Protein AF-A0A0F7NHQ1-F1 (afdb_monomer_lite)

Foldseek 3Di:
DDDDDDDDDDDDDDDDDDDDDDDDDDDDDDDDDDDDDDDDDPPDPDPQAAWFLLCVQCVVVVNNDPVSVQVLLLVLLVVLCVVVVPPVSNVDGDDPVRSVCQRRLVDFQDDSRQSSVCSSRVDHRVNRSPRDPDPDFDWADDADPQQVVLQCCVVVQDVQWDWDQDDGDRLAGTKIKGPDDAQFNTDIAGEHEAEWADDPFWTKGADSRLRNLVSHLDDPGWYKYWYAPDDPHDHFIFIFTSPLQVVLSPDPPNGIDTGGPLRTDDLQNVLCVSLLRRLLVQCVQCVVVLVVVVVVCVVVLPDQWDFAFCVVPVSHGSSRLLLSLVLSLLSNVLVVLVVDDFAQWAWEDLDQWLNSLSCCQWFVSNVVSLVSSCVSCVPHPDAHAYEYEHALVSLVPYRSSGLLSNLLSQLLCVVSRHDYFYHHDCVSSPDFTWIQRQLAKIWGRDCPPDSGSIITHIDNPVVVSVVVVVVVVCRVVPGQLDDDHPLSSSVSSCVSSVHDLQCQLCSLCSCLVCFVVSRDDRDRPRTDNPSVSVSSNVSNCSHPPDCVVPVVPPDDDDDDDDDDDDDDDDDDDDDDDDDDDD

pLDDT: mean 82.24, std 21.08, range [25.5, 98.88]

Structure (mmCIF, N/CA/C/O backbone):
data_AF-A0A0F7NHQ1-F1
#
_entry.id   AF-A0A0F7NHQ1-F1
#
loop_
_atom_site.group_PDB
_atom_site.id
_atom_site.type_symbol
_atom_site.label_atom_id
_atom_site.label_alt_id
_atom_site.label_comp_id
_atom_site.label_asym_id
_atom_site.label_entity_id
_atom_site.label_seq_id
_atom_site.pdbx_PDB_ins_code
_atom_site.Cartn_x
_atom_site.Cartn_y
_atom_site.Cartn_z
_atom_site.occupancy
_atom_site.B_iso_or_equiv
_atom_site.auth_seq_id
_atom_site.auth_comp_id
_atom_site.auth_asym_id
_atom_site.auth_atom_id
_atom_site.pdbx_PDB_model_num
ATOM 1 N N . MET A 1 1 ? 47.787 25.487 13.028 1.00 31.73 1 MET A N 1
ATOM 2 C CA . MET A 1 1 ? 49.039 26.206 12.701 1.00 31.73 1 MET A CA 1
ATOM 3 C C . MET A 1 1 ? 50.163 25.178 12.576 1.00 31.73 1 MET A C 1
ATOM 5 O O . MET A 1 1 ? 50.089 24.182 13.279 1.00 31.73 1 MET A O 1
ATOM 9 N N . THR A 1 2 ? 51.098 25.400 11.643 1.00 33.53 2 THR A N 1
ATOM 10 C CA . THR A 1 2 ? 52.545 25.025 11.617 1.00 33.53 2 THR A CA 1
ATOM 11 C C . THR A 1 2 ? 53.132 24.126 12.730 1.00 33.53 2 THR A C 1
ATOM 13 O O . THR A 1 2 ? 52.840 24.397 13.890 1.00 33.53 2 THR A O 1
ATOM 16 N N . THR A 1 3 ? 54.079 23.185 12.546 1.00 36.62 3 THR A N 1
ATOM 17 C CA . THR A 1 3 ? 54.756 22.437 11.429 1.00 36.62 3 THR A CA 1
ATOM 18 C C . THR A 1 3 ? 55.532 21.248 12.112 1.00 36.62 3 THR A C 1
ATOM 20 O O . THR A 1 3 ? 55.188 20.956 13.253 1.00 36.62 3 THR A O 1
ATOM 23 N N . THR A 1 4 ? 56.515 20.458 11.620 1.00 37.66 4 THR A N 1
ATOM 24 C CA . THR A 1 4 ? 57.405 20.387 10.422 1.00 37.66 4 THR A CA 1
ATOM 25 C C . THR A 1 4 ? 57.967 18.940 10.256 1.00 37.66 4 THR A C 1
ATOM 27 O O . THR A 1 4 ? 57.814 18.124 11.158 1.00 37.66 4 THR A O 1
ATOM 30 N N . GLY A 1 5 ? 58.678 18.641 9.155 1.00 29.44 5 GLY A N 1
ATOM 31 C CA . GLY A 1 5 ? 59.636 17.515 8.971 1.00 29.44 5 GLY A CA 1
ATOM 32 C C . GLY A 1 5 ? 60.802 17.978 8.059 1.00 29.44 5 GLY A C 1
ATOM 33 O O . GLY A 1 5 ? 60.960 19.198 7.959 1.00 29.44 5 GLY A O 1
ATOM 34 N N . PRO A 1 6 ? 61.561 17.130 7.312 1.00 69.12 6 PRO A N 1
ATOM 35 C CA . PRO A 1 6 ? 61.816 15.683 7.413 1.00 69.12 6 PRO A CA 1
ATOM 36 C C . PRO A 1 6 ? 63.086 15.464 8.289 1.00 69.12 6 PRO A C 1
ATOM 38 O O . PRO A 1 6 ? 62.906 15.809 9.459 1.00 69.12 6 PRO A O 1
ATOM 41 N N . PRO A 1 7 ? 64.329 15.034 7.892 1.00 64.12 7 PRO A N 1
ATOM 42 C CA . PRO A 1 7 ? 64.956 14.375 6.696 1.00 64.12 7 PRO A CA 1
ATOM 43 C C . PRO A 1 7 ? 65.328 12.879 6.979 1.00 64.12 7 PRO A C 1
ATOM 45 O O . PRO A 1 7 ? 64.856 12.354 7.982 1.00 64.12 7 PRO A O 1
ATOM 48 N N . ALA A 1 8 ? 66.202 12.134 6.265 1.00 45.72 8 ALA A N 1
ATOM 49 C CA . ALA A 1 8 ? 66.497 11.891 4.825 1.00 45.72 8 ALA A CA 1
ATOM 50 C C . ALA A 1 8 ? 67.546 10.724 4.704 1.00 45.72 8 ALA A C 1
ATOM 52 O O . ALA A 1 8 ? 67.840 10.100 5.718 1.00 45.72 8 ALA A O 1
ATOM 53 N N . ASP A 1 9 ? 68.096 10.477 3.497 1.00 37.56 9 ASP A N 1
ATOM 54 C CA . ASP A 1 9 ? 69.285 9.657 3.114 1.00 37.56 9 ASP A CA 1
ATOM 55 C C . ASP A 1 9 ? 69.327 8.135 3.453 1.00 37.56 9 ASP A C 1
ATOM 57 O O . ASP A 1 9 ? 68.979 7.709 4.546 1.00 37.56 9 ASP A O 1
ATOM 61 N N . GLY A 1 10 ? 69.792 7.200 2.601 1.00 35.03 10 GLY A N 1
ATOM 62 C CA . GLY A 1 10 ? 70.119 7.238 1.162 1.00 35.03 10 GLY A CA 1
ATOM 63 C C . GLY A 1 10 ? 71.558 6.813 0.801 1.00 35.03 10 GLY A C 1
ATOM 64 O O . GLY A 1 10 ? 72.463 7.627 0.945 1.00 35.03 10 GLY A O 1
ATOM 65 N N . HIS A 1 11 ? 71.782 5.593 0.268 1.00 34.09 11 HIS A N 1
ATOM 66 C CA . HIS A 1 11 ? 73.051 5.184 -0.386 1.00 34.09 11 HIS A CA 1
ATOM 67 C C . HIS A 1 11 ? 72.922 3.948 -1.309 1.00 34.09 11 HIS A C 1
ATOM 69 O O . HIS A 1 11 ? 72.082 3.076 -1.093 1.00 34.09 11 HIS A O 1
ATOM 75 N N . THR A 1 12 ? 73.792 3.850 -2.323 1.00 38.31 12 THR A N 1
ATOM 76 C CA . THR A 1 12 ? 73.973 2.696 -3.238 1.00 38.31 12 THR A CA 1
ATOM 77 C C . THR A 1 12 ? 75.418 2.696 -3.754 1.00 38.31 12 THR A C 1
ATOM 79 O O . THR A 1 12 ? 75.962 3.782 -3.957 1.00 38.31 12 THR A O 1
ATOM 82 N N . PRO A 1 13 ? 76.051 1.528 -3.979 1.00 51.72 13 PRO A N 1
ATOM 83 C CA . PRO A 1 13 ? 76.842 1.386 -5.211 1.00 51.72 13 PRO A CA 1
ATOM 84 C C . PRO A 1 13 ? 76.819 -0.016 -5.875 1.00 51.72 13 PRO A C 1
ATOM 86 O O . PRO A 1 13 ? 76.488 -1.028 -5.264 1.00 51.72 13 PRO A O 1
ATOM 89 N N . GLN A 1 14 ? 77.212 -0.021 -7.153 1.00 39.62 14 GLN A N 1
ATOM 90 C CA . GLN A 1 14 ? 77.572 -1.150 -8.045 1.00 39.62 14 GLN A CA 1
ATOM 91 C C . GLN A 1 14 ? 79.136 -1.302 -8.060 1.00 39.62 14 GLN A C 1
ATOM 93 O O . GLN A 1 14 ? 79.746 -0.621 -7.227 1.00 39.62 14 GLN A O 1
ATOM 98 N N . PRO A 1 15 ? 79.853 -2.045 -8.959 1.00 59.22 15 PRO A N 1
ATOM 99 C CA . PRO A 1 15 ? 79.472 -2.912 -10.103 1.00 59.22 15 PRO A CA 1
ATOM 100 C C . PRO A 1 15 ? 80.230 -4.285 -10.191 1.00 59.22 15 PRO A C 1
ATOM 102 O O . PRO A 1 15 ? 80.946 -4.651 -9.266 1.00 59.22 15 PRO A O 1
ATOM 105 N N . ALA A 1 16 ? 80.139 -4.940 -11.370 1.00 36.66 16 ALA A N 1
ATOM 106 C CA . ALA A 1 16 ? 81.080 -5.926 -11.964 1.00 36.66 16 ALA A CA 1
ATOM 107 C C . ALA A 1 16 ? 81.056 -7.385 -11.413 1.00 36.66 16 ALA A C 1
ATOM 109 O O . ALA A 1 16 ? 80.600 -7.606 -10.295 1.00 36.66 16 ALA A O 1
ATOM 110 N N . ASP A 1 17 ? 81.438 -8.443 -12.154 1.00 32.25 17 ASP A N 1
ATOM 111 C CA . ASP A 1 17 ? 82.191 -8.551 -13.432 1.00 32.25 17 ASP A CA 1
ATOM 112 C C . ASP A 1 17 ? 81.657 -9.663 -14.395 1.00 32.25 17 ASP A C 1
ATOM 114 O O . ASP A 1 17 ? 80.645 -10.306 -14.111 1.00 32.25 17 ASP A O 1
ATOM 118 N N . GLU A 1 18 ? 82.331 -9.852 -15.543 1.00 36.34 18 GLU A N 1
ATOM 119 C CA . GLU A 1 18 ? 82.094 -10.846 -16.629 1.00 36.34 18 GLU A CA 1
ATOM 120 C C . GLU A 1 18 ? 82.463 -12.311 -16.198 1.00 36.34 18 GLU A C 1
ATOM 122 O O . GLU A 1 18 ? 82.894 -12.522 -15.067 1.00 36.34 18 GLU A O 1
ATOM 127 N N . ASP A 1 19 ? 82.274 -13.427 -16.930 1.00 32.06 19 ASP A N 1
ATOM 128 C CA . ASP A 1 19 ? 82.638 -13.760 -18.329 1.00 32.06 19 ASP A CA 1
ATOM 129 C C . ASP A 1 19 ? 81.975 -15.103 -18.812 1.00 32.06 19 ASP A C 1
ATOM 131 O O . ASP A 1 19 ? 80.955 -15.546 -18.281 1.00 32.06 19 ASP A O 1
ATOM 135 N N . SER A 1 20 ? 82.520 -15.745 -19.854 1.00 33.72 20 SER A N 1
ATOM 136 C CA . SER A 1 20 ? 81.836 -16.574 -20.860 1.00 33.72 20 SER A CA 1
ATOM 137 C C . SER A 1 20 ? 82.252 -18.056 -20.870 1.00 33.72 20 SER A C 1
ATOM 139 O O . SER A 1 20 ? 83.385 -18.371 -20.512 1.00 33.72 20 SER A O 1
ATOM 141 N N . SER A 1 21 ? 81.407 -18.957 -21.417 1.00 33.72 21 SER A N 1
ATOM 142 C CA . SER A 1 21 ? 81.793 -20.050 -22.362 1.00 33.72 21 SER A CA 1
ATOM 143 C C . SER A 1 21 ? 80.667 -21.061 -22.672 1.00 33.72 21 SER A C 1
ATOM 145 O O . SER A 1 21 ? 79.921 -21.471 -21.788 1.00 33.72 21 SER A O 1
ATOM 147 N N . GLY A 1 22 ? 80.605 -21.531 -23.927 1.00 31.48 22 GLY A N 1
ATOM 148 C CA . GLY A 1 22 ? 80.025 -22.836 -24.319 1.00 31.48 22 GLY A CA 1
ATOM 149 C C . GLY A 1 22 ? 81.148 -23.859 -24.598 1.00 31.48 22 GLY A C 1
ATOM 150 O O . GLY A 1 22 ? 82.233 -23.675 -24.046 1.00 31.48 22 GLY A O 1
ATOM 151 N N . PRO A 1 23 ? 81.000 -24.863 -25.498 1.00 51.28 23 PRO A N 1
ATOM 152 C CA . PRO A 1 23 ? 79.826 -25.268 -26.294 1.00 51.28 23 PRO A CA 1
ATOM 153 C C . PRO A 1 23 ? 79.556 -26.806 -26.263 1.00 51.28 23 PRO A C 1
ATOM 155 O O . PRO A 1 23 ? 80.262 -27.537 -25.577 1.00 51.28 23 PRO A O 1
ATOM 158 N N . SER A 1 24 ? 78.593 -27.312 -27.060 1.00 29.73 24 SER A N 1
ATOM 159 C CA . SER A 1 24 ? 78.773 -28.453 -28.009 1.00 29.73 24 SER A CA 1
ATOM 160 C C . SER A 1 24 ? 77.483 -29.242 -28.336 1.00 29.73 24 SER A C 1
ATOM 162 O O . SER A 1 24 ? 76.954 -29.962 -27.499 1.00 29.73 24 SER A O 1
ATOM 164 N N . SER A 1 25 ? 77.073 -29.152 -29.606 1.00 32.06 25 SER A N 1
ATOM 165 C CA . SER A 1 25 ? 76.602 -30.206 -30.537 1.00 32.06 25 SER A CA 1
ATOM 166 C C . SER A 1 25 ? 75.940 -31.512 -30.044 1.00 32.06 25 SER A C 1
ATOM 168 O O . SER A 1 25 ? 76.550 -32.294 -29.318 1.00 32.06 25 SER A O 1
ATOM 170 N N . GLY A 1 26 ? 74.797 -31.859 -30.660 1.00 30.12 26 GLY A N 1
ATOM 171 C CA . GLY A 1 26 ? 74.239 -33.220 -30.703 1.00 30.12 26 GLY A CA 1
ATOM 172 C C . GLY A 1 26 ? 73.058 -33.353 -31.682 1.00 30.12 26 GLY A C 1
ATOM 173 O O . GLY A 1 26 ? 71.959 -32.908 -31.371 1.00 30.12 26 GLY A O 1
ATOM 174 N N . ASP A 1 27 ? 73.280 -33.951 -32.859 1.00 32.69 27 ASP A N 1
ATOM 175 C CA . ASP A 1 27 ? 72.247 -34.218 -33.881 1.00 32.69 27 ASP A CA 1
ATOM 176 C C . ASP A 1 27 ? 71.342 -35.414 -33.532 1.00 32.69 27 ASP A C 1
ATOM 178 O O . ASP A 1 27 ? 71.851 -36.435 -33.064 1.00 32.69 27 ASP A O 1
ATOM 182 N N . ALA A 1 28 ? 70.054 -35.357 -33.916 1.00 31.03 28 ALA A N 1
ATOM 183 C CA . ALA A 1 28 ? 69.464 -36.293 -34.898 1.00 31.03 28 ALA A CA 1
ATOM 184 C C . ALA A 1 28 ? 67.945 -36.099 -35.142 1.00 31.03 28 ALA A C 1
ATOM 186 O O . ALA A 1 28 ? 67.165 -36.121 -34.202 1.00 31.03 28 ALA A O 1
ATOM 187 N N . ARG A 1 29 ? 67.571 -36.065 -36.436 1.00 30.88 29 ARG A N 1
ATOM 188 C CA . ARG A 1 29 ? 66.340 -36.599 -37.085 1.00 30.88 29 ARG A CA 1
ATOM 189 C C . ARG A 1 29 ? 64.948 -36.369 -36.465 1.00 30.88 29 ARG A C 1
ATOM 191 O O . ARG A 1 29 ? 64.640 -36.952 -35.439 1.00 30.88 29 ARG A O 1
ATOM 198 N N . GLU A 1 30 ? 64.083 -35.725 -37.255 1.00 33.00 30 GLU A N 1
ATOM 199 C CA . GLU A 1 30 ? 62.694 -36.087 -37.652 1.00 33.00 30 GLU A CA 1
ATOM 200 C C . GLU A 1 30 ? 62.060 -34.834 -38.317 1.00 33.00 30 GLU A C 1
ATOM 202 O O . GLU A 1 30 ? 62.502 -33.721 -38.040 1.00 33.00 30 GLU A O 1
ATOM 207 N N . ASP A 1 31 ? 61.050 -34.875 -39.192 1.00 32.56 31 ASP A N 1
ATOM 208 C CA . ASP A 1 31 ? 60.707 -35.818 -40.273 1.00 32.56 31 ASP A CA 1
ATOM 209 C C . ASP A 1 31 ? 59.730 -35.090 -41.246 1.00 32.56 31 ASP A C 1
ATOM 211 O O . ASP A 1 31 ? 59.536 -33.881 -41.127 1.00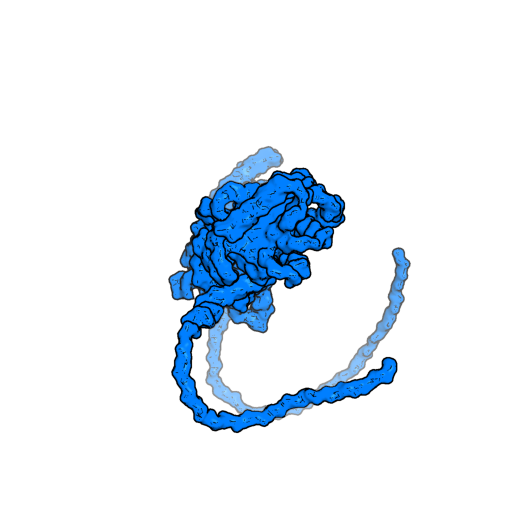 32.56 31 ASP A O 1
ATOM 215 N N . GLY A 1 32 ? 59.134 -35.814 -42.202 1.00 32.41 32 GLY A N 1
ATOM 216 C CA . GLY A 1 32 ? 57.914 -35.500 -42.980 1.00 32.41 32 GLY A CA 1
ATOM 217 C C . GLY A 1 32 ? 57.303 -34.080 -42.959 1.00 32.41 32 GLY A C 1
ATOM 218 O O . GLY A 1 32 ? 56.727 -33.631 -41.969 1.00 32.41 32 GLY A O 1
ATOM 219 N N . ALA A 1 33 ? 57.279 -33.428 -44.125 1.00 35.81 33 ALA A N 1
ATOM 220 C CA . ALA A 1 33 ? 56.497 -32.211 -44.347 1.00 35.81 33 ALA A CA 1
ATOM 221 C C . ALA A 1 33 ? 55.004 -32.514 -44.584 1.00 35.81 33 ALA A C 1
ATOM 223 O O . ALA A 1 33 ? 54.693 -33.295 -45.477 1.00 35.81 33 ALA A O 1
ATOM 224 N N . ASP A 1 34 ? 54.111 -31.835 -43.852 1.00 36.62 34 ASP A N 1
ATOM 225 C CA . ASP A 1 34 ? 52.871 -31.242 -44.395 1.00 36.62 34 ASP A CA 1
ATOM 226 C C . ASP A 1 34 ? 52.152 -30.388 -43.329 1.00 36.62 34 ASP A C 1
ATOM 228 O O . ASP A 1 34 ? 51.361 -30.876 -42.520 1.00 36.62 34 ASP A O 1
ATOM 232 N N . THR A 1 35 ? 52.406 -29.074 -43.327 1.00 35.72 35 THR A N 1
ATOM 233 C CA . THR A 1 35 ? 51.699 -28.129 -42.446 1.00 35.72 35 THR A CA 1
ATOM 234 C C . THR A 1 35 ? 50.612 -27.405 -43.231 1.00 35.72 35 THR A C 1
ATOM 236 O O . THR A 1 35 ? 50.887 -26.450 -43.960 1.00 35.72 35 THR A O 1
ATOM 239 N N . HIS A 1 36 ? 49.359 -27.836 -43.067 1.00 37.19 36 HIS A N 1
ATOM 240 C CA . HIS A 1 36 ? 48.199 -27.148 -43.635 1.00 37.19 36 HIS A CA 1
ATOM 241 C C . HIS A 1 36 ? 48.147 -25.693 -43.133 1.00 37.19 36 HIS A C 1
ATOM 243 O O . HIS A 1 36 ? 47.860 -25.435 -41.963 1.00 37.19 36 HIS A O 1
ATOM 249 N N . VAL A 1 37 ? 48.416 -24.729 -44.018 1.00 39.19 37 VAL A N 1
ATOM 250 C CA . VAL A 1 37 ? 48.313 -23.301 -43.690 1.00 39.19 37 VAL A CA 1
ATOM 251 C C . VAL A 1 37 ? 46.838 -22.950 -43.508 1.00 39.19 37 VAL A C 1
ATOM 253 O O . VAL A 1 37 ? 46.083 -22.876 -44.478 1.00 39.19 37 VAL A O 1
ATOM 256 N N . ALA A 1 38 ? 46.426 -22.744 -42.257 1.00 37.50 38 ALA A N 1
ATOM 257 C CA . ALA A 1 38 ? 45.103 -22.224 -41.940 1.00 37.50 38 ALA A CA 1
ATOM 258 C C . ALA A 1 38 ? 44.912 -20.832 -42.581 1.00 37.50 38 ALA A C 1
ATOM 260 O O . ALA A 1 38 ? 45.868 -20.048 -42.623 1.00 37.50 38 ALA A O 1
ATOM 261 N N . PRO A 1 39 ? 43.705 -20.488 -43.072 1.00 38.75 39 PRO A N 1
ATOM 262 C CA . PRO A 1 39 ? 43.440 -19.146 -43.571 1.00 38.75 39 PRO A CA 1
ATOM 263 C C . PRO A 1 39 ? 43.704 -18.118 -42.469 1.00 38.75 39 PRO A C 1
ATOM 265 O O . PRO A 1 39 ? 43.151 -18.225 -41.377 1.00 38.75 39 PRO A O 1
ATOM 268 N N . ARG A 1 40 ? 44.531 -17.108 -42.759 1.00 36.38 40 ARG A N 1
ATOM 269 C CA . ARG A 1 40 ? 44.633 -15.924 -41.900 1.00 36.38 40 ARG A CA 1
ATOM 270 C C . ARG A 1 40 ? 43.252 -15.282 -41.808 1.00 36.38 40 ARG A C 1
ATOM 272 O O . ARG A 1 40 ? 42.697 -14.888 -42.835 1.00 36.38 40 ARG A O 1
ATOM 279 N N . GLU A 1 41 ? 42.734 -15.149 -40.594 1.00 37.97 41 GLU A N 1
ATOM 280 C CA . GLU A 1 41 ? 41.595 -14.274 -40.337 1.00 37.97 41 GLU A CA 1
ATOM 281 C C . GLU A 1 41 ? 41.954 -12.847 -40.793 1.00 37.97 41 GLU A C 1
ATOM 283 O O . GLU A 1 41 ? 43.102 -12.418 -40.615 1.00 37.97 41 GLU A O 1
ATOM 288 N N . PRO A 1 42 ? 41.029 -12.111 -41.432 1.00 42.47 42 PRO A N 1
ATOM 289 C CA . PRO A 1 42 ? 41.299 -10.743 -41.844 1.00 42.47 42 PRO A CA 1
ATOM 290 C C . PRO A 1 42 ? 41.474 -9.869 -40.599 1.00 42.47 42 PRO A C 1
ATOM 292 O O . PRO A 1 42 ? 40.579 -9.810 -39.757 1.00 42.47 42 PRO A O 1
ATOM 295 N N . GLU A 1 43 ? 42.614 -9.181 -40.489 1.00 37.31 43 GLU A N 1
ATOM 296 C CA . GLU A 1 43 ? 42.853 -8.263 -39.372 1.00 37.31 43 GLU A CA 1
ATOM 297 C C . GLU A 1 43 ? 41.722 -7.221 -39.280 1.00 37.31 43 GLU A C 1
ATOM 299 O O . GLU A 1 43 ? 41.278 -6.702 -40.315 1.00 37.31 43 GLU A O 1
ATOM 304 N N . PRO A 1 44 ? 41.240 -6.893 -38.066 1.00 42.25 44 PRO A N 1
ATOM 305 C CA . PRO A 1 44 ? 40.190 -5.903 -37.893 1.00 42.25 44 PRO A CA 1
ATOM 306 C C . PRO A 1 44 ? 40.694 -4.541 -38.377 1.00 42.25 44 PRO A C 1
ATOM 308 O O . PRO A 1 44 ? 41.555 -3.918 -37.754 1.00 42.25 44 PRO A O 1
ATOM 311 N N . GLY A 1 45 ? 40.148 -4.084 -39.507 1.00 40.25 45 GLY A N 1
ATOM 312 C CA . GLY A 1 45 ? 40.479 -2.784 -40.084 1.00 40.25 45 GLY A CA 1
ATOM 313 C C . GLY A 1 45 ? 40.275 -1.646 -39.073 1.00 40.25 45 GLY A C 1
ATOM 314 O O . GLY A 1 45 ? 39.422 -1.761 -38.188 1.00 40.25 45 GLY A O 1
ATOM 315 N N . PRO A 1 46 ? 41.044 -0.545 -39.185 1.00 46.91 46 PRO A N 1
ATOM 316 C CA . PRO A 1 46 ? 41.068 0.511 -38.179 1.00 46.91 46 PRO A CA 1
ATOM 317 C C . PRO A 1 46 ? 39.656 1.026 -37.891 1.00 46.91 46 PRO A C 1
ATOM 319 O O . PRO A 1 46 ? 38.926 1.411 -38.807 1.00 46.91 46 PRO A O 1
ATOM 322 N N . ALA A 1 47 ? 39.284 1.012 -36.607 1.00 52.16 47 ALA A N 1
ATOM 323 C CA . ALA A 1 47 ? 37.951 1.383 -36.156 1.00 52.16 47 ALA A CA 1
ATOM 324 C C . ALA A 1 47 ? 37.560 2.767 -36.695 1.00 52.16 47 ALA A C 1
ATOM 326 O O . ALA A 1 47 ? 38.338 3.721 -36.614 1.00 52.16 47 ALA A O 1
ATOM 327 N N . ALA A 1 48 ? 36.352 2.867 -37.258 1.00 58.66 48 ALA A N 1
ATOM 328 C CA . ALA A 1 48 ? 35.872 4.107 -37.854 1.00 58.66 48 ALA A CA 1
ATOM 329 C C . ALA A 1 48 ? 35.913 5.252 -36.821 1.00 58.66 48 ALA A C 1
ATOM 331 O O . ALA A 1 48 ? 35.515 5.037 -35.671 1.00 58.66 48 ALA A O 1
ATOM 332 N N . PRO A 1 49 ? 36.376 6.460 -37.202 1.00 64.56 49 PRO A N 1
ATOM 333 C CA . PRO A 1 49 ? 36.519 7.563 -36.260 1.00 64.56 49 PRO A CA 1
ATOM 334 C C . PRO A 1 49 ? 35.167 7.911 -35.614 1.00 64.56 49 PRO A C 1
ATOM 336 O O . PRO A 1 49 ? 34.130 7.849 -36.289 1.00 64.56 49 PRO A O 1
ATOM 339 N N . PRO A 1 50 ? 35.153 8.277 -34.317 1.00 69.06 50 PRO A N 1
ATOM 340 C CA . PRO A 1 50 ? 33.919 8.580 -33.601 1.00 69.06 50 PRO A CA 1
ATOM 341 C C . PRO A 1 50 ? 33.158 9.728 -34.287 1.00 69.06 50 PRO A C 1
ATOM 343 O O . PRO A 1 50 ? 33.780 10.677 -34.772 1.00 69.06 50 PRO A O 1
ATOM 346 N N . PRO A 1 51 ? 31.815 9.672 -34.345 1.00 84.06 51 PRO A N 1
ATOM 347 C CA . PRO A 1 51 ? 31.022 10.688 -35.026 1.00 84.06 51 PRO A CA 1
ATOM 348 C C . PRO A 1 51 ? 31.197 12.058 -34.362 1.00 84.06 51 PRO A C 1
ATOM 350 O O . PRO A 1 51 ? 31.267 12.152 -33.138 1.00 84.06 51 PRO A O 1
ATOM 353 N N . THR A 1 52 ? 31.211 13.130 -35.157 1.00 88.75 52 THR A N 1
ATOM 354 C CA . THR A 1 52 ? 31.252 14.503 -34.630 1.00 88.75 52 THR A CA 1
ATOM 355 C C . THR A 1 52 ? 29.984 14.835 -33.841 1.00 88.75 52 THR A C 1
ATOM 357 O O . THR A 1 52 ? 28.900 14.311 -34.134 1.00 88.75 52 THR A O 1
ATOM 360 N N . LEU A 1 53 ? 30.084 15.737 -32.859 1.00 86.31 53 LEU A N 1
ATOM 361 C CA . LEU A 1 53 ? 28.917 16.200 -32.099 1.00 86.31 53 LEU A CA 1
ATOM 362 C C . LEU A 1 53 ? 27.830 16.779 -33.025 1.00 86.31 53 LEU A C 1
ATOM 364 O O . LEU A 1 53 ? 26.652 16.472 -32.854 1.00 86.31 53 LEU A O 1
ATOM 368 N N . LEU A 1 54 ? 28.220 17.502 -34.078 1.00 89.06 54 LEU A N 1
ATOM 369 C CA . LEU A 1 54 ? 27.348 18.005 -35.144 1.00 89.06 54 LEU A CA 1
ATOM 370 C C . LEU A 1 54 ? 26.487 16.898 -35.770 1.00 89.06 54 LEU A C 1
ATOM 372 O O . LEU A 1 54 ? 25.285 17.083 -35.969 1.00 89.06 54 LEU A O 1
ATOM 376 N N . ARG A 1 55 ? 27.072 15.729 -36.056 1.00 88.62 55 ARG A N 1
ATOM 377 C CA . ARG A 1 55 ? 26.344 14.587 -36.627 1.00 88.62 55 ARG A CA 1
ATOM 378 C C . ARG A 1 55 ? 25.317 14.016 -35.650 1.00 88.62 55 ARG A C 1
ATOM 380 O O . ARG A 1 55 ? 24.226 13.644 -36.080 1.00 88.62 55 ARG A O 1
ATOM 387 N N . VAL A 1 56 ? 25.632 13.988 -34.356 1.00 85.00 56 VAL A N 1
ATOM 388 C CA . VAL A 1 56 ? 24.712 13.541 -33.297 1.00 85.00 56 VAL A CA 1
ATOM 389 C C . VAL A 1 56 ? 23.578 14.550 -33.081 1.00 85.00 56 VAL A C 1
ATOM 391 O O . VAL A 1 56 ? 22.409 14.166 -33.051 1.00 85.00 56 VAL A O 1
ATOM 394 N N . GLU A 1 57 ? 23.884 15.844 -32.996 1.00 85.62 57 GLU A N 1
ATOM 395 C CA . GLU A 1 57 ? 22.891 16.897 -32.762 1.00 85.62 57 GLU A CA 1
ATOM 396 C C . GLU A 1 57 ? 21.920 17.072 -33.941 1.00 85.62 57 GLU A C 1
ATOM 398 O O . GLU A 1 57 ? 20.714 17.250 -33.732 1.00 85.62 57 GLU A O 1
ATOM 403 N N . LEU A 1 58 ? 22.401 16.941 -35.180 1.00 89.81 58 LEU A N 1
ATOM 404 C CA . LEU A 1 58 ? 21.533 16.927 -36.359 1.00 89.81 58 LEU A CA 1
ATOM 405 C C . LEU A 1 58 ? 20.705 15.638 -36.457 1.00 89.81 58 LEU A C 1
ATOM 407 O O . LEU A 1 58 ? 19.560 15.698 -36.902 1.00 89.81 58 LEU A O 1
ATOM 411 N N . ALA A 1 59 ? 21.219 14.486 -36.009 1.00 83.50 59 ALA A N 1
ATOM 412 C CA . ALA A 1 59 ? 20.434 13.251 -35.947 1.00 83.50 59 ALA A CA 1
ATOM 413 C C . ALA A 1 59 ? 19.277 13.357 -34.937 1.00 83.50 59 ALA A C 1
ATOM 415 O O . ALA A 1 59 ? 18.137 13.084 -35.307 1.00 83.50 59 ALA A O 1
ATOM 416 N N . LYS A 1 60 ? 19.537 13.851 -33.715 1.00 77.19 60 LYS A N 1
ATOM 417 C CA . LYS A 1 60 ? 18.513 14.076 -32.669 1.00 77.19 60 LYS A CA 1
ATOM 418 C C . LYS A 1 60 ? 17.341 14.948 -33.136 1.00 77.19 60 LYS A C 1
ATOM 420 O O . LYS A 1 60 ? 16.213 14.725 -32.715 1.00 77.19 60 LYS A O 1
ATOM 425 N N . ARG A 1 61 ? 17.604 15.941 -33.994 1.00 83.12 61 ARG A N 1
ATOM 426 C CA . ARG A 1 61 ? 16.594 16.878 -34.527 1.00 83.12 61 ARG A CA 1
ATOM 427 C C . ARG A 1 61 ? 15.937 16.396 -35.832 1.00 83.12 61 ARG A C 1
ATOM 429 O O . ARG A 1 61 ? 15.082 17.087 -36.372 1.00 83.12 61 ARG A O 1
ATOM 436 N N . GLY A 1 62 ? 16.341 15.242 -36.373 1.00 81.81 62 GLY A N 1
ATOM 437 C CA . GLY A 1 62 ? 15.895 14.746 -37.685 1.00 81.81 62 GLY A CA 1
ATOM 438 C C . GLY A 1 62 ? 16.516 15.473 -38.891 1.00 81.81 62 GLY A C 1
ATOM 439 O O . GLY A 1 62 ? 16.149 15.212 -40.034 1.00 81.81 62 GLY A O 1
ATOM 440 N N . TRP A 1 63 ? 17.481 16.367 -38.661 1.00 90.94 63 TRP A N 1
ATOM 441 C CA . TRP A 1 63 ? 18.099 17.245 -39.663 1.00 90.94 63 TRP A CA 1
ATOM 442 C C . TRP A 1 63 ? 19.328 16.633 -40.357 1.00 90.94 63 TRP A C 1
ATOM 444 O O . TRP A 1 63 ? 19.948 17.282 -41.189 1.00 90.94 63 TRP A O 1
ATOM 454 N N . ALA A 1 64 ? 19.693 15.380 -40.066 1.00 85.94 64 ALA A N 1
ATOM 455 C CA . ALA A 1 64 ? 20.877 14.722 -40.641 1.00 85.94 64 ALA A CA 1
ATOM 456 C C . ALA A 1 64 ? 20.829 14.501 -42.176 1.00 85.94 64 ALA A C 1
ATOM 458 O O . ALA A 1 64 ? 21.836 14.127 -42.778 1.00 85.94 64 ALA A O 1
ATOM 459 N N . ARG A 1 65 ? 19.682 14.731 -42.833 1.00 91.31 65 ARG A N 1
ATOM 460 C CA . ARG A 1 65 ? 19.554 14.733 -44.301 1.00 91.31 65 ARG A CA 1
ATOM 461 C C . ARG A 1 65 ? 19.843 16.132 -44.845 1.00 91.31 65 ARG A C 1
ATOM 463 O O . ARG A 1 65 ? 19.235 17.094 -44.388 1.00 91.31 65 ARG A O 1
ATOM 470 N N . PHE A 1 66 ? 20.700 16.236 -45.866 1.00 92.06 66 PHE A N 1
ATOM 471 C CA . PHE A 1 66 ? 21.139 17.526 -46.423 1.00 92.06 66 PHE A CA 1
ATOM 472 C C . PHE A 1 66 ? 19.980 18.466 -46.803 1.00 92.06 66 PHE A C 1
ATOM 474 O O . PHE A 1 66 ? 20.021 19.633 -46.443 1.00 92.06 66 PHE A O 1
ATOM 481 N N . SER A 1 67 ? 18.925 17.962 -47.450 1.00 90.31 67 SER A N 1
ATOM 482 C CA . SER A 1 67 ? 17.755 18.769 -47.836 1.00 90.31 67 SER A CA 1
ATOM 483 C C . SER A 1 67 ? 16.964 19.327 -46.646 1.00 90.31 67 SER A C 1
ATOM 485 O O . SER A 1 67 ? 16.356 20.386 -46.755 1.00 90.31 67 SER A O 1
ATOM 487 N N . THR A 1 68 ? 16.973 18.640 -45.501 1.00 88.50 68 THR A N 1
ATOM 488 C CA . THR A 1 68 ? 16.372 19.129 -44.252 1.00 88.50 68 THR A CA 1
ATOM 489 C C . THR A 1 68 ? 17.303 20.135 -43.575 1.00 88.50 68 THR A C 1
ATOM 491 O O . THR A 1 68 ? 16.868 21.219 -43.195 1.00 88.50 68 THR A O 1
ATOM 494 N N . PHE A 1 69 ? 18.597 19.808 -43.483 1.00 94.00 69 PHE A N 1
ATOM 495 C CA . PHE A 1 69 ? 19.632 20.701 -42.962 1.00 94.00 69 PHE A CA 1
ATOM 496 C C . PHE A 1 69 ? 19.670 22.047 -43.698 1.00 94.00 69 PHE A C 1
ATOM 498 O O . PHE A 1 69 ? 19.696 23.082 -43.046 1.00 94.00 69 PHE A O 1
ATOM 505 N N . GLU A 1 70 ? 19.638 22.048 -45.033 1.00 94.88 70 GLU A N 1
ATOM 506 C CA . GLU A 1 70 ? 19.743 23.253 -45.864 1.00 94.88 70 GLU A CA 1
ATOM 507 C C . GLU A 1 70 ? 18.623 24.260 -45.561 1.00 94.88 70 GLU A C 1
ATOM 509 O O . GLU A 1 70 ? 18.897 25.444 -45.382 1.00 94.88 70 GLU A O 1
ATOM 514 N N . VAL A 1 71 ? 17.382 23.792 -45.381 1.00 92.06 71 VAL A N 1
ATOM 515 C CA . VAL A 1 71 ? 16.240 24.644 -45.001 1.00 92.06 71 VAL A CA 1
ATOM 516 C C . VAL A 1 71 ? 16.456 25.300 -43.633 1.00 92.06 71 VAL A C 1
ATOM 518 O O . VAL A 1 71 ? 16.288 26.515 -43.495 1.00 92.06 71 VAL A O 1
ATOM 521 N N . HIS A 1 72 ? 16.860 24.524 -42.621 1.00 92.69 72 HIS A N 1
ATOM 522 C CA . HIS A 1 72 ? 17.109 25.056 -41.277 1.00 92.69 72 HIS A CA 1
ATOM 523 C C . HIS A 1 72 ? 18.336 25.977 -41.236 1.00 92.69 72 HIS A C 1
ATOM 525 O O . HIS A 1 72 ? 18.275 27.040 -40.616 1.00 92.69 72 HIS A O 1
ATOM 531 N N . TYR A 1 73 ? 19.399 25.636 -41.967 1.00 93.38 73 TYR A N 1
ATOM 532 C CA . TYR A 1 73 ? 20.604 26.448 -42.089 1.00 93.38 73 TYR A CA 1
ATOM 533 C C . TYR A 1 73 ? 20.322 27.781 -42.790 1.00 93.38 73 TYR A C 1
ATOM 535 O O . TYR A 1 73 ? 20.706 28.825 -42.276 1.00 93.38 73 TYR A O 1
ATOM 543 N N . THR A 1 74 ? 19.601 27.797 -43.917 1.00 92.88 74 THR A N 1
ATOM 544 C CA . THR A 1 74 ? 19.226 29.046 -44.604 1.00 92.88 74 THR A CA 1
ATOM 545 C C . THR A 1 74 ? 18.310 29.925 -43.744 1.00 92.88 74 THR A C 1
ATOM 547 O O . THR A 1 74 ? 18.408 31.153 -43.799 1.00 92.88 74 THR A O 1
ATOM 550 N N . HIS A 1 75 ? 17.444 29.334 -42.915 1.00 92.38 75 HIS A N 1
ATOM 551 C CA . HIS A 1 75 ? 16.632 30.084 -41.949 1.00 92.38 75 HIS A CA 1
ATOM 552 C C . HIS A 1 75 ? 17.484 30.695 -40.828 1.00 92.38 75 HIS A C 1
ATOM 554 O O . HIS A 1 75 ? 17.372 31.891 -40.553 1.00 92.38 75 HIS A O 1
ATOM 560 N N . ALA A 1 76 ? 18.387 29.911 -40.233 1.00 92.06 76 ALA A N 1
ATOM 561 C CA . ALA A 1 76 ? 19.339 30.385 -39.229 1.00 92.06 76 ALA A CA 1
ATOM 562 C C . ALA A 1 76 ? 20.280 31.466 -39.788 1.00 92.06 76 ALA A C 1
ATOM 564 O O . ALA A 1 76 ? 20.500 32.482 -39.138 1.00 92.06 76 ALA A O 1
ATOM 565 N N . ALA A 1 77 ? 20.750 31.316 -41.028 1.00 92.94 77 ALA A N 1
ATOM 566 C CA . ALA A 1 77 ? 21.603 32.282 -41.717 1.00 92.94 77 ALA A CA 1
ATOM 567 C C . ALA A 1 77 ? 20.938 33.660 -41.862 1.00 92.94 77 ALA A C 1
ATOM 569 O O . ALA A 1 77 ? 21.592 34.692 -41.719 1.00 92.94 77 ALA A O 1
ATOM 570 N N . ARG A 1 78 ? 19.621 33.687 -42.114 1.00 92.06 78 ARG A N 1
ATOM 571 C CA . ARG A 1 78 ? 18.825 34.924 -42.189 1.00 92.06 78 ARG A CA 1
ATOM 572 C C . ARG A 1 78 ? 18.569 35.546 -40.817 1.00 92.06 78 ARG A C 1
ATOM 574 O O . ARG A 1 78 ? 18.563 36.768 -40.721 1.00 92.06 78 ARG A O 1
ATOM 581 N N . LYS A 1 79 ? 18.388 34.733 -39.770 1.00 91.12 79 LYS A N 1
ATOM 582 C CA . LYS A 1 79 ? 18.270 35.217 -38.385 1.00 91.12 79 LYS A CA 1
ATOM 583 C C . LYS A 1 79 ? 19.586 35.812 -37.884 1.00 91.12 79 LYS A C 1
ATOM 585 O O . LYS A 1 79 ? 19.603 36.983 -37.521 1.00 91.12 79 LYS A O 1
ATOM 590 N N . ALA A 1 80 ? 20.687 35.071 -37.995 1.00 90.75 80 ALA A N 1
ATOM 591 C CA . ALA A 1 80 ? 22.031 35.529 -37.647 1.00 90.75 80 ALA A CA 1
ATOM 592 C C . ALA A 1 80 ? 22.423 36.827 -38.385 1.00 90.75 80 ALA A C 1
ATOM 594 O O . ALA A 1 80 ? 23.027 37.716 -37.794 1.00 90.75 80 ALA A O 1
ATOM 595 N N . ALA A 1 81 ? 22.026 36.985 -39.655 1.00 92.50 81 ALA A N 1
ATOM 596 C CA . ALA A 1 81 ? 22.245 38.223 -40.411 1.00 92.50 81 ALA A CA 1
ATOM 597 C C . ALA A 1 81 ? 21.536 39.453 -39.822 1.00 92.50 81 ALA A C 1
ATOM 599 O O . ALA A 1 81 ? 22.070 40.558 -39.893 1.00 92.50 81 ALA A O 1
ATOM 600 N N . ALA A 1 82 ? 20.330 39.268 -39.278 1.00 90.69 82 ALA A N 1
ATOM 601 C CA . ALA A 1 82 ? 19.558 40.333 -38.646 1.00 90.69 82 ALA A CA 1
ATOM 602 C C . ALA A 1 82 ? 20.030 40.610 -37.209 1.00 90.69 82 ALA A C 1
ATOM 604 O O . ALA A 1 82 ? 20.074 41.765 -36.800 1.00 90.69 82 ALA A O 1
ATOM 605 N N . GLU A 1 83 ? 20.409 39.566 -36.467 1.00 90.50 83 GLU A N 1
ATOM 606 C CA . GLU A 1 83 ? 20.855 39.647 -35.070 1.00 90.50 83 GLU A CA 1
ATOM 607 C C . GLU A 1 83 ? 22.269 40.233 -34.935 1.00 90.50 83 GLU A C 1
ATOM 609 O O . GLU A 1 83 ? 22.488 41.135 -34.131 1.00 90.50 83 GLU A O 1
ATOM 614 N N . TYR A 1 84 ? 23.219 39.782 -35.763 1.00 90.62 84 TYR A N 1
ATOM 615 C CA . TYR A 1 84 ? 24.614 40.252 -35.746 1.00 90.62 84 TYR A CA 1
ATOM 616 C C . TYR A 1 84 ? 24.888 41.400 -36.727 1.00 90.62 84 TYR A C 1
ATOM 618 O O . TYR A 1 84 ? 26.017 41.876 -36.823 1.00 90.62 84 TYR A O 1
ATOM 626 N N . GLY A 1 85 ? 23.875 41.841 -37.479 1.00 88.88 85 GLY A N 1
ATOM 627 C CA . GLY A 1 85 ? 23.986 42.971 -38.402 1.00 88.88 85 GLY A CA 1
ATOM 628 C C . GLY A 1 85 ? 24.897 42.744 -39.618 1.00 88.88 85 GLY A C 1
ATOM 629 O O . GLY A 1 85 ? 25.316 43.726 -40.228 1.00 88.88 85 GLY A O 1
ATOM 630 N N . ASP A 1 86 ? 25.201 41.492 -39.993 1.00 90.56 86 ASP A N 1
ATOM 631 C CA . ASP A 1 86 ? 25.962 41.157 -41.210 1.00 90.56 86 ASP A CA 1
ATOM 632 C C . ASP A 1 86 ? 25.061 40.565 -42.321 1.00 90.56 86 ASP A C 1
ATOM 634 O O . ASP A 1 86 ? 24.787 39.357 -42.336 1.00 90.56 86 ASP A O 1
ATOM 638 N N . PRO A 1 87 ? 24.667 41.365 -43.336 1.00 87.81 87 PRO A N 1
ATOM 639 C CA . PRO A 1 87 ? 23.899 40.896 -44.492 1.00 87.81 87 PRO A CA 1
ATOM 640 C C . PRO A 1 87 ? 24.581 39.807 -45.335 1.00 87.81 87 PRO A C 1
ATOM 642 O O . PRO A 1 87 ? 23.931 39.231 -46.212 1.00 87.81 87 PRO A O 1
ATOM 645 N N . ARG A 1 88 ? 25.877 39.524 -45.131 1.00 88.56 88 ARG A N 1
ATOM 646 C CA . ARG A 1 88 ? 26.590 38.438 -45.826 1.00 88.56 88 ARG A CA 1
ATOM 647 C C . ARG A 1 88 ? 26.141 37.065 -45.331 1.00 88.56 88 ARG A C 1
ATOM 649 O O . ARG A 1 88 ? 26.064 36.148 -46.146 1.00 88.56 88 ARG A O 1
ATOM 656 N N . LEU A 1 89 ? 25.776 36.933 -44.050 1.00 88.38 89 LEU A N 1
ATOM 657 C CA . LEU A 1 89 ? 25.281 35.678 -43.468 1.00 88.38 89 LEU A CA 1
ATOM 658 C C . LEU A 1 89 ? 24.028 35.184 -44.216 1.00 88.38 89 LEU A C 1
ATOM 660 O O . LEU A 1 89 ? 23.987 34.042 -44.664 1.00 88.38 89 LEU A O 1
ATOM 664 N N . ALA A 1 90 ? 23.071 36.072 -44.503 1.00 87.56 90 ALA A N 1
ATOM 665 C CA . ALA A 1 90 ? 21.828 35.746 -45.217 1.00 87.56 90 ALA A CA 1
ATOM 666 C C . ALA A 1 90 ? 22.014 35.291 -46.682 1.00 87.56 90 ALA A C 1
ATOM 668 O O . ALA A 1 90 ? 21.042 34.874 -47.315 1.00 87.56 90 ALA A O 1
ATOM 669 N N . ARG A 1 91 ? 23.232 35.394 -47.235 1.00 87.00 91 ARG A N 1
ATOM 670 C CA . ARG A 1 91 ? 23.584 34.994 -48.611 1.00 87.00 91 ARG A CA 1
ATOM 671 C C . ARG A 1 91 ? 24.378 33.685 -48.681 1.00 87.00 91 ARG A C 1
ATOM 673 O O . ARG A 1 91 ? 24.740 33.265 -49.779 1.00 87.00 91 ARG A O 1
ATOM 680 N N . LEU A 1 92 ? 24.669 33.052 -47.544 1.00 87.50 92 LEU A N 1
ATOM 681 C CA . LEU A 1 92 ? 25.401 31.788 -47.504 1.00 87.50 92 LEU A CA 1
ATOM 682 C C . LEU A 1 92 ? 24.577 30.637 -48.095 1.00 87.50 92 LEU A C 1
ATOM 684 O O . LEU A 1 92 ? 23.391 30.480 -47.812 1.00 87.50 92 LEU A O 1
ATOM 688 N N . THR A 1 93 ? 25.256 29.789 -48.862 1.00 84.94 93 THR A N 1
ATOM 689 C CA . THR A 1 93 ? 24.779 28.475 -49.314 1.00 84.94 93 THR A CA 1
ATOM 690 C C . THR A 1 93 ? 25.884 27.449 -49.057 1.00 84.94 93 THR A C 1
ATOM 692 O O . THR A 1 93 ? 27.062 27.807 -48.992 1.00 84.94 93 THR A O 1
ATOM 695 N N . ILE A 1 94 ? 25.523 26.178 -48.867 1.00 90.12 94 ILE A N 1
ATOM 696 C CA . ILE A 1 94 ? 26.473 25.092 -48.583 1.00 90.12 94 ILE A CA 1
ATOM 697 C C . ILE A 1 94 ? 26.225 23.959 -49.575 1.00 90.12 94 ILE A C 1
ATOM 699 O O . ILE A 1 94 ? 25.083 23.585 -49.807 1.00 90.12 94 ILE A O 1
ATOM 703 N N . SER A 1 95 ? 27.282 23.363 -50.130 1.00 91.69 95 SER A N 1
ATOM 704 C CA . SER A 1 95 ? 27.126 22.170 -50.968 1.00 91.69 95 SER A CA 1
ATOM 705 C C . SER A 1 95 ? 26.886 20.907 -50.129 1.00 91.69 95 SER A C 1
ATOM 707 O O . SER A 1 95 ? 27.455 20.752 -49.045 1.00 91.69 95 SER A O 1
ATOM 709 N N . SER A 1 96 ? 26.141 19.936 -50.667 1.00 90.12 96 SER A N 1
ATOM 710 C CA . SER A 1 96 ? 25.968 18.622 -50.022 1.00 90.12 96 SER A CA 1
ATOM 711 C C . SER A 1 96 ? 27.308 17.929 -49.710 1.00 90.12 96 SER A C 1
ATOM 713 O O . SER A 1 96 ? 27.432 17.232 -48.705 1.00 90.12 96 SER A O 1
ATOM 715 N N . THR A 1 97 ? 28.342 18.171 -50.523 1.00 91.00 97 THR A N 1
ATOM 716 C CA . THR A 1 97 ? 29.714 17.690 -50.289 1.00 91.00 97 THR A CA 1
ATOM 717 C C . THR A 1 97 ? 30.343 18.339 -49.056 1.00 91.00 97 THR A C 1
ATOM 719 O O . THR A 1 97 ? 30.889 17.640 -48.208 1.00 91.00 97 THR A O 1
ATOM 722 N N . THR A 1 98 ? 30.230 19.661 -48.915 1.00 90.06 98 THR A N 1
ATOM 723 C CA . THR A 1 98 ? 30.729 20.412 -47.750 1.00 90.06 98 THR A CA 1
ATOM 724 C C . THR A 1 98 ? 30.033 19.957 -46.464 1.00 90.06 98 THR A C 1
ATOM 726 O O . THR A 1 98 ? 30.701 19.669 -45.476 1.00 90.06 98 THR A O 1
ATOM 729 N N . PHE A 1 99 ? 28.708 19.790 -46.507 1.00 90.75 99 PHE A N 1
ATOM 730 C CA . PHE A 1 99 ? 27.919 19.243 -45.400 1.00 90.75 99 PHE A CA 1
ATOM 731 C C . PHE A 1 99 ? 28.393 17.842 -44.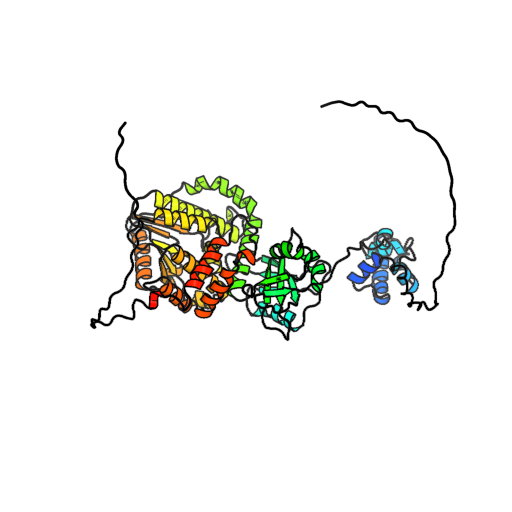976 1.00 90.75 99 PHE A C 1
ATOM 733 O O . PHE A 1 99 ? 28.628 17.604 -43.793 1.00 90.75 99 PHE A O 1
ATOM 740 N N . LYS A 1 100 ? 28.610 16.924 -45.932 1.00 89.31 100 LYS A N 1
ATOM 741 C CA . LYS A 1 100 ? 29.144 15.580 -45.642 1.00 89.31 100 LYS A CA 1
ATOM 742 C C . LYS A 1 100 ? 30.520 15.628 -44.971 1.00 89.31 100 LYS A C 1
ATOM 744 O O . LYS A 1 100 ? 30.744 14.871 -44.033 1.00 89.31 100 LYS A O 1
ATOM 749 N N . ARG A 1 101 ? 31.404 16.540 -45.391 1.00 88.75 101 ARG A N 1
ATOM 750 C CA . ARG A 1 101 ? 32.727 16.725 -44.767 1.00 88.75 101 ARG A CA 1
ATOM 751 C C . ARG A 1 101 ? 32.644 17.225 -43.327 1.00 88.75 101 ARG A C 1
ATOM 753 O O . ARG A 1 101 ? 33.402 16.756 -42.487 1.00 88.75 101 ARG A O 1
ATOM 760 N N . TRP A 1 102 ? 31.694 18.106 -43.014 1.00 90.94 102 TRP A N 1
ATOM 761 C CA . TRP A 1 102 ? 31.440 18.542 -41.635 1.00 90.94 102 TRP A CA 1
ATOM 762 C C . TRP A 1 102 ? 30.896 17.393 -40.761 1.00 90.94 102 TRP A C 1
ATOM 764 O O . TRP A 1 102 ? 31.343 17.205 -39.632 1.00 90.94 102 TRP A O 1
ATOM 774 N N . LEU A 1 103 ? 29.999 16.553 -41.297 1.00 87.19 103 LEU A N 1
ATOM 775 C CA . LEU A 1 103 ? 29.512 15.340 -40.611 1.00 87.19 103 LEU A CA 1
ATOM 776 C C . LEU A 1 103 ? 30.592 14.262 -40.383 1.00 87.19 103 LEU A C 1
ATOM 778 O O . LEU A 1 103 ? 30.376 13.348 -39.583 1.00 87.19 103 LEU A O 1
ATOM 782 N N . ALA A 1 104 ? 31.712 14.338 -41.104 1.00 83.88 104 ALA A N 1
ATOM 783 C CA . ALA A 1 104 ? 32.850 13.426 -41.003 1.00 83.88 104 ALA A CA 1
ATOM 784 C C . ALA A 1 104 ? 34.044 14.012 -40.220 1.00 83.88 104 ALA A C 1
ATOM 786 O O . ALA A 1 104 ? 35.017 13.305 -39.990 1.00 83.88 104 ALA A O 1
ATOM 787 N N . GLY A 1 105 ? 34.001 15.296 -39.836 1.00 82.31 105 GLY A N 1
ATOM 788 C CA . GLY A 1 105 ? 35.137 16.004 -39.226 1.00 82.31 105 GLY A CA 1
ATOM 789 C C . GLY A 1 105 ? 36.269 16.367 -40.204 1.00 82.31 105 GLY A C 1
ATOM 790 O O . GLY A 1 105 ? 37.235 17.009 -39.810 1.00 82.31 105 GLY A O 1
ATOM 791 N N . GLU A 1 106 ? 36.142 16.025 -41.492 1.00 84.75 106 GLU A N 1
ATOM 792 C CA . GLU A 1 106 ? 37.151 16.262 -42.541 1.00 84.75 106 GLU A CA 1
ATOM 793 C C . GLU A 1 106 ? 37.403 17.751 -42.845 1.00 84.75 106 GLU A C 1
ATOM 795 O O . GLU A 1 106 ? 38.398 18.102 -43.480 1.00 84.75 106 GLU A O 1
ATOM 800 N N . GLN A 1 107 ? 36.476 18.638 -42.475 1.00 86.12 107 GLN A N 1
ATOM 801 C CA . GLN A 1 107 ? 36.552 20.060 -42.798 1.00 86.12 107 GLN A CA 1
ATOM 802 C C . GLN A 1 107 ? 35.906 20.916 -41.707 1.00 86.12 107 GLN A C 1
ATOM 804 O O . GLN A 1 107 ? 34.764 20.675 -41.328 1.00 86.12 107 GLN A O 1
ATOM 809 N N . ILE A 1 108 ? 36.601 21.978 -41.291 1.00 82.88 108 ILE A N 1
ATOM 810 C CA . ILE A 1 108 ? 36.090 22.964 -40.330 1.00 82.88 108 ILE A CA 1
ATOM 811 C C . ILE A 1 108 ? 35.298 24.072 -41.065 1.00 82.88 108 ILE A C 1
ATOM 813 O O . ILE A 1 108 ? 35.839 24.676 -42.001 1.00 82.88 108 ILE A O 1
ATOM 817 N N . PRO A 1 109 ? 34.036 24.365 -40.684 1.00 84.94 109 PRO A N 1
ATOM 818 C CA . PRO A 1 109 ? 33.326 25.583 -41.068 1.00 84.94 109 PRO A CA 1
ATOM 819 C C . PRO A 1 109 ? 34.079 26.811 -40.540 1.00 84.94 109 PRO A C 1
ATOM 821 O O . PRO A 1 109 ? 34.251 26.963 -39.338 1.00 84.94 109 PRO A O 1
ATOM 824 N N . ARG A 1 110 ? 34.539 27.699 -41.427 1.00 81.38 110 ARG A N 1
ATOM 825 C CA . ARG A 1 110 ? 35.320 28.890 -41.042 1.00 81.38 110 ARG A CA 1
ATOM 826 C C . ARG A 1 110 ? 34.547 30.184 -41.276 1.00 81.38 110 ARG A C 1
ATOM 828 O O . ARG A 1 110 ? 33.809 30.303 -42.257 1.00 81.38 110 ARG A O 1
ATOM 835 N N . GLY A 1 111 ? 34.769 31.160 -40.393 1.00 86.31 111 GLY A N 1
ATOM 836 C CA . GLY A 1 111 ? 34.130 32.477 -40.436 1.00 86.31 111 GLY A CA 1
ATOM 837 C C . GLY A 1 111 ? 32.605 32.372 -40.439 1.00 86.31 111 GLY A C 1
ATOM 838 O O . GLY A 1 111 ? 32.041 31.520 -39.759 1.00 86.31 111 GLY A O 1
ATOM 839 N N . ASN A 1 112 ? 31.960 33.183 -41.281 1.00 89.12 112 ASN A N 1
ATOM 840 C CA . ASN A 1 112 ? 30.509 33.261 -41.474 1.00 89.12 112 ASN A CA 1
ATOM 841 C C . ASN A 1 112 ? 29.775 31.899 -41.531 1.00 89.12 112 ASN A C 1
ATOM 843 O O . ASN A 1 112 ? 28.622 31.820 -41.117 1.00 89.12 112 ASN A O 1
ATOM 847 N N . ALA A 1 113 ? 30.411 30.826 -42.021 1.00 88.56 113 ALA A N 1
ATOM 848 C CA . ALA A 1 113 ? 29.800 29.497 -42.066 1.00 88.56 113 ALA A CA 1
ATOM 849 C C . ALA A 1 113 ? 29.696 28.809 -40.688 1.00 88.56 113 ALA A C 1
ATOM 851 O O . ALA A 1 113 ? 28.708 28.114 -40.447 1.00 88.56 113 ALA A O 1
ATOM 852 N N . GLY A 1 114 ? 30.684 29.020 -39.808 1.00 89.31 114 GLY A N 1
ATOM 853 C CA . GLY A 1 114 ? 30.678 28.560 -38.414 1.00 89.31 114 GLY A CA 1
ATOM 854 C C . GLY A 1 114 ? 29.668 29.341 -37.579 1.00 89.31 114 GLY A C 1
ATOM 855 O O . GLY A 1 114 ? 28.784 28.733 -36.988 1.00 89.31 114 GLY A O 1
ATOM 856 N N . THR A 1 115 ? 29.679 30.674 -37.690 1.00 89.75 115 THR A N 1
ATOM 857 C CA . THR A 1 115 ? 28.755 31.584 -36.982 1.00 89.75 115 THR A CA 1
ATOM 858 C C . THR A 1 115 ? 27.279 31.219 -37.166 1.00 89.75 115 THR A C 1
ATOM 860 O O . THR A 1 115 ? 26.480 31.343 -36.240 1.00 89.75 115 THR A O 1
ATOM 863 N N . VAL A 1 116 ? 26.888 30.727 -38.349 1.00 92.75 116 VAL A N 1
ATOM 864 C CA . VAL A 1 116 ? 25.512 30.253 -38.575 1.00 92.75 116 VAL A CA 1
ATOM 865 C C . VAL A 1 116 ? 25.241 28.885 -37.944 1.00 92.75 116 VAL A C 1
ATOM 867 O O . VAL A 1 116 ? 24.129 28.678 -37.471 1.00 92.75 116 VAL A O 1
ATOM 870 N N . LEU A 1 117 ? 26.203 27.956 -37.897 1.00 91.56 117 LEU A N 1
ATOM 871 C CA . LEU A 1 117 ? 26.022 26.690 -37.167 1.00 91.56 117 LEU A CA 1
ATOM 872 C C . LEU A 1 117 ? 25.894 26.930 -35.660 1.00 91.56 117 LEU A C 1
ATOM 874 O O . LEU A 1 117 ? 25.017 26.345 -35.027 1.00 91.56 117 LEU A O 1
ATOM 878 N N . GLU A 1 118 ? 26.720 27.826 -35.125 1.00 92.69 118 GLU A N 1
ATOM 879 C CA . GLU A 1 118 ? 26.720 28.236 -33.720 1.00 92.69 118 GLU A CA 1
ATOM 880 C C . GLU A 1 118 ? 25.373 28.855 -33.338 1.00 92.69 118 GLU A C 1
ATOM 882 O O . GLU A 1 118 ? 24.709 28.374 -32.422 1.00 92.69 118 GLU A O 1
ATOM 887 N N . HIS A 1 119 ? 24.897 29.828 -34.122 1.00 90.06 119 HIS A N 1
ATOM 888 C CA . HIS A 1 119 ? 23.566 30.422 -33.962 1.00 90.06 119 HIS A CA 1
ATOM 889 C C . HIS A 1 119 ? 22.419 29.409 -34.169 1.00 90.06 119 HIS A C 1
ATOM 891 O O . HIS A 1 119 ? 21.387 29.492 -33.506 1.00 90.06 119 HIS A O 1
ATOM 897 N N . MET A 1 120 ? 22.566 28.433 -35.075 1.00 91.31 120 MET A N 1
ATOM 898 C CA . MET A 1 120 ? 21.530 27.427 -35.357 1.00 91.31 120 MET A CA 1
ATOM 899 C C . MET A 1 120 ? 21.386 26.375 -34.247 1.00 91.31 120 MET A C 1
ATOM 901 O O . MET A 1 120 ? 20.292 25.837 -34.063 1.00 91.31 120 MET A O 1
ATOM 905 N N . LEU A 1 121 ? 22.478 26.029 -33.557 1.00 90.12 121 LEU A N 1
ATOM 906 C CA . LEU A 1 121 ? 22.523 24.902 -32.617 1.00 90.12 121 LEU A CA 1
ATOM 907 C C . LEU A 1 121 ? 22.759 25.308 -31.155 1.00 90.12 121 LEU A C 1
ATOM 909 O O . LEU A 1 121 ? 22.476 24.497 -30.276 1.00 90.12 121 LEU A O 1
ATOM 913 N N . GLY A 1 122 ? 23.231 26.531 -30.891 1.00 86.94 122 GLY A N 1
ATOM 914 C CA . GLY A 1 122 ? 23.589 27.011 -29.552 1.00 86.94 122 GLY A CA 1
ATOM 915 C C . GLY A 1 122 ? 24.889 26.407 -29.006 1.00 86.94 122 GLY A C 1
ATOM 916 O O . GLY A 1 122 ? 25.057 26.324 -27.793 1.00 86.94 122 GLY A O 1
ATOM 917 N N . ILE A 1 123 ? 25.772 25.926 -29.888 1.00 87.81 123 ILE A N 1
ATOM 918 C CA . ILE A 1 123 ? 27.008 25.205 -29.550 1.00 87.81 123 ILE A CA 1
ATOM 919 C C . ILE A 1 123 ? 28.137 25.722 -30.450 1.00 87.81 123 ILE A C 1
ATOM 921 O O . ILE A 1 123 ? 27.949 25.831 -31.658 1.00 87.81 123 ILE A O 1
ATOM 925 N N . ASP A 1 124 ? 29.290 26.010 -29.847 1.00 89.19 124 ASP A N 1
ATOM 926 C CA . ASP A 1 124 ? 30.551 26.416 -30.486 1.00 89.19 124 ASP A CA 1
ATOM 927 C C . ASP A 1 124 ? 30.986 25.482 -31.643 1.00 89.19 124 ASP A C 1
ATOM 929 O O . ASP A 1 124 ? 30.773 24.266 -31.579 1.00 89.19 124 ASP A O 1
ATOM 933 N N . VAL A 1 125 ? 31.585 26.027 -32.713 1.00 88.94 125 VAL A N 1
ATOM 934 C CA . VAL A 1 125 ? 31.921 25.248 -33.922 1.00 88.94 125 VAL A CA 1
ATOM 935 C C . VAL A 1 125 ? 33.022 24.201 -33.707 1.00 88.94 125 VAL A C 1
ATOM 937 O O . VAL A 1 125 ? 32.943 23.117 -34.296 1.00 88.94 125 VAL A O 1
ATOM 940 N N . ASP A 1 126 ? 34.006 24.469 -32.847 1.00 85.50 126 ASP A N 1
ATOM 941 C CA . ASP A 1 126 ? 35.067 23.512 -32.524 1.00 85.50 126 ASP A CA 1
ATOM 942 C C . ASP A 1 126 ? 34.515 22.413 -31.602 1.00 85.50 126 ASP A C 1
ATOM 944 O O . ASP A 1 126 ? 34.805 21.230 -31.802 1.00 85.50 126 ASP A O 1
ATOM 948 N N . ALA A 1 127 ? 33.614 22.755 -30.674 1.00 83.50 127 ALA A N 1
ATOM 949 C CA . ALA A 1 127 ? 32.869 21.768 -29.887 1.00 83.50 127 ALA A CA 1
ATOM 950 C C . ALA A 1 127 ? 31.936 20.895 -30.755 1.00 83.50 127 ALA A C 1
ATOM 952 O O . ALA A 1 127 ? 31.824 19.689 -30.522 1.00 83.50 127 ALA A O 1
ATOM 953 N N . LEU A 1 128 ? 31.295 21.469 -31.780 1.00 86.69 128 LEU A N 1
ATOM 954 C CA . LEU A 1 128 ? 30.462 20.743 -32.748 1.00 86.69 128 LEU A CA 1
ATOM 955 C C . LEU A 1 128 ? 31.267 19.760 -33.613 1.00 86.69 128 LEU A C 1
ATOM 957 O O . LEU A 1 128 ? 30.724 18.726 -34.012 1.00 86.69 128 LEU A O 1
ATOM 961 N N . LEU A 1 129 ? 32.533 20.051 -33.918 1.00 86.94 129 LEU A N 1
ATOM 962 C CA . LEU A 1 129 ? 33.397 19.148 -34.687 1.00 86.94 129 LEU A CA 1
ATOM 963 C C . LEU A 1 129 ? 34.292 18.239 -33.849 1.00 86.94 129 LEU A C 1
ATOM 965 O O . LEU A 1 129 ? 34.828 17.269 -34.388 1.00 86.94 129 LEU A O 1
ATOM 969 N N . GLY A 1 130 ? 34.395 18.486 -32.545 1.00 82.88 130 GLY A N 1
ATOM 970 C CA . GLY A 1 130 ? 34.950 17.523 -31.609 1.00 82.88 130 GLY A CA 1
ATOM 971 C C . GLY A 1 130 ? 34.243 16.158 -31.697 1.00 82.88 130 GLY A C 1
ATOM 972 O O . GLY A 1 130 ? 33.081 16.067 -32.128 1.00 82.88 130 GLY A O 1
ATOM 973 N N . PRO A 1 131 ? 34.926 15.072 -31.288 1.00 81.00 131 PRO A N 1
ATOM 974 C CA . PRO A 1 131 ? 34.294 13.764 -31.183 1.00 81.00 131 PRO A CA 1
ATOM 975 C C . PRO A 1 131 ? 33.100 13.867 -30.231 1.00 81.00 131 PRO A C 1
ATOM 977 O O . PRO A 1 131 ? 33.222 14.398 -29.124 1.00 81.00 131 PRO A O 1
ATOM 980 N N . ALA A 1 132 ? 31.938 13.360 -30.645 1.00 77.69 132 ALA A N 1
ATOM 981 C CA . ALA A 1 132 ? 30.781 13.316 -29.765 1.00 77.69 132 ALA A CA 1
ATOM 982 C C . ALA A 1 132 ? 31.144 12.528 -28.490 1.00 77.69 132 ALA A C 1
ATOM 984 O O . ALA A 1 132 ? 31.800 11.483 -28.594 1.00 77.69 132 ALA A O 1
ATOM 985 N N . PRO A 1 133 ? 30.725 12.982 -27.291 1.00 68.31 133 PRO A N 1
ATOM 986 C CA . PRO A 1 133 ? 31.053 12.314 -26.037 1.00 68.31 133 PRO A CA 1
ATOM 987 C C . PRO A 1 133 ? 30.436 10.914 -26.027 1.00 68.31 133 PRO A C 1
ATOM 989 O O . PRO A 1 133 ? 29.249 10.730 -25.747 1.00 68.31 133 PRO A O 1
ATOM 992 N N . THR A 1 134 ? 31.259 9.926 -26.377 1.00 57.16 134 THR A N 1
ATOM 993 C CA . THR A 1 134 ? 30.831 8.551 -26.625 1.00 57.16 134 THR A CA 1
ATOM 994 C C . THR A 1 134 ? 30.635 7.854 -25.288 1.00 57.16 134 THR A C 1
ATOM 996 O O . THR A 1 134 ? 31.489 7.117 -24.804 1.00 57.16 134 THR A O 1
ATOM 999 N N . ARG A 1 135 ? 29.478 8.096 -24.668 1.00 55.94 135 ARG A N 1
ATOM 1000 C CA . ARG A 1 135 ? 28.928 7.138 -23.715 1.00 55.94 135 ARG A CA 1
ATOM 1001 C C . ARG A 1 135 ? 28.601 5.883 -24.515 1.00 55.94 135 ARG A C 1
ATOM 1003 O O . ARG A 1 135 ? 27.650 5.877 -25.290 1.00 55.94 135 ARG A O 1
ATOM 1010 N N . THR A 1 136 ? 29.418 4.848 -24.361 1.00 57.47 136 THR A N 1
ATOM 1011 C CA . THR A 1 136 ? 29.011 3.494 -24.728 1.00 57.47 136 THR A CA 1
ATOM 1012 C C . THR A 1 136 ? 27.815 3.146 -23.853 1.00 57.47 136 THR A C 1
ATOM 1014 O O . THR A 1 136 ? 27.873 3.309 -22.635 1.00 57.47 136 THR A O 1
ATOM 1017 N N . PHE A 1 137 ? 26.726 2.720 -24.475 1.00 61.12 137 PHE A N 1
ATOM 1018 C CA . PHE A 1 137 ? 25.529 2.266 -23.785 1.00 61.12 137 PHE A CA 1
ATOM 1019 C C . PHE A 1 137 ? 25.191 0.886 -24.317 1.00 61.12 137 PHE A C 1
ATOM 1021 O O . PHE A 1 137 ? 25.126 0.704 -25.535 1.00 61.12 137 PHE A O 1
ATOM 1028 N N . THR A 1 138 ? 24.918 -0.056 -23.426 1.00 69.81 138 THR A N 1
ATOM 1029 C CA . THR A 1 138 ? 24.242 -1.281 -23.842 1.00 69.81 138 THR A CA 1
ATOM 1030 C C . THR A 1 138 ? 22.768 -0.967 -24.109 1.00 69.81 138 THR A C 1
ATOM 1032 O O . THR A 1 138 ? 22.157 -0.183 -23.382 1.00 69.81 138 THR A O 1
ATOM 1035 N N . THR A 1 139 ? 22.178 -1.578 -25.134 1.00 66.88 139 THR A N 1
ATOM 1036 C CA . THR A 1 139 ? 20.718 -1.642 -25.319 1.00 66.88 139 THR A CA 1
ATOM 1037 C C . THR A 1 139 ? 20.212 -3.020 -24.894 1.00 66.88 139 THR A C 1
ATOM 1039 O O . THR A 1 139 ? 20.902 -4.000 -25.177 1.00 66.88 139 THR A O 1
ATOM 1042 N N . PRO A 1 140 ? 19.031 -3.137 -24.261 1.00 73.00 140 PRO A N 1
ATOM 1043 C CA . PRO A 1 140 ? 18.435 -4.440 -23.982 1.00 73.00 140 PRO A CA 1
ATOM 1044 C C . PRO A 1 140 ? 18.064 -5.149 -25.289 1.00 73.00 140 PRO A C 1
ATOM 1046 O O . PRO A 1 140 ? 17.843 -4.494 -26.317 1.00 73.00 140 PRO A O 1
ATOM 1049 N N . ARG A 1 141 ? 17.931 -6.478 -25.241 1.00 78.00 141 ARG A N 1
ATOM 1050 C CA . ARG A 1 141 ? 17.248 -7.228 -26.299 1.00 78.00 141 ARG A CA 1
ATOM 1051 C C . ARG A 1 141 ? 15.812 -6.709 -26.429 1.00 78.00 141 ARG A C 1
ATOM 1053 O O . ARG A 1 141 ? 15.164 -6.408 -25.427 1.00 78.00 141 ARG A O 1
ATOM 1060 N N . LEU A 1 142 ? 15.316 -6.568 -27.659 1.00 76.12 142 LEU A N 1
ATOM 1061 C CA . LEU A 1 142 ? 13.923 -6.175 -27.882 1.00 76.12 142 LEU A CA 1
ATOM 1062 C C . LEU A 1 142 ? 13.007 -7.336 -27.440 1.00 76.12 142 LEU A C 1
ATOM 1064 O O . LEU A 1 142 ? 13.213 -8.443 -27.942 1.00 76.12 142 LEU A O 1
ATOM 1068 N N . PRO A 1 143 ? 12.034 -7.121 -26.534 1.00 81.19 143 PRO A N 1
ATOM 1069 C CA . PRO A 1 143 ? 11.074 -8.157 -26.159 1.00 81.19 143 PRO A CA 1
ATOM 1070 C C . PRO A 1 143 ? 10.134 -8.518 -27.317 1.00 81.19 143 PRO A C 1
ATOM 1072 O O . PRO A 1 143 ? 9.885 -7.689 -28.196 1.00 81.19 143 PRO A O 1
ATOM 1075 N N . ASP A 1 144 ? 9.585 -9.731 -27.292 1.00 83.69 144 ASP A N 1
ATOM 1076 C CA . ASP A 1 144 ? 8.6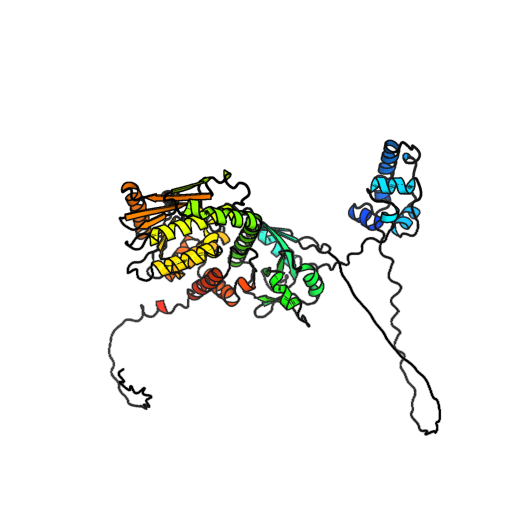07 -10.207 -28.274 1.00 83.69 144 ASP A CA 1
ATOM 1077 C C . ASP A 1 144 ? 7.327 -9.348 -28.229 1.00 83.69 144 ASP A C 1
ATOM 1079 O O . ASP A 1 144 ? 6.905 -8.874 -27.169 1.00 83.69 144 ASP A O 1
ATOM 1083 N N . ASP A 1 145 ? 6.631 -9.215 -29.365 1.00 82.94 145 ASP A N 1
ATOM 1084 C CA . ASP A 1 145 ? 5.363 -8.467 -29.447 1.00 82.94 145 ASP A CA 1
ATOM 1085 C C . ASP A 1 145 ? 4.308 -8.966 -28.441 1.00 82.94 145 ASP A C 1
ATOM 1087 O O . ASP A 1 145 ? 3.532 -8.172 -27.911 1.00 82.94 145 ASP A O 1
ATOM 1091 N N . ALA A 1 146 ? 4.301 -10.268 -28.128 1.00 85.69 146 ALA A N 1
ATOM 1092 C CA . ALA A 1 146 ? 3.422 -10.847 -27.111 1.00 85.69 146 ALA A CA 1
ATOM 1093 C C . ALA A 1 146 ? 3.804 -10.416 -25.686 1.00 85.69 146 ALA A C 1
ATOM 1095 O O . ALA A 1 146 ? 2.929 -10.117 -24.879 1.00 85.69 146 ALA A O 1
ATOM 1096 N N . SER A 1 147 ? 5.096 -10.324 -25.375 1.00 87.25 147 SER A N 1
ATOM 1097 C CA . SER A 1 147 ? 5.589 -9.832 -24.085 1.00 87.25 147 SER A CA 1
ATOM 1098 C C . SER A 1 147 ? 5.291 -8.343 -23.908 1.00 87.25 147 SER A C 1
ATOM 1100 O O . SER A 1 147 ? 4.862 -7.914 -22.836 1.00 87.25 147 SER A O 1
ATOM 1102 N N . LEU A 1 148 ? 5.428 -7.557 -24.983 1.00 85.56 148 LEU A N 1
ATOM 1103 C CA . LEU A 1 148 ? 5.008 -6.154 -25.027 1.00 85.56 148 LEU A CA 1
ATOM 1104 C C . LEU A 1 148 ? 3.483 -5.997 -24.910 1.00 85.56 148 LEU A C 1
ATOM 1106 O O . LEU A 1 148 ? 3.023 -5.036 -24.294 1.00 85.56 148 LEU A O 1
ATOM 1110 N N . ALA A 1 149 ? 2.693 -6.921 -25.464 1.00 85.12 149 ALA A N 1
ATOM 1111 C CA . ALA A 1 149 ? 1.241 -6.940 -25.296 1.00 85.12 149 ALA A CA 1
ATOM 1112 C C . ALA A 1 149 ? 0.841 -7.269 -23.847 1.00 85.12 149 ALA A C 1
ATOM 1114 O O . ALA A 1 149 ? 0.044 -6.535 -23.270 1.00 85.12 149 ALA A O 1
ATOM 1115 N N . THR A 1 150 ? 1.447 -8.287 -23.227 1.00 87.94 150 THR A N 1
ATOM 1116 C CA . THR A 1 150 ? 1.219 -8.634 -21.812 1.00 87.94 150 THR A CA 1
ATOM 1117 C C . THR A 1 150 ? 1.628 -7.492 -20.875 1.00 87.94 150 THR A C 1
ATOM 1119 O O . THR A 1 150 ? 0.915 -7.202 -19.921 1.00 87.94 150 THR A O 1
ATOM 1122 N N . ALA A 1 151 ? 2.723 -6.779 -21.167 1.00 87.88 151 ALA A N 1
ATOM 1123 C CA . ALA A 1 151 ? 3.110 -5.574 -20.427 1.00 87.88 151 ALA A CA 1
ATOM 1124 C C . ALA A 1 151 ? 2.075 -4.443 -20.561 1.00 87.88 151 ALA A C 1
ATOM 1126 O O . ALA A 1 151 ? 1.693 -3.843 -19.564 1.00 87.88 151 ALA A O 1
ATOM 1127 N N . ARG A 1 152 ? 1.563 -4.183 -21.769 1.00 85.69 152 ARG A N 1
ATOM 1128 C CA . ARG A 1 152 ? 0.511 -3.173 -21.998 1.00 85.69 152 ARG A CA 1
ATOM 1129 C C . ARG A 1 152 ? -0.857 -3.573 -21.439 1.00 85.69 152 ARG A C 1
ATOM 1131 O O . ARG A 1 152 ? -1.698 -2.705 -21.245 1.00 85.69 152 ARG A O 1
ATOM 1138 N N . ALA A 1 153 ? -1.094 -4.860 -21.184 1.00 88.00 153 ALA A N 1
ATOM 1139 C CA . ALA A 1 153 ? -2.336 -5.328 -20.578 1.00 88.00 153 ALA A CA 1
ATOM 1140 C C . ALA A 1 153 ? -2.475 -4.901 -19.106 1.00 88.00 153 ALA A C 1
ATOM 1142 O O . ALA A 1 153 ? -3.600 -4.793 -18.631 1.00 88.00 153 ALA A O 1
ATOM 1143 N N . LEU A 1 154 ? -1.374 -4.604 -18.399 1.00 88.31 154 LEU A N 1
ATOM 1144 C CA . LEU A 1 154 ? -1.422 -4.174 -16.993 1.00 88.31 154 LEU A CA 1
ATOM 1145 C C . LEU A 1 154 ? -2.276 -2.915 -16.784 1.00 88.31 154 LEU A C 1
ATOM 1147 O O . LEU A 1 154 ? -3.020 -2.841 -15.812 1.00 88.31 154 LEU A O 1
ATOM 1151 N N . ASP A 1 155 ? -2.241 -1.992 -17.744 1.00 87.38 155 ASP A N 1
ATOM 1152 C CA . ASP A 1 155 ? -2.988 -0.724 -17.736 1.00 87.38 155 ASP A CA 1
ATOM 1153 C C . ASP A 1 155 ? -4.489 -0.909 -18.042 1.00 87.38 155 ASP A C 1
ATOM 1155 O O . ASP A 1 155 ? -5.280 0.029 -17.970 1.00 87.38 155 ASP A O 1
ATOM 1159 N N . VAL A 1 156 ? -4.889 -2.134 -18.401 1.00 87.94 156 VAL A N 1
ATOM 1160 C CA . VAL A 1 156 ? -6.287 -2.573 -18.529 1.00 87.94 156 VAL A CA 1
ATOM 1161 C C . VAL A 1 156 ? -6.696 -3.435 -17.327 1.00 87.94 156 VAL A C 1
ATOM 1163 O O . VAL A 1 156 ? -7.863 -3.431 -16.946 1.00 87.94 156 VAL A O 1
ATOM 1166 N N . THR A 1 157 ? -5.749 -4.154 -16.714 1.00 92.06 157 THR A N 1
ATOM 1167 C CA . THR A 1 157 ? -5.969 -4.972 -15.510 1.00 92.06 157 THR A CA 1
ATOM 1168 C C . THR A 1 157 ? -6.135 -4.123 -14.246 1.00 92.06 157 THR A C 1
ATOM 1170 O O . THR A 1 157 ? -6.952 -4.466 -13.395 1.00 92.06 157 THR A O 1
ATOM 1173 N N . TRP A 1 158 ? -5.378 -3.028 -14.107 1.00 95.44 158 TRP A N 1
ATOM 1174 C CA . TRP A 1 158 ? -5.369 -2.193 -12.902 1.00 95.44 158 TRP A CA 1
ATOM 1175 C C . TRP A 1 158 ? -5.489 -0.709 -13.246 1.00 95.44 158 TRP A C 1
ATOM 1177 O O . TRP A 1 158 ? -4.617 -0.139 -13.894 1.00 95.44 158 TRP A O 1
ATOM 1187 N N . SER A 1 159 ? -6.543 -0.064 -12.742 1.00 93.94 159 SER A N 1
ATOM 1188 C CA . SER A 1 159 ? -6.883 1.346 -13.006 1.00 93.94 159 SER A CA 1
ATOM 1189 C C . SER A 1 159 ? -5.849 2.384 -12.542 1.00 93.94 159 SER A C 1
ATOM 1191 O O . SER A 1 159 ? -5.941 3.543 -12.937 1.00 93.94 159 SER A O 1
ATOM 1193 N N . THR A 1 160 ? -4.865 1.980 -11.735 1.00 95.50 160 THR A N 1
ATOM 1194 C CA . THR A 1 160 ? -3.730 2.798 -11.270 1.00 95.50 160 THR A CA 1
ATOM 1195 C C . THR A 1 160 ? -2.410 2.465 -11.973 1.00 95.50 160 THR A C 1
ATOM 1197 O O . THR A 1 160 ? -1.388 3.075 -11.661 1.00 95.50 160 THR A O 1
ATOM 1200 N N . SER A 1 161 ? -2.392 1.510 -12.911 1.00 95.38 161 SER A N 1
ATOM 1201 C CA . SER A 1 161 ? -1.213 1.167 -13.713 1.00 95.38 161 SER A CA 1
ATOM 1202 C C . SER A 1 161 ? -1.148 2.007 -14.982 1.00 95.38 161 SER A C 1
ATOM 1204 O O . SER A 1 161 ? -2.043 1.923 -15.819 1.00 95.38 161 SER A O 1
ATOM 1206 N N . PHE A 1 162 ? -0.034 2.716 -15.179 1.00 93.06 162 PHE A N 1
ATOM 1207 C CA . PHE A 1 162 ? 0.351 3.229 -16.496 1.00 93.06 162 PHE A CA 1
ATOM 1208 C C . PHE A 1 162 ? 1.804 2.849 -16.803 1.00 93.06 162 PHE A C 1
ATOM 1210 O O . PHE A 1 162 ? 2.762 3.517 -16.397 1.00 93.06 162 PHE A O 1
ATOM 1217 N N . LEU A 1 163 ? 1.982 1.719 -17.486 1.00 90.00 163 LEU A N 1
ATOM 1218 C CA . LEU A 1 163 ? 3.263 1.161 -17.887 1.00 90.00 163 LEU A CA 1
ATOM 1219 C C . LEU A 1 163 ? 3.639 1.664 -19.284 1.00 90.00 163 LEU A C 1
ATOM 1221 O O . LEU A 1 163 ? 3.116 1.227 -20.307 1.00 90.00 163 LEU A O 1
ATOM 1225 N N . SER A 1 164 ? 4.642 2.541 -19.332 1.00 85.56 164 SER A N 1
ATOM 1226 C CA . SER A 1 164 ? 5.268 3.022 -20.562 1.00 85.56 164 SER A CA 1
ATOM 1227 C C . SER A 1 164 ? 6.577 2.259 -20.836 1.00 85.56 164 SER A C 1
ATOM 1229 O O . SER A 1 164 ? 7.651 2.683 -20.385 1.00 85.56 164 SER A O 1
ATOM 1231 N N . PRO A 1 165 ? 6.539 1.115 -21.558 1.00 72.19 165 PRO A N 1
ATOM 1232 C CA . PRO A 1 165 ? 7.741 0.425 -22.001 1.00 72.19 165 PRO A CA 1
ATOM 1233 C C . PRO A 1 165 ? 8.384 1.241 -23.126 1.00 72.19 165 PRO A C 1
ATOM 1235 O O . PRO A 1 165 ? 7.928 1.236 -24.272 1.00 72.19 165 PRO A O 1
ATOM 1238 N N . THR A 1 166 ? 9.453 1.967 -22.805 1.00 63.16 166 THR A N 1
ATOM 1239 C CA . THR A 1 166 ? 10.209 2.725 -23.805 1.00 63.16 166 THR A CA 1
ATOM 1240 C C . THR A 1 166 ? 10.857 1.789 -24.819 1.00 63.16 166 THR A C 1
ATOM 1242 O O . THR A 1 166 ? 11.396 0.742 -24.456 1.00 63.16 166 THR A O 1
ATOM 1245 N N . ALA A 1 167 ? 10.897 2.213 -26.085 1.00 53.88 167 ALA A N 1
ATOM 1246 C CA . ALA A 1 167 ? 11.824 1.641 -27.060 1.00 53.88 167 ALA A CA 1
ATOM 1247 C C . ALA A 1 167 ? 13.263 1.672 -26.492 1.00 53.88 167 ALA A C 1
ATOM 1249 O O . ALA A 1 167 ? 13.578 2.618 -25.766 1.00 53.88 167 ALA A O 1
ATOM 1250 N N . PRO A 1 168 ? 14.124 0.679 -26.799 1.00 50.69 168 PRO A N 1
ATOM 1251 C CA . PRO A 1 168 ? 15.436 0.506 -26.169 1.00 50.69 168 PRO A CA 1
ATOM 1252 C C . PRO A 1 168 ? 16.290 1.778 -26.265 1.00 50.69 168 PRO A C 1
ATOM 1254 O O . PRO A 1 168 ? 16.851 2.096 -27.316 1.00 50.69 168 PRO A O 1
ATOM 1257 N N . ALA A 1 169 ? 16.360 2.522 -25.159 1.00 49.41 169 ALA A N 1
ATOM 1258 C CA . ALA A 1 169 ? 16.980 3.836 -25.096 1.00 49.41 169 ALA A CA 1
ATOM 1259 C C . ALA A 1 169 ? 18.342 3.751 -24.385 1.00 49.41 169 ALA A C 1
ATOM 1261 O O . ALA A 1 169 ? 18.490 2.979 -23.436 1.00 49.41 169 ALA A O 1
ATOM 1262 N N . PRO A 1 170 ? 19.353 4.543 -24.787 1.00 44.56 170 PRO A N 1
ATOM 1263 C CA . PRO A 1 170 ? 20.704 4.387 -24.253 1.00 44.56 170 PRO A CA 1
ATOM 1264 C C . PRO A 1 170 ? 20.771 4.719 -22.748 1.00 44.56 170 PRO A C 1
ATOM 1266 O O . PRO A 1 170 ? 20.686 5.882 -22.351 1.00 44.56 170 PRO A O 1
ATOM 1269 N N . GLY A 1 171 ? 20.898 3.688 -21.901 1.00 50.50 171 GLY A N 1
ATOM 1270 C CA . GLY A 1 171 ? 20.841 3.812 -20.437 1.00 50.50 171 GLY A CA 1
ATOM 1271 C C . GLY A 1 171 ? 19.448 4.129 -19.865 1.00 50.50 171 GLY A C 1
ATOM 1272 O O . GLY A 1 171 ? 19.350 4.575 -18.719 1.00 50.50 171 GLY A O 1
ATOM 1273 N N . GLY A 1 172 ? 18.381 3.935 -20.646 1.00 56.44 172 GLY A N 1
ATOM 1274 C CA . GLY A 1 172 ? 16.999 4.210 -20.261 1.00 56.44 172 GLY A CA 1
ATOM 1275 C C . GLY A 1 172 ? 16.096 2.992 -20.439 1.00 56.44 172 GLY A C 1
ATOM 1276 O O . GLY A 1 172 ? 15.801 2.605 -21.566 1.00 56.44 172 GLY A O 1
ATOM 1277 N N . GLY A 1 173 ? 15.622 2.439 -19.321 1.00 67.88 173 GLY A N 1
ATOM 1278 C CA . GLY A 1 173 ? 14.404 1.627 -19.307 1.00 67.88 173 GLY A CA 1
ATOM 1279 C C . GLY A 1 173 ? 13.149 2.502 -19.246 1.00 67.88 173 GLY A C 1
ATOM 1280 O O . GLY A 1 173 ? 13.238 3.726 -19.082 1.00 67.88 173 GLY A O 1
ATOM 1281 N N . GLY A 1 174 ? 11.995 1.848 -19.330 1.00 85.12 174 GLY A N 1
ATOM 1282 C CA . GLY A 1 174 ? 10.681 2.471 -19.260 1.00 85.12 174 GLY A CA 1
ATOM 1283 C C . GLY A 1 174 ? 10.346 3.069 -17.895 1.00 85.12 174 GLY A C 1
ATOM 1284 O O . GLY A 1 174 ? 11.139 3.044 -16.944 1.00 85.12 174 GLY A O 1
ATOM 1285 N N . VAL A 1 175 ? 9.128 3.593 -17.806 1.00 90.12 175 VAL A N 1
ATOM 1286 C CA . VAL A 1 175 ? 8.544 4.121 -16.569 1.00 90.12 175 VAL A CA 1
ATOM 1287 C C . VAL A 1 175 ? 7.215 3.424 -16.328 1.00 90.12 175 VAL A C 1
ATOM 1289 O O . VAL A 1 175 ? 6.399 3.320 -17.239 1.00 90.12 175 VAL A O 1
ATOM 1292 N N . TRP A 1 176 ? 7.006 2.964 -15.100 1.00 94.19 176 TRP A N 1
ATOM 1293 C CA . TRP A 1 176 ? 5.710 2.515 -14.612 1.00 94.19 176 TRP A CA 1
ATOM 1294 C C . TRP A 1 176 ? 5.204 3.562 -13.626 1.00 94.19 176 TRP A C 1
ATOM 1296 O O . TRP A 1 176 ? 5.846 3.792 -12.598 1.00 94.19 176 TRP A O 1
ATOM 1306 N N . GLN A 1 177 ? 4.115 4.241 -13.972 1.00 95.31 177 GLN A N 1
ATOM 1307 C CA . GLN A 1 177 ? 3.397 5.129 -13.062 1.00 95.31 177 GLN A CA 1
ATOM 1308 C C . GLN A 1 177 ? 2.352 4.306 -12.301 1.00 95.31 177 GLN A C 1
ATOM 1310 O O . GLN A 1 177 ? 1.789 3.352 -12.846 1.00 95.31 177 GLN A O 1
ATOM 1315 N N . LEU A 1 178 ? 2.183 4.641 -11.025 1.00 96.62 178 LEU A N 1
ATOM 1316 C CA . LEU A 1 178 ? 1.381 3.919 -10.046 1.00 96.62 178 LEU A CA 1
ATOM 1317 C C . LEU A 1 178 ? 0.612 4.940 -9.213 1.00 96.62 178 LEU A C 1
ATOM 1319 O O . LEU A 1 178 ? 1.072 5.355 -8.146 1.00 96.62 178 LEU A O 1
ATOM 1323 N N . ASP A 1 179 ? -0.525 5.368 -9.743 1.00 96.44 179 ASP A N 1
ATOM 1324 C CA . ASP A 1 179 ? -1.335 6.445 -9.175 1.00 96.44 179 ASP A CA 1
ATOM 1325 C C . ASP A 1 179 ? -2.008 6.003 -7.861 1.00 96.44 179 ASP A C 1
ATOM 1327 O O . ASP A 1 179 ? -2.243 4.814 -7.638 1.00 96.44 179 ASP A O 1
ATOM 1331 N N . GLY A 1 180 ? -2.309 6.950 -6.971 1.00 93.38 180 GLY A N 1
ATOM 1332 C CA . GLY A 1 180 ? -3.155 6.729 -5.792 1.00 93.38 180 GLY A CA 1
ATOM 1333 C C . GLY A 1 180 ? -4.579 7.241 -6.004 1.00 93.38 180 GLY A C 1
ATOM 1334 O O . GLY A 1 180 ? -4.825 8.006 -6.937 1.00 93.38 180 GLY A O 1
ATOM 1335 N N . HIS A 1 181 ? -5.519 6.855 -5.133 1.00 88.25 181 HIS A N 1
ATOM 1336 C CA . HIS A 1 181 ? -6.900 7.362 -5.186 1.00 88.25 181 HIS A CA 1
ATOM 1337 C C . HIS A 1 181 ? -7.274 8.262 -3.996 1.00 88.25 181 HIS A C 1
ATOM 1339 O O . HIS A 1 181 ? -8.236 9.025 -4.111 1.00 88.25 181 HIS A O 1
ATOM 1345 N N . ARG A 1 182 ? -6.621 8.126 -2.827 1.00 90.12 182 ARG A N 1
ATOM 1346 C CA . ARG A 1 182 ? -7.127 8.666 -1.539 1.00 90.12 182 ARG A CA 1
ATOM 1347 C C . ARG A 1 182 ? -6.066 9.094 -0.520 1.00 90.12 182 ARG A C 1
ATOM 1349 O O . ARG A 1 182 ? -6.280 10.074 0.185 1.00 90.12 182 ARG A O 1
ATOM 1356 N N . VAL A 1 183 ? -5.007 8.301 -0.360 1.00 92.00 183 VAL A N 1
ATOM 1357 C CA . VAL A 1 183 ? -3.980 8.415 0.700 1.00 92.00 183 VAL A CA 1
ATOM 1358 C C . VAL A 1 183 ? -2.569 8.345 0.110 1.00 92.00 183 VAL A C 1
ATOM 1360 O O . VAL A 1 183 ? -1.613 8.787 0.741 1.00 92.00 183 VAL A O 1
ATOM 1363 N N . PHE A 1 184 ? -2.422 7.788 -1.091 1.00 96.12 184 PHE A N 1
ATOM 1364 C CA . PHE A 1 184 ? -1.175 7.773 -1.838 1.00 96.12 184 PHE A CA 1
ATOM 1365 C C . PHE A 1 184 ? -1.142 8.945 -2.825 1.00 96.12 184 PHE A C 1
ATOM 1367 O O . PHE A 1 184 ? -2.062 9.126 -3.617 1.00 96.12 184 PHE A O 1
ATOM 1374 N N . ASP A 1 185 ? -0.044 9.696 -2.830 1.00 92.38 185 ASP A N 1
ATOM 1375 C CA . ASP A 1 185 ? 0.183 10.837 -3.729 1.00 92.38 185 ASP A CA 1
ATOM 1376 C C . ASP A 1 185 ? 0.419 10.428 -5.203 1.00 92.38 185 ASP A C 1
ATOM 1378 O O . ASP A 1 185 ? 0.462 11.277 -6.095 1.00 92.38 185 ASP A O 1
ATOM 1382 N N . GLY A 1 186 ? 0.583 9.125 -5.461 1.00 96.00 186 GLY A N 1
ATOM 1383 C CA . GLY A 1 186 ? 1.032 8.567 -6.734 1.00 96.00 186 GLY A CA 1
ATOM 1384 C C . GLY A 1 186 ? 2.561 8.526 -6.847 1.00 96.00 186 GLY A C 1
ATOM 1385 O O . GLY A 1 186 ? 3.284 9.345 -6.278 1.00 96.00 186 GLY A O 1
ATOM 1386 N N . THR A 1 187 ? 3.087 7.561 -7.601 1.00 96.00 187 THR A N 1
ATOM 1387 C CA . THR A 1 187 ? 4.538 7.409 -7.801 1.00 96.00 187 THR A CA 1
ATOM 1388 C C . THR A 1 187 ? 4.898 6.974 -9.222 1.00 96.00 187 THR A C 1
ATOM 1390 O O . THR A 1 187 ? 4.046 6.579 -10.018 1.00 96.00 187 THR A O 1
ATOM 1393 N N . SER A 1 188 ? 6.187 7.035 -9.563 1.00 94.38 188 SER A N 1
ATOM 1394 C CA . SER A 1 188 ? 6.709 6.456 -10.800 1.00 94.38 188 SER A CA 1
ATOM 1395 C C . SER A 1 188 ? 8.052 5.764 -10.575 1.00 94.38 188 SER A C 1
ATOM 1397 O O . SER A 1 188 ? 8.981 6.324 -9.990 1.00 94.38 188 SER A O 1
ATOM 1399 N N . VAL A 1 189 ? 8.171 4.530 -11.063 1.00 92.75 189 VAL A N 1
ATOM 1400 C CA . VAL A 1 189 ? 9.370 3.699 -10.913 1.00 92.75 189 VAL A CA 1
ATOM 1401 C C . VAL A 1 189 ? 9.973 3.364 -12.274 1.00 92.75 189 VAL A C 1
ATOM 1403 O O . VAL A 1 189 ? 9.276 3.204 -13.276 1.00 92.75 189 VAL A O 1
ATOM 1406 N N . ALA A 1 190 ? 11.301 3.270 -12.329 1.00 91.69 190 ALA A N 1
ATOM 1407 C CA . ALA A 1 190 ? 11.989 2.799 -13.523 1.00 91.69 190 ALA A CA 1
ATOM 1408 C C . ALA A 1 190 ? 11.706 1.311 -13.741 1.00 91.69 190 ALA A C 1
ATOM 1410 O O . ALA A 1 190 ? 11.708 0.543 -12.781 1.00 91.69 190 ALA A O 1
ATOM 1411 N N . VAL A 1 191 ? 11.535 0.879 -14.984 1.00 91.94 191 VAL A N 1
ATOM 1412 C CA . VAL A 1 191 ? 11.223 -0.522 -15.280 1.00 91.94 191 VAL A CA 1
ATOM 1413 C C . VAL A 1 191 ? 11.923 -0.991 -16.548 1.00 91.94 191 VAL A C 1
ATOM 1415 O O . VAL A 1 191 ? 12.037 -0.241 -17.513 1.00 91.94 191 VAL A O 1
ATOM 1418 N N . GLN A 1 192 ? 12.406 -2.231 -16.561 1.00 90.81 192 GLN A N 1
ATOM 1419 C CA . GLN A 1 192 ? 12.901 -2.870 -17.778 1.00 90.81 192 GLN A CA 1
ATOM 1420 C C . GLN A 1 192 ? 12.247 -4.235 -17.958 1.00 90.81 192 GLN A C 1
ATOM 1422 O O . GLN A 1 192 ? 12.292 -5.067 -17.054 1.00 90.81 192 GLN A O 1
ATOM 1427 N N . LEU A 1 193 ? 11.674 -4.450 -19.142 1.00 90.19 193 LEU A N 1
ATOM 1428 C CA . LEU A 1 193 ? 11.154 -5.739 -19.583 1.00 90.19 193 LEU A CA 1
ATOM 1429 C C . LEU A 1 193 ? 12.276 -6.568 -20.222 1.00 90.19 193 LEU A C 1
ATOM 1431 O O . LEU A 1 193 ? 13.055 -6.035 -21.016 1.00 90.19 193 LEU A O 1
ATOM 1435 N N . TYR A 1 194 ? 12.324 -7.856 -19.896 1.00 90.06 194 TYR A N 1
ATOM 1436 C CA . TYR A 1 194 ? 13.225 -8.855 -20.465 1.00 90.06 194 TYR A CA 1
ATOM 1437 C C . TYR A 1 194 ? 12.442 -10.109 -20.868 1.00 90.06 194 TYR A C 1
ATOM 1439 O O . TYR A 1 194 ? 11.476 -10.485 -20.199 1.00 90.06 194 TYR A O 1
ATOM 1447 N N . GLU A 1 195 ? 12.901 -10.791 -21.916 1.00 89.50 195 GLU A N 1
ATOM 1448 C CA . GLU A 1 195 ? 12.458 -12.154 -22.224 1.00 89.50 195 GLU A CA 1
ATOM 1449 C C . GLU A 1 195 ? 13.108 -13.153 -21.267 1.00 89.50 195 GLU A C 1
ATOM 1451 O O . GLU A 1 195 ? 14.336 -13.183 -21.130 1.00 89.50 195 GLU A O 1
ATOM 1456 N N . ALA A 1 196 ? 12.289 -14.008 -20.660 1.00 91.25 196 ALA A N 1
ATOM 1457 C CA . ALA A 1 196 ? 12.721 -15.043 -19.737 1.00 91.25 196 ALA A CA 1
ATOM 1458 C C . ALA A 1 196 ? 12.324 -16.448 -20.212 1.00 91.25 196 ALA A C 1
ATOM 1460 O O . ALA A 1 196 ? 11.335 -16.656 -20.919 1.00 91.25 196 ALA A O 1
ATOM 1461 N N . GLU A 1 197 ? 13.100 -17.441 -19.788 1.00 90.44 197 GLU A N 1
ATOM 1462 C CA . GLU A 1 197 ? 12.789 -18.852 -19.996 1.00 90.44 197 GLU A CA 1
ATOM 1463 C C . GLU A 1 197 ? 12.098 -19.451 -18.762 1.00 90.44 197 GLU A C 1
ATOM 1465 O O . GLU A 1 197 ? 12.332 -19.033 -17.626 1.00 90.44 197 GLU A O 1
ATOM 1470 N N . ALA A 1 198 ? 11.224 -20.436 -18.975 1.00 89.44 198 ALA A N 1
ATOM 1471 C CA . ALA A 1 198 ? 10.521 -21.113 -17.891 1.00 89.44 198 ALA A CA 1
ATOM 1472 C C . ALA A 1 198 ? 11.417 -22.188 -17.255 1.00 89.44 198 ALA A C 1
ATOM 1474 O O . ALA A 1 198 ? 11.657 -23.236 -17.854 1.00 89.44 198 ALA A O 1
ATOM 1475 N N . GLY A 1 199 ? 11.873 -21.944 -16.027 1.00 85.88 199 GLY A N 1
ATOM 1476 C CA . GLY A 1 199 ? 12.454 -22.964 -15.161 1.00 85.88 199 GLY A CA 1
ATOM 1477 C C . GLY A 1 199 ? 11.384 -23.741 -14.384 1.00 85.88 199 GLY A C 1
ATOM 1478 O O . GLY A 1 199 ? 10.181 -23.466 -14.471 1.00 85.88 199 GLY A O 1
ATOM 1479 N N . SER A 1 200 ? 11.834 -24.712 -13.586 1.00 83.50 200 SER A N 1
ATOM 1480 C CA . SER A 1 200 ? 10.973 -25.514 -12.706 1.00 83.50 200 SER A CA 1
ATOM 1481 C C . SER A 1 200 ? 10.262 -24.655 -11.654 1.00 83.50 200 SER A C 1
ATOM 1483 O O . SER A 1 200 ? 9.040 -24.689 -11.563 1.00 83.50 200 SER A O 1
ATOM 1485 N N . ASP A 1 201 ? 11.029 -23.851 -10.913 1.00 89.75 201 ASP A N 1
ATOM 1486 C CA . ASP A 1 201 ? 10.562 -23.067 -9.754 1.00 89.75 201 ASP A CA 1
ATOM 1487 C C . ASP A 1 201 ? 10.743 -21.541 -9.920 1.00 89.75 201 ASP A C 1
ATOM 1489 O O . ASP A 1 201 ? 10.218 -20.727 -9.160 1.00 89.75 201 ASP A O 1
ATOM 1493 N N . SER A 1 202 ? 11.456 -21.126 -10.969 1.00 92.56 202 SER A N 1
ATOM 1494 C CA . SER A 1 202 ? 11.706 -19.726 -11.336 1.00 92.56 202 SER A CA 1
ATOM 1495 C C . SER A 1 202 ? 11.453 -19.493 -12.827 1.00 92.56 202 SER A C 1
ATOM 1497 O O . SER A 1 202 ? 11.431 -20.439 -13.616 1.00 92.56 202 SER A O 1
ATOM 1499 N N . VAL A 1 203 ? 11.269 -18.235 -13.221 1.00 93.38 203 VAL A N 1
ATOM 1500 C CA . VAL A 1 203 ? 11.541 -17.783 -14.592 1.00 93.38 203 VAL A CA 1
ATOM 1501 C C . VAL A 1 203 ? 12.938 -17.176 -14.645 1.00 93.38 203 VAL A C 1
ATOM 1503 O O . VAL A 1 203 ? 13.445 -16.689 -13.636 1.00 93.38 203 VAL A O 1
ATOM 1506 N N . VAL A 1 204 ? 13.590 -17.254 -15.798 1.00 92.50 204 VAL A N 1
ATOM 1507 C CA . VAL A 1 204 ? 15.046 -17.131 -15.886 1.00 92.50 204 VAL A CA 1
ATOM 1508 C C . VAL A 1 204 ? 15.433 -16.126 -16.968 1.00 92.50 204 VAL A C 1
ATOM 1510 O O . VAL A 1 204 ? 15.192 -16.373 -18.148 1.00 92.50 204 VAL A O 1
ATOM 1513 N N . ILE A 1 205 ? 16.041 -15.001 -16.581 1.00 91.25 205 ILE A N 1
ATOM 1514 C CA . ILE A 1 205 ? 16.639 -14.047 -17.528 1.00 91.25 205 ILE A CA 1
ATOM 1515 C C . ILE A 1 205 ? 18.034 -14.569 -17.902 1.00 91.25 205 ILE A C 1
ATOM 1517 O O . ILE A 1 205 ? 18.840 -14.884 -17.022 1.00 91.25 205 ILE A O 1
ATOM 1521 N N . GLY A 1 206 ? 18.282 -14.701 -19.207 1.00 88.44 206 GLY A N 1
ATOM 1522 C CA . GLY A 1 206 ? 19.479 -15.336 -19.766 1.00 88.44 206 GLY A CA 1
ATOM 1523 C C . GLY A 1 206 ? 20.682 -14.402 -19.978 1.00 88.44 206 GLY A C 1
ATOM 1524 O O . GLY A 1 206 ? 20.557 -13.177 -19.877 1.00 88.44 206 GLY A O 1
ATOM 1525 N N . PRO A 1 207 ? 21.851 -14.975 -20.328 1.00 85.44 207 PRO A N 1
ATOM 1526 C CA . PRO A 1 207 ? 23.123 -14.257 -20.360 1.00 85.44 207 PRO A CA 1
ATOM 1527 C C . PRO A 1 207 ? 23.229 -13.156 -21.419 1.00 85.44 207 PRO A C 1
ATOM 1529 O O . PRO A 1 207 ? 23.955 -12.186 -21.195 1.00 85.44 207 PRO A O 1
ATOM 1532 N N . ASP A 1 208 ? 22.471 -13.244 -22.515 1.00 84.12 208 ASP A N 1
ATOM 1533 C CA . ASP A 1 208 ? 22.432 -12.222 -23.573 1.00 84.12 208 ASP A CA 1
ATOM 1534 C C . ASP A 1 208 ? 22.039 -10.832 -23.041 1.00 84.12 208 ASP A C 1
ATOM 1536 O O . ASP A 1 208 ? 22.514 -9.808 -23.533 1.00 84.12 208 ASP A O 1
ATOM 1540 N N . ASP A 1 209 ? 21.203 -10.788 -22.000 1.00 85.75 209 ASP A N 1
ATOM 1541 C CA . ASP A 1 209 ? 20.728 -9.550 -21.382 1.00 85.75 209 ASP A CA 1
ATOM 1542 C C . ASP A 1 209 ? 21.594 -9.089 -20.193 1.00 85.75 209 ASP A C 1
ATOM 1544 O O . ASP A 1 209 ? 21.457 -7.947 -19.744 1.00 85.75 209 ASP A O 1
ATOM 1548 N N . HIS A 1 210 ? 22.540 -9.910 -19.705 1.00 84.69 210 HIS A N 1
ATOM 1549 C CA . HIS A 1 210 ? 23.424 -9.554 -18.582 1.00 84.69 210 HIS A CA 1
ATOM 1550 C C . HIS A 1 210 ? 24.204 -8.236 -18.778 1.00 84.69 210 HIS A C 1
ATOM 1552 O O . HIS A 1 210 ? 24.340 -7.496 -17.796 1.00 84.69 210 HIS A O 1
ATOM 1558 N N . PRO A 1 211 ? 24.705 -7.878 -19.981 1.00 81.81 211 PRO A N 1
ATOM 1559 C CA . PRO A 1 211 ? 25.384 -6.601 -20.189 1.00 81.81 211 PRO A CA 1
ATOM 1560 C C . PRO A 1 211 ? 24.465 -5.392 -19.946 1.00 81.81 211 PRO A C 1
ATOM 1562 O O . PRO A 1 211 ? 24.861 -4.472 -19.232 1.00 81.81 211 PRO A O 1
ATOM 1565 N N . HIS A 1 212 ? 23.215 -5.416 -20.434 1.00 84.62 212 HIS A N 1
ATOM 1566 C CA . HIS A 1 212 ? 22.254 -4.335 -20.174 1.00 84.62 212 HIS A CA 1
ATOM 1567 C C . HIS A 1 212 ? 21.769 -4.352 -18.724 1.00 84.62 212 HIS A C 1
ATOM 1569 O O . HIS A 1 212 ? 21.645 -3.306 -18.093 1.00 84.62 212 HIS A O 1
ATOM 1575 N N . LEU A 1 213 ? 21.535 -5.541 -18.173 1.00 86.06 213 LEU A N 1
ATOM 1576 C CA . LEU A 1 213 ? 21.096 -5.735 -16.798 1.00 86.06 213 LEU A CA 1
ATOM 1577 C C . LEU A 1 213 ? 22.079 -5.103 -15.802 1.00 86.06 213 LEU A C 1
ATOM 1579 O O . LEU A 1 213 ? 21.653 -4.341 -14.936 1.00 86.06 213 LEU A O 1
ATOM 1583 N N . ARG A 1 214 ? 23.392 -5.314 -15.981 1.00 84.00 214 ARG A N 1
ATOM 1584 C CA . ARG A 1 214 ? 24.457 -4.636 -15.212 1.00 84.00 214 ARG A CA 1
ATOM 1585 C C . ARG A 1 214 ? 24.406 -3.114 -15.360 1.00 84.00 214 ARG A C 1
ATOM 1587 O O . ARG A 1 214 ? 24.546 -2.398 -14.370 1.00 84.00 214 ARG A O 1
ATOM 1594 N N . ASP A 1 215 ? 24.168 -2.629 -16.576 1.00 80.75 215 ASP A N 1
ATOM 1595 C CA . ASP A 1 215 ? 24.024 -1.203 -16.886 1.00 80.75 215 ASP A CA 1
ATOM 1596 C C . ASP A 1 215 ? 22.762 -0.584 -16.244 1.00 80.75 215 ASP A C 1
ATOM 1598 O O . ASP A 1 215 ? 22.762 0.595 -15.891 1.00 80.75 215 ASP A O 1
ATOM 1602 N N . PHE A 1 216 ? 21.696 -1.367 -16.051 1.00 83.94 216 PHE A N 1
ATOM 1603 C CA . PHE A 1 216 ? 20.394 -0.916 -15.550 1.00 83.94 216 PHE A CA 1
ATOM 1604 C C . PHE A 1 216 ? 20.278 -0.924 -14.016 1.00 83.94 216 PHE A C 1
ATOM 1606 O O . PHE A 1 216 ? 19.745 0.026 -13.439 1.00 83.94 216 PHE A O 1
ATOM 1613 N N . ILE A 1 217 ? 20.807 -1.944 -13.324 1.00 84.31 217 ILE A N 1
ATOM 1614 C CA . ILE A 1 217 ? 20.607 -2.184 -11.873 1.00 84.31 217 ILE A CA 1
ATOM 1615 C C . ILE A 1 217 ? 21.387 -1.232 -10.933 1.00 84.31 217 ILE A C 1
ATOM 1617 O O . ILE A 1 217 ? 21.748 -1.594 -9.810 1.00 84.31 217 ILE A O 1
ATOM 1621 N N . ARG A 1 218 ? 21.646 0.007 -11.365 1.00 77.25 218 ARG A N 1
ATOM 1622 C CA . ARG A 1 218 ? 22.546 0.988 -10.725 1.00 77.25 218 ARG A CA 1
ATOM 1623 C C . ARG A 1 218 ? 22.161 1.313 -9.272 1.00 77.25 218 ARG A C 1
ATOM 1625 O O . ARG A 1 218 ? 20.974 1.493 -9.003 1.00 77.25 218 ARG A O 1
ATOM 1632 N N . PRO A 1 219 ? 23.129 1.490 -8.343 1.00 73.75 219 PRO A N 1
ATOM 1633 C CA . PRO A 1 219 ? 22.876 1.684 -6.911 1.00 73.75 219 PRO A CA 1
ATOM 1634 C C . PRO A 1 219 ? 21.792 2.701 -6.525 1.00 73.75 219 PRO A C 1
ATOM 1636 O O . PRO A 1 219 ? 20.947 2.381 -5.689 1.00 73.75 219 PRO A O 1
ATOM 1639 N N . ALA A 1 220 ? 21.817 3.892 -7.134 1.00 72.75 220 ALA A N 1
ATOM 1640 C CA . ALA A 1 220 ? 21.076 5.071 -6.678 1.00 72.75 220 ALA A CA 1
ATOM 1641 C C . ALA A 1 220 ? 19.640 5.222 -7.225 1.00 72.75 220 ALA A C 1
ATOM 1643 O O . ALA A 1 220 ? 18.898 6.062 -6.725 1.00 72.75 220 ALA A O 1
ATOM 1644 N N . ARG A 1 221 ? 19.233 4.448 -8.243 1.00 76.25 221 ARG A N 1
ATOM 1645 C CA . ARG A 1 221 ? 17.887 4.535 -8.841 1.00 76.25 221 ARG A CA 1
ATOM 1646 C C . ARG A 1 221 ? 17.031 3.369 -8.345 1.00 76.25 221 ARG A C 1
ATOM 1648 O O . ARG A 1 221 ? 17.493 2.228 -8.368 1.00 76.25 221 ARG A O 1
ATOM 1655 N N . ARG A 1 222 ? 15.786 3.636 -7.931 1.00 88.88 222 ARG A N 1
ATOM 1656 C CA . ARG A 1 222 ? 14.786 2.574 -7.747 1.00 88.88 222 ARG A CA 1
ATOM 1657 C C . ARG A 1 222 ? 14.357 2.072 -9.121 1.00 88.88 222 ARG A C 1
ATOM 1659 O O . ARG A 1 222 ? 14.008 2.882 -9.980 1.00 88.88 222 ARG A O 1
ATOM 1666 N N . ALA A 1 223 ? 14.407 0.763 -9.327 1.00 91.88 223 ALA A N 1
ATOM 1667 C CA . ALA A 1 223 ? 14.029 0.154 -10.588 1.00 91.88 223 ALA A CA 1
ATOM 1668 C C . ALA A 1 223 ? 13.460 -1.252 -10.378 1.00 91.88 223 ALA A C 1
ATOM 1670 O O . ALA A 1 223 ? 13.879 -1.957 -9.462 1.00 91.88 223 ALA A O 1
ATOM 1671 N N . LEU A 1 224 ? 12.543 -1.655 -11.250 1.00 94.62 224 LEU A N 1
ATOM 1672 C CA . LEU A 1 224 ? 11.985 -2.999 -11.320 1.00 94.62 224 LEU A CA 1
ATOM 1673 C C . LEU A 1 224 ? 12.454 -3.698 -12.598 1.00 94.62 224 LEU A C 1
ATOM 1675 O O . LEU A 1 224 ? 12.614 -3.085 -13.655 1.00 94.62 224 LEU A O 1
ATOM 1679 N N . LEU A 1 225 ? 12.654 -5.002 -12.493 1.00 94.25 225 LEU A N 1
ATOM 1680 C CA . LEU A 1 225 ? 12.816 -5.913 -13.613 1.00 94.25 225 LEU A CA 1
ATOM 1681 C C . LEU A 1 225 ? 11.473 -6.610 -13.817 1.00 94.25 225 LEU A C 1
ATOM 1683 O O . LEU A 1 225 ? 10.907 -7.134 -12.857 1.00 94.25 225 LEU A O 1
ATOM 1687 N N . LEU A 1 226 ? 10.982 -6.619 -15.052 1.00 94.31 226 LEU A N 1
ATOM 1688 C CA . LEU A 1 226 ? 9.879 -7.470 -15.477 1.00 94.31 226 LEU A CA 1
ATOM 1689 C C . LEU A 1 226 ? 10.443 -8.570 -16.373 1.00 94.31 226 LEU A C 1
ATOM 1691 O O . LEU A 1 226 ? 11.111 -8.287 -17.365 1.00 94.31 226 LEU A O 1
ATOM 1695 N N . ALA A 1 227 ? 10.165 -9.819 -16.028 1.00 93.75 227 ALA A N 1
ATOM 1696 C CA . ALA A 1 227 ? 10.412 -10.977 -16.872 1.00 93.75 227 ALA A CA 1
ATOM 1697 C C . ALA A 1 227 ? 9.093 -11.421 -17.509 1.00 93.75 227 ALA A C 1
ATOM 1699 O O . ALA A 1 227 ? 8.126 -11.690 -16.793 1.00 93.75 227 ALA A O 1
ATOM 1700 N N . ALA A 1 228 ? 9.059 -11.515 -18.836 1.00 92.19 228 ALA A N 1
ATOM 1701 C CA . ALA A 1 228 ? 7.964 -12.136 -19.571 1.00 92.19 228 ALA A CA 1
ATOM 1702 C C . ALA A 1 228 ? 8.328 -13.562 -19.979 1.00 92.19 228 ALA A C 1
ATOM 1704 O O . ALA A 1 228 ? 9.450 -13.824 -20.412 1.00 92.19 228 ALA A O 1
ATOM 1705 N N . LEU A 1 229 ? 7.356 -14.470 -19.902 1.00 88.38 229 LEU A N 1
ATOM 1706 C CA . LEU A 1 229 ? 7.407 -15.708 -20.670 1.00 88.38 229 LEU A CA 1
ATOM 1707 C C . LEU A 1 229 ? 6.821 -15.413 -22.055 1.00 88.38 229 LEU A C 1
ATOM 1709 O O . LEU A 1 229 ? 5.604 -15.330 -22.202 1.00 88.38 229 LEU A O 1
ATOM 1713 N N . GLY A 1 230 ? 7.688 -15.224 -23.053 1.00 74.38 230 GLY A N 1
ATOM 1714 C CA . GLY A 1 230 ? 7.283 -14.927 -24.429 1.00 74.38 230 GLY A CA 1
ATOM 1715 C C . GLY A 1 230 ? 6.382 -15.999 -25.062 1.00 74.38 230 GLY A C 1
ATOM 1716 O O . GLY A 1 230 ? 6.224 -17.106 -24.537 1.00 74.38 230 GLY A O 1
ATOM 1717 N N . ALA A 1 231 ? 5.836 -15.674 -26.242 1.00 61.78 231 ALA A N 1
ATOM 1718 C CA . ALA A 1 231 ? 4.627 -16.224 -26.895 1.00 61.78 231 ALA A CA 1
ATOM 1719 C C . ALA A 1 231 ? 4.468 -17.759 -27.043 1.00 61.78 231 ALA A C 1
ATOM 1721 O O . ALA A 1 231 ? 3.489 -18.225 -27.624 1.00 61.78 231 ALA A O 1
ATOM 1722 N N . ARG A 1 232 ? 5.448 -18.561 -26.618 1.00 55.16 232 ARG A N 1
ATOM 1723 C CA . ARG A 1 232 ? 5.504 -20.024 -26.779 1.00 55.16 232 ARG A CA 1
ATOM 1724 C C . ARG A 1 232 ? 5.816 -20.784 -25.483 1.00 55.16 232 ARG A C 1
ATOM 1726 O O . ARG A 1 232 ? 5.994 -21.998 -25.546 1.00 55.16 232 ARG A O 1
ATOM 1733 N N . ARG A 1 233 ? 5.977 -20.100 -24.340 1.00 59.16 233 ARG A N 1
ATOM 1734 C CA . ARG A 1 233 ? 6.573 -20.683 -23.113 1.00 59.16 233 ARG A CA 1
ATOM 1735 C C . ARG A 1 233 ? 5.787 -20.465 -21.815 1.00 59.16 233 ARG A C 1
ATOM 1737 O O . ARG A 1 233 ? 6.173 -21.017 -20.788 1.00 59.16 233 ARG A O 1
ATOM 1744 N N . GLY A 1 234 ? 4.687 -19.721 -21.853 1.00 60.88 234 GLY A N 1
ATOM 1745 C CA . GLY A 1 234 ? 3.781 -19.526 -20.724 1.00 60.88 234 GLY A CA 1
ATOM 1746 C C . GLY A 1 234 ? 2.953 -18.257 -20.886 1.00 60.88 234 GLY A C 1
ATOM 1747 O O . GLY A 1 234 ? 3.024 -17.602 -21.922 1.00 60.88 234 GLY A O 1
ATOM 1748 N N . GLU A 1 235 ? 2.203 -17.911 -19.846 1.00 66.56 235 GLU A N 1
ATOM 1749 C CA . GLU A 1 235 ? 1.521 -16.623 -19.713 1.00 66.56 235 GLU A CA 1
ATOM 1750 C C . GLU A 1 235 ? 1.953 -15.945 -18.407 1.00 66.56 235 GLU A C 1
ATOM 1752 O O . GLU A 1 235 ? 2.298 -16.614 -17.425 1.00 66.56 235 GLU A O 1
ATOM 1757 N N . GLY A 1 236 ? 1.905 -14.612 -18.395 1.00 85.38 236 GLY A N 1
ATOM 1758 C CA . GLY A 1 236 ? 2.175 -13.786 -17.221 1.00 85.38 236 GLY A CA 1
ATOM 1759 C C . GLY A 1 236 ? 3.549 -13.109 -17.197 1.00 85.38 236 GLY A C 1
ATOM 1760 O O . GLY A 1 236 ? 4.484 -13.462 -17.919 1.00 85.38 236 GLY A O 1
ATOM 1761 N N . LEU A 1 237 ? 3.636 -12.105 -16.326 1.00 93.69 237 LEU A N 1
ATOM 1762 C CA . LEU A 1 237 ? 4.848 -11.356 -16.002 1.00 93.69 237 LEU A CA 1
ATOM 1763 C C . LEU A 1 237 ? 5.315 -11.716 -14.592 1.00 93.69 237 LEU A C 1
ATOM 1765 O O . LEU A 1 237 ? 4.512 -12.108 -13.746 1.00 93.69 237 LEU A O 1
ATOM 1769 N N . PHE A 1 238 ? 6.605 -11.546 -14.330 1.00 96.44 238 PHE A N 1
ATOM 1770 C CA . PHE A 1 238 ? 7.230 -11.788 -13.030 1.00 96.44 238 PHE A CA 1
ATOM 1771 C C . PHE A 1 238 ? 8.099 -10.587 -12.667 1.00 96.44 238 PHE A C 1
ATOM 1773 O O . PHE A 1 238 ? 8.762 -10.026 -13.540 1.00 96.44 238 PHE A O 1
ATOM 1780 N N . VAL A 1 239 ? 8.085 -10.173 -11.399 1.00 96.88 239 VAL A N 1
ATOM 1781 C CA . VAL A 1 239 ? 8.711 -8.921 -10.947 1.00 96.88 239 VAL A CA 1
ATOM 1782 C C . VAL A 1 239 ? 9.881 -9.168 -9.994 1.00 96.88 239 VAL A C 1
ATOM 1784 O O . VAL A 1 239 ? 9.840 -10.060 -9.149 1.00 96.88 239 VAL A O 1
ATOM 1787 N N . LEU A 1 240 ? 10.927 -8.347 -10.101 1.00 96.69 240 LEU A N 1
ATOM 1788 C CA . LEU A 1 240 ? 12.012 -8.295 -9.122 1.00 96.69 240 LEU A CA 1
ATOM 1789 C C . LEU A 1 240 ? 12.546 -6.864 -8.972 1.00 96.69 240 LEU A C 1
ATOM 1791 O O . LEU A 1 240 ? 12.806 -6.188 -9.965 1.00 96.69 240 LEU A O 1
ATOM 1795 N N . ASP A 1 241 ? 12.768 -6.400 -7.743 1.00 95.50 241 ASP A N 1
ATOM 1796 C CA . ASP A 1 241 ? 13.490 -5.147 -7.493 1.00 95.50 241 ASP A CA 1
ATOM 1797 C C . ASP A 1 241 ? 14.942 -5.266 -7.980 1.00 95.50 241 ASP A C 1
ATOM 1799 O O . ASP A 1 241 ? 15.664 -6.207 -7.636 1.00 95.50 241 ASP A O 1
ATOM 1803 N N . ALA A 1 242 ? 15.401 -4.284 -8.755 1.00 92.81 242 ALA A N 1
ATOM 1804 C CA . ALA A 1 242 ? 16.752 -4.236 -9.295 1.00 92.81 242 ALA A CA 1
ATOM 1805 C C . ALA A 1 242 ? 17.841 -4.385 -8.216 1.00 92.81 242 ALA A C 1
ATOM 1807 O O . ALA A 1 242 ? 18.912 -4.910 -8.513 1.00 92.81 242 ALA A O 1
ATOM 1808 N N . VAL A 1 243 ? 17.594 -3.985 -6.959 1.00 91.69 243 VAL A N 1
ATOM 1809 C CA . VAL A 1 243 ? 18.549 -4.204 -5.856 1.00 91.69 243 VAL A CA 1
ATOM 1810 C C . VAL A 1 243 ? 18.739 -5.679 -5.496 1.00 91.69 243 VAL A C 1
ATOM 1812 O O . VAL A 1 243 ? 19.823 -6.046 -5.046 1.00 91.69 243 VAL A O 1
ATOM 1815 N N . ARG A 1 244 ? 17.724 -6.525 -5.707 1.00 92.25 244 ARG A N 1
ATOM 1816 C CA . ARG A 1 244 ? 17.773 -7.972 -5.442 1.00 92.25 244 ARG A CA 1
ATOM 1817 C C . ARG A 1 244 ? 18.563 -8.702 -6.527 1.00 92.25 244 ARG A C 1
ATOM 1819 O O . ARG A 1 244 ? 19.324 -9.610 -6.211 1.00 92.25 244 ARG A O 1
ATOM 1826 N N . ALA A 1 245 ? 18.491 -8.225 -7.770 1.00 89.94 245 ALA A N 1
ATOM 1827 C CA . ALA A 1 245 ? 19.301 -8.726 -8.881 1.00 89.94 245 ALA A CA 1
ATOM 1828 C C . ALA A 1 245 ? 20.806 -8.405 -8.770 1.00 89.94 245 ALA A C 1
ATOM 1830 O O . ALA A 1 245 ? 21.619 -9.124 -9.348 1.00 89.94 245 ALA A O 1
ATOM 1831 N N . ARG A 1 246 ? 21.207 -7.360 -8.024 1.00 86.19 246 ARG A N 1
ATOM 1832 C CA . ARG A 1 246 ? 22.618 -6.920 -7.936 1.00 86.19 246 ARG A CA 1
ATOM 1833 C C . ARG A 1 246 ? 23.580 -8.012 -7.479 1.00 86.19 246 ARG A C 1
ATOM 1835 O O . ARG A 1 246 ? 24.667 -8.094 -8.032 1.00 86.19 246 ARG A O 1
ATOM 1842 N N . GLN A 1 247 ? 23.211 -8.817 -6.481 1.00 82.50 247 GLN A N 1
ATOM 1843 C CA . GLN A 1 247 ? 24.108 -9.850 -5.953 1.00 82.50 247 GLN A CA 1
ATOM 1844 C C . GLN A 1 247 ? 24.269 -11.036 -6.927 1.00 82.50 247 GLN A C 1
ATOM 1846 O O . GLN A 1 247 ? 25.417 -11.341 -7.244 1.00 82.50 247 GLN A O 1
ATOM 1851 N N . PRO A 1 248 ? 23.198 -11.657 -7.470 1.00 82.94 248 PRO A N 1
ATOM 1852 C CA . PRO A 1 248 ? 23.333 -12.675 -8.516 1.00 82.94 248 PRO A CA 1
ATOM 1853 C C . PRO A 1 248 ? 24.124 -12.197 -9.743 1.00 82.94 248 PRO A C 1
ATOM 1855 O O . PRO A 1 248 ? 25.021 -12.890 -10.202 1.00 82.94 248 PRO A O 1
ATOM 1858 N N . VAL A 1 249 ? 23.854 -10.983 -10.237 1.00 82.50 249 VAL A N 1
ATOM 1859 C CA . VAL A 1 249 ? 24.459 -10.435 -11.471 1.00 82.50 249 VAL A CA 1
ATOM 1860 C C . VAL A 1 249 ? 25.916 -9.952 -11.276 1.00 82.50 249 VAL A C 1
ATOM 1862 O O . VAL A 1 249 ? 26.607 -9.622 -12.250 1.00 82.50 249 VAL A O 1
ATOM 1865 N N . ALA A 1 250 ? 26.396 -9.929 -10.027 1.00 77.81 250 ALA A N 1
ATOM 1866 C CA . ALA A 1 250 ? 27.776 -9.617 -9.648 1.00 77.81 250 ALA A CA 1
ATOM 1867 C C . ALA A 1 250 ? 28.596 -10.842 -9.194 1.00 77.81 250 ALA A C 1
ATOM 1869 O O . ALA A 1 250 ? 29.790 -10.693 -8.936 1.00 77.81 250 ALA A O 1
ATOM 1870 N N . ALA A 1 251 ? 27.989 -12.029 -9.084 1.00 74.75 251 ALA A N 1
ATOM 1871 C CA . ALA A 1 251 ? 28.736 -13.278 -8.944 1.00 74.75 251 ALA A CA 1
ATOM 1872 C C . ALA A 1 251 ? 29.433 -13.625 -10.272 1.00 74.75 251 ALA A C 1
ATOM 1874 O O . ALA A 1 251 ? 28.968 -13.217 -11.331 1.00 74.75 251 ALA A O 1
ATOM 1875 N N . ASP A 1 252 ? 30.541 -14.362 -10.237 1.00 63.19 252 ASP A N 1
ATOM 1876 C CA . ASP A 1 252 ? 31.245 -14.800 -11.447 1.00 63.19 252 ASP A CA 1
ATOM 1877 C C . ASP A 1 252 ? 31.503 -16.317 -11.354 1.00 63.19 252 ASP A C 1
ATOM 1879 O O . ASP A 1 252 ? 32.115 -16.748 -10.370 1.00 63.19 252 ASP A O 1
ATOM 1883 N N . PRO A 1 253 ? 31.017 -17.142 -12.305 1.00 62.81 253 PRO A N 1
ATOM 1884 C CA . PRO A 1 253 ? 30.191 -16.782 -13.466 1.00 62.81 253 PRO A CA 1
ATOM 1885 C C . PRO A 1 253 ? 28.749 -16.375 -13.101 1.00 62.81 253 PRO A C 1
ATOM 1887 O O . PRO A 1 253 ? 28.144 -16.933 -12.186 1.00 62.81 253 PRO A O 1
ATOM 1890 N N . VAL A 1 254 ? 28.164 -15.446 -13.873 1.00 65.19 254 VAL A N 1
ATOM 1891 C CA . VAL A 1 254 ? 26.697 -15.279 -13.921 1.00 65.19 254 VAL A CA 1
ATOM 1892 C C . VAL A 1 254 ? 26.157 -16.170 -15.034 1.00 65.19 254 VAL A C 1
ATOM 1894 O O . VAL A 1 254 ? 26.141 -15.754 -16.194 1.00 65.19 254 VAL A O 1
ATOM 1897 N N . ASP A 1 255 ? 25.688 -17.366 -14.689 1.00 72.81 255 ASP A N 1
ATOM 1898 C CA . ASP A 1 255 ? 25.009 -18.232 -15.660 1.00 72.81 255 ASP A CA 1
ATOM 1899 C C . ASP A 1 255 ? 23.663 -17.615 -16.079 1.00 72.81 255 ASP A C 1
ATOM 1901 O O . ASP A 1 255 ? 23.409 -17.411 -17.266 1.00 72.81 255 ASP A O 1
ATOM 1905 N N . VAL A 1 256 ? 22.820 -17.255 -15.099 1.00 84.50 256 VAL A N 1
ATOM 1906 C CA . VAL A 1 256 ? 21.473 -16.681 -15.290 1.00 84.50 256 VAL A CA 1
ATOM 1907 C C . VAL A 1 256 ? 21.009 -15.852 -14.080 1.00 84.50 256 VAL A C 1
ATOM 1909 O O . VAL A 1 256 ? 21.507 -16.041 -12.969 1.00 84.50 256 VAL A O 1
ATOM 1912 N N . LEU A 1 257 ? 19.986 -15.003 -14.256 1.00 90.56 257 LEU A N 1
ATOM 1913 C CA . LEU A 1 257 ? 19.217 -14.406 -13.150 1.00 90.56 257 LEU A CA 1
ATOM 1914 C C . LEU A 1 257 ? 17.858 -15.125 -12.972 1.00 90.56 257 LEU A C 1
ATOM 1916 O O . LEU A 1 257 ? 16.959 -14.924 -13.794 1.00 90.56 257 LEU A O 1
ATOM 1920 N N . PRO A 1 258 ? 17.662 -15.917 -11.89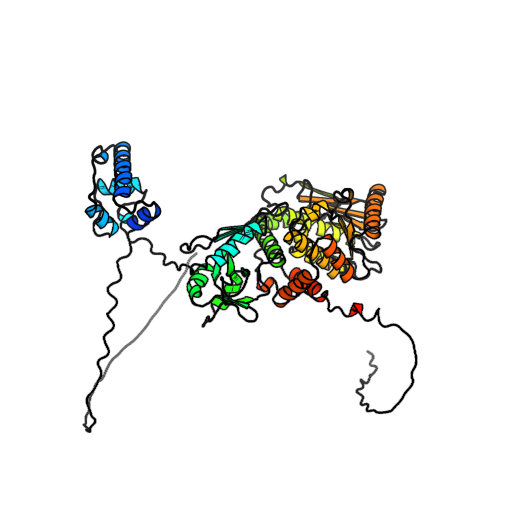9 1.00 92.62 258 PRO A N 1
ATOM 1921 C CA . PRO A 1 258 ? 16.369 -16.516 -11.575 1.00 92.62 258 PRO A CA 1
ATOM 1922 C C . PRO A 1 258 ? 15.448 -15.543 -10.818 1.00 92.62 258 PRO A C 1
ATOM 1924 O O . PRO A 1 258 ? 15.861 -14.868 -9.875 1.00 92.62 258 PRO A O 1
ATOM 1927 N N . ILE A 1 259 ? 14.167 -15.536 -11.187 1.00 95.25 259 ILE A N 1
ATOM 1928 C CA . ILE A 1 259 ? 13.067 -14.843 -10.505 1.00 95.25 259 ILE A CA 1
ATOM 1929 C C . ILE A 1 259 ? 12.040 -15.913 -10.081 1.00 95.25 259 ILE A C 1
ATOM 1931 O O . ILE A 1 259 ? 11.445 -16.544 -10.956 1.00 95.25 259 ILE A O 1
ATOM 1935 N N . PRO A 1 260 ? 11.838 -16.176 -8.774 1.00 95.81 260 PRO A N 1
ATOM 1936 C CA . PRO A 1 260 ? 10.875 -17.166 -8.280 1.00 95.81 260 PRO A CA 1
ATOM 1937 C C . PRO A 1 260 ? 9.472 -17.020 -8.879 1.00 95.81 260 PRO A C 1
ATOM 1939 O O . PRO A 1 260 ? 8.941 -15.912 -8.975 1.00 95.81 260 PRO A O 1
ATOM 1942 N N . ARG A 1 261 ? 8.825 -18.143 -9.223 1.00 94.31 261 ARG A N 1
ATOM 1943 C CA . ARG A 1 261 ? 7.478 -18.138 -9.834 1.00 94.31 261 ARG A CA 1
ATOM 1944 C C . ARG A 1 261 ? 6.408 -17.541 -8.914 1.00 94.31 261 ARG A C 1
ATOM 1946 O O . ARG A 1 261 ? 5.418 -17.011 -9.408 1.00 94.31 261 ARG A O 1
ATOM 1953 N N . ALA A 1 262 ? 6.637 -17.544 -7.601 1.00 96.00 262 ALA A N 1
ATOM 1954 C CA . ALA A 1 262 ? 5.785 -16.869 -6.625 1.00 96.00 262 ALA A CA 1
ATOM 1955 C C . ALA A 1 262 ? 5.685 -15.344 -6.836 1.00 96.00 262 ALA A C 1
ATOM 1957 O O . ALA A 1 262 ? 4.647 -14.765 -6.511 1.00 96.00 262 ALA A O 1
ATOM 1958 N N . TYR A 1 263 ? 6.712 -14.711 -7.425 1.00 97.50 263 TYR A N 1
ATOM 1959 C CA . TYR A 1 263 ? 6.730 -13.284 -7.784 1.00 97.50 263 TYR A CA 1
ATOM 1960 C C . TYR A 1 263 ? 6.052 -13.012 -9.139 1.00 97.50 263 TYR A C 1
ATOM 1962 O O . TYR A 1 263 ? 6.338 -12.007 -9.798 1.00 97.50 263 TYR A O 1
ATOM 1970 N N . ARG A 1 264 ? 5.156 -13.906 -9.584 1.00 96.06 264 ARG A N 1
ATOM 1971 C CA . ARG A 1 264 ? 4.213 -13.607 -10.664 1.00 96.06 264 ARG A CA 1
ATOM 1972 C C . ARG A 1 264 ? 3.441 -12.340 -10.313 1.00 96.06 264 ARG A C 1
ATOM 1974 O O . ARG A 1 264 ? 2.978 -12.172 -9.185 1.00 96.06 264 ARG A O 1
ATOM 1981 N N . LEU A 1 265 ? 3.306 -11.469 -11.299 1.00 96.00 265 LEU A N 1
ATOM 1982 C CA . LEU A 1 265 ? 2.608 -10.201 -11.219 1.00 96.00 265 LEU A CA 1
ATOM 1983 C C . LEU A 1 265 ? 1.104 -10.426 -11.436 1.00 96.00 265 LEU A C 1
ATOM 1985 O O . LEU A 1 265 ? 0.600 -10.341 -12.551 1.00 96.00 265 LEU A O 1
ATOM 1989 N N . ASP A 1 266 ? 0.415 -10.762 -10.347 1.00 96.19 266 ASP A N 1
ATOM 1990 C CA . ASP A 1 266 ? -1.046 -10.829 -10.220 1.00 96.19 266 ASP A CA 1
ATOM 1991 C C . ASP A 1 266 ? -1.539 -9.924 -9.075 1.00 96.19 266 ASP A C 1
ATOM 1993 O O . ASP A 1 266 ? -0.726 -9.251 -8.443 1.00 96.19 266 ASP A O 1
ATOM 1997 N N . ASP A 1 267 ? -2.853 -9.874 -8.817 1.00 97.38 267 ASP A N 1
ATOM 1998 C CA . ASP A 1 267 ? -3.483 -8.900 -7.903 1.00 97.38 267 ASP A CA 1
ATOM 1999 C C . ASP A 1 267 ? -2.824 -8.818 -6.514 1.00 97.38 267 ASP A C 1
ATOM 2001 O O . ASP A 1 267 ? -2.705 -7.726 -5.961 1.00 97.38 267 ASP A O 1
ATOM 2005 N N . LEU A 1 268 ? -2.347 -9.945 -5.966 1.00 98.44 268 LEU A N 1
ATOM 2006 C CA . LEU A 1 268 ? -1.634 -9.991 -4.684 1.00 98.44 268 LEU A CA 1
ATOM 2007 C C . LEU A 1 268 ? -0.247 -9.334 -4.775 1.00 98.44 268 LEU A C 1
ATOM 2009 O O . LEU A 1 268 ? 0.114 -8.503 -3.942 1.00 98.44 268 LEU A O 1
ATOM 2013 N N . THR A 1 269 ? 0.534 -9.686 -5.796 1.00 98.38 269 THR A N 1
ATOM 2014 C CA . THR A 1 269 ? 1.858 -9.093 -6.025 1.00 98.38 269 THR A CA 1
ATOM 2015 C C . THR A 1 269 ? 1.742 -7.609 -6.390 1.00 98.38 269 THR A C 1
ATOM 2017 O O . THR A 1 269 ? 2.550 -6.804 -5.925 1.00 98.38 269 THR A O 1
ATOM 2020 N N . TYR A 1 270 ? 0.724 -7.220 -7.167 1.00 98.31 270 TYR A N 1
ATOM 2021 C CA . TYR A 1 270 ? 0.456 -5.823 -7.511 1.00 98.31 270 TYR A CA 1
ATOM 2022 C C . TYR A 1 270 ? -0.002 -5.003 -6.303 1.00 98.31 270 TYR A C 1
ATOM 2024 O O . TYR A 1 270 ? 0.534 -3.923 -6.090 1.00 98.31 270 TYR A O 1
ATOM 2032 N N . ALA A 1 271 ? -0.895 -5.530 -5.459 1.00 98.44 271 ALA A N 1
ATOM 2033 C CA . ALA A 1 271 ? -1.284 -4.908 -4.192 1.00 98.44 271 ALA A CA 1
ATOM 2034 C C . ALA A 1 271 ? -0.064 -4.532 -3.332 1.00 98.44 271 ALA A C 1
ATOM 2036 O O . ALA A 1 271 ? 0.059 -3.395 -2.870 1.00 98.44 271 ALA A O 1
ATOM 2037 N N . VAL A 1 272 ? 0.871 -5.475 -3.166 1.00 98.50 272 VAL A N 1
ATOM 2038 C CA . VAL A 1 272 ? 2.110 -5.262 -2.404 1.00 98.50 272 VAL A CA 1
ATOM 2039 C C . VAL A 1 272 ? 3.039 -4.267 -3.108 1.00 98.50 272 VAL A C 1
ATOM 2041 O O . VAL A 1 272 ? 3.574 -3.381 -2.446 1.00 98.50 272 VAL A O 1
ATOM 2044 N N . LEU A 1 273 ? 3.216 -4.363 -4.432 1.00 98.12 273 LEU A N 1
ATOM 2045 C CA . LEU A 1 273 ? 3.988 -3.390 -5.216 1.00 98.12 273 LEU A CA 1
ATOM 2046 C C . LEU A 1 273 ? 3.441 -1.970 -5.051 1.00 98.12 273 LEU A C 1
ATOM 2048 O O . LEU A 1 273 ? 4.171 -1.083 -4.622 1.00 98.12 273 LEU A O 1
ATOM 2052 N N . TRP A 1 274 ? 2.170 -1.767 -5.394 1.00 98.25 274 TRP A N 1
ATOM 2053 C CA . TRP A 1 274 ? 1.485 -0.478 -5.436 1.00 98.25 274 TRP A CA 1
ATOM 2054 C C . TRP A 1 274 ? 1.556 0.250 -4.091 1.00 98.25 274 TRP A C 1
ATOM 2056 O O . TRP A 1 274 ? 1.959 1.414 -4.048 1.00 98.25 274 TRP A O 1
ATOM 2066 N N . ALA A 1 275 ? 1.277 -0.457 -2.991 1.00 98.44 275 ALA A N 1
ATOM 2067 C CA . ALA A 1 275 ? 1.389 0.101 -1.649 1.00 98.44 275 ALA A CA 1
ATOM 2068 C C . ALA A 1 275 ? 2.845 0.384 -1.240 1.00 98.44 275 ALA A C 1
ATOM 2070 O O . ALA A 1 275 ? 3.149 1.487 -0.794 1.00 98.44 275 ALA A O 1
ATOM 2071 N N . VAL A 1 276 ? 3.775 -0.564 -1.413 1.00 98.12 276 VAL A N 1
ATOM 2072 C CA . VAL A 1 276 ? 5.180 -0.373 -0.992 1.00 98.12 276 VAL A CA 1
ATOM 2073 C C . VAL A 1 276 ? 5.881 0.708 -1.817 1.00 98.12 276 VAL A C 1
ATOM 2075 O O . VAL A 1 276 ? 6.718 1.429 -1.279 1.00 98.12 276 VAL A O 1
ATOM 2078 N N . LEU A 1 277 ? 5.552 0.847 -3.104 1.00 97.44 277 LEU A N 1
ATOM 2079 C CA . LEU A 1 277 ? 6.131 1.858 -3.991 1.00 97.44 277 LEU A CA 1
ATOM 2080 C C . LEU A 1 277 ? 5.644 3.266 -3.633 1.00 97.44 277 LEU A C 1
ATOM 2082 O O . LEU A 1 277 ? 6.476 4.163 -3.521 1.00 97.44 277 LEU A O 1
ATOM 2086 N N . ASN A 1 278 ? 4.342 3.452 -3.397 1.00 97.94 278 ASN A N 1
ATOM 2087 C CA . ASN A 1 278 ? 3.794 4.742 -2.969 1.00 97.94 278 ASN A CA 1
ATOM 2088 C C . ASN A 1 278 ? 4.256 5.124 -1.553 1.00 97.94 278 ASN A C 1
ATOM 2090 O O . ASN A 1 278 ? 4.788 6.216 -1.350 1.00 97.94 278 ASN A O 1
ATOM 2094 N N . LEU A 1 279 ? 4.129 4.209 -0.584 1.00 98.06 279 LEU A N 1
ATOM 2095 C CA . LEU A 1 279 ? 4.480 4.480 0.813 1.00 98.06 279 LEU A CA 1
ATOM 2096 C C . LEU A 1 279 ? 5.976 4.752 1.017 1.00 98.06 279 LEU A C 1
ATOM 2098 O O . LEU A 1 279 ? 6.326 5.608 1.822 1.00 98.06 279 LEU A O 1
ATOM 2102 N N . ASP A 1 280 ? 6.876 4.062 0.312 1.00 96.00 280 ASP A N 1
ATOM 2103 C CA . ASP A 1 280 ? 8.307 4.392 0.375 1.00 96.00 280 ASP A CA 1
ATOM 2104 C C . ASP A 1 280 ? 8.602 5.795 -0.138 1.00 96.00 280 ASP A C 1
ATOM 2106 O O . ASP A 1 280 ? 9.440 6.487 0.432 1.00 96.00 280 ASP A O 1
ATOM 2110 N N . ASP A 1 281 ? 8.003 6.161 -1.269 1.00 95.50 281 ASP A N 1
ATOM 2111 C CA . ASP A 1 281 ? 8.443 7.315 -2.038 1.00 95.50 281 ASP A CA 1
ATOM 2112 C C . ASP A 1 281 ? 7.904 8.619 -1.419 1.00 95.50 281 ASP A C 1
ATOM 2114 O O . ASP A 1 281 ? 8.679 9.567 -1.284 1.00 95.50 281 ASP A O 1
ATOM 2118 N N . GLY A 1 282 ? 6.671 8.620 -0.890 1.00 96.00 282 GLY A N 1
ATOM 2119 C CA . GLY A 1 282 ? 6.163 9.701 -0.030 1.00 96.00 282 GLY A CA 1
ATOM 2120 C C . GLY A 1 282 ? 6.938 9.824 1.291 1.00 96.00 282 GLY A C 1
ATOM 2121 O O . GLY A 1 282 ? 7.459 10.890 1.618 1.00 96.00 282 GLY A O 1
ATOM 2122 N N . LEU A 1 283 ? 7.158 8.715 2.015 1.00 97.38 283 LEU A N 1
ATOM 2123 C CA . LEU A 1 283 ? 7.932 8.738 3.272 1.00 97.38 283 LEU A CA 1
ATOM 2124 C C . LEU A 1 283 ? 9.430 9.028 3.087 1.00 97.38 283 LEU A C 1
ATOM 2126 O O . LEU A 1 283 ? 10.127 9.224 4.081 1.00 97.38 283 LEU A O 1
ATOM 2130 N N . LEU A 1 284 ? 9.948 9.016 1.855 1.00 95.69 284 LEU A N 1
ATOM 2131 C CA . LEU A 1 284 ? 11.303 9.468 1.530 1.00 95.69 284 LEU A CA 1
ATOM 2132 C C . LEU A 1 284 ? 11.367 10.942 1.133 1.00 95.69 284 LEU A C 1
ATOM 2134 O O . LEU A 1 284 ? 12.408 11.557 1.364 1.00 95.69 284 LEU A O 1
ATOM 2138 N N . ALA A 1 285 ? 10.304 11.501 0.550 1.00 95.19 285 ALA A N 1
ATOM 2139 C CA . ALA A 1 285 ? 10.186 12.947 0.383 1.00 95.19 285 ALA A CA 1
ATOM 2140 C C . ALA A 1 285 ? 10.140 13.634 1.760 1.00 95.19 285 ALA A C 1
ATOM 2142 O O . ALA A 1 285 ? 10.867 14.597 2.003 1.00 95.19 285 ALA A O 1
ATOM 2143 N N . ASP A 1 286 ? 9.382 13.047 2.690 1.00 96.88 286 ASP A N 1
ATOM 2144 C CA . ASP A 1 286 ? 9.059 13.669 3.974 1.00 96.88 286 ASP A CA 1
ATOM 2145 C C . ASP A 1 286 ? 10.022 13.320 5.127 1.00 96.88 286 ASP A C 1
ATOM 2147 O O . ASP A 1 286 ? 9.881 13.878 6.213 1.00 96.88 286 ASP A O 1
ATOM 2151 N N . ASP A 1 287 ? 11.004 12.420 4.951 1.00 94.81 287 ASP A N 1
ATOM 2152 C CA . ASP A 1 287 ? 11.813 11.854 6.060 1.00 94.81 287 ASP A CA 1
ATOM 2153 C C . ASP A 1 287 ? 12.480 12.921 6.954 1.00 94.81 287 ASP A C 1
ATOM 2155 O O . ASP A 1 287 ? 12.576 12.746 8.171 1.00 94.81 287 ASP A O 1
ATOM 2159 N N . ALA A 1 288 ? 12.897 14.048 6.365 1.00 92.75 288 ALA A N 1
ATOM 2160 C CA . ALA A 1 288 ? 13.490 15.175 7.085 1.00 92.75 288 ALA A CA 1
ATOM 2161 C C . ALA A 1 288 ? 12.458 15.989 7.890 1.00 92.75 288 ALA A C 1
ATOM 2163 O O . ALA A 1 288 ? 12.730 16.354 9.035 1.00 92.75 288 ALA A O 1
ATOM 2164 N N . VAL A 1 289 ? 11.273 16.239 7.318 1.00 93.00 289 VAL A N 1
ATOM 2165 C CA . VAL A 1 289 ? 10.167 16.951 7.986 1.00 93.00 289 VAL A CA 1
ATOM 2166 C C . VAL A 1 289 ? 9.606 16.082 9.112 1.00 93.00 289 VAL A C 1
ATOM 2168 O O . VAL A 1 289 ? 9.456 16.543 10.241 1.00 93.00 289 VAL A O 1
ATOM 2171 N N . LEU A 1 290 ? 9.395 14.790 8.846 1.00 94.00 290 LEU A N 1
ATOM 2172 C CA . LEU A 1 290 ? 8.926 13.821 9.833 1.00 94.00 290 LEU A CA 1
ATOM 2173 C C . LEU A 1 290 ? 9.904 13.660 11.004 1.00 94.00 290 LEU A C 1
ATOM 2175 O O . LEU A 1 290 ? 9.452 13.542 12.139 1.00 94.00 290 LEU A O 1
ATOM 2179 N N . GLU A 1 291 ? 11.225 13.676 10.794 1.00 90.88 291 GLU A N 1
ATOM 2180 C CA . GLU A 1 291 ? 12.177 13.613 11.916 1.00 90.88 291 GLU A CA 1
ATOM 2181 C C . GLU A 1 291 ? 12.200 14.904 12.753 1.00 90.88 291 GLU A C 1
ATOM 2183 O O . GLU A 1 291 ? 12.288 14.838 13.985 1.00 90.88 291 GLU A O 1
ATOM 2188 N N . ALA A 1 292 ? 12.069 16.067 12.107 1.00 88.88 292 ALA A N 1
ATOM 2189 C CA . ALA A 1 292 ? 11.965 17.351 12.794 1.00 88.88 292 ALA A CA 1
ATOM 2190 C C . ALA A 1 292 ? 10.692 17.416 13.657 1.00 88.88 292 ALA A C 1
ATOM 2192 O O . ALA A 1 292 ? 10.782 17.595 14.873 1.00 88.88 292 ALA A O 1
ATOM 2193 N N . GLU A 1 293 ? 9.522 17.168 13.064 1.00 87.12 293 GLU A N 1
ATOM 2194 C CA . GLU A 1 293 ? 8.232 17.233 13.763 1.00 87.12 293 GLU A CA 1
ATOM 2195 C C . GLU A 1 293 ? 8.112 16.185 14.873 1.00 87.12 293 GLU A C 1
ATOM 2197 O O . GLU A 1 293 ? 7.643 16.493 15.971 1.00 87.12 293 GLU A O 1
ATOM 2202 N N . ARG A 1 294 ? 8.633 14.964 14.667 1.00 81.25 294 ARG A N 1
ATOM 2203 C CA . ARG A 1 294 ? 8.673 13.927 15.717 1.00 81.25 294 ARG A CA 1
ATOM 2204 C C . ARG A 1 294 ? 9.392 14.373 16.988 1.00 81.25 294 ARG A C 1
ATOM 2206 O O . ARG A 1 294 ? 9.046 13.874 18.057 1.00 81.25 294 ARG A O 1
ATOM 2213 N N . SER A 1 295 ? 10.337 15.306 16.885 1.00 75.00 295 SER A N 1
ATOM 2214 C CA . SER A 1 295 ? 11.053 15.870 18.035 1.00 75.00 295 SER A CA 1
ATOM 2215 C C . SER A 1 295 ? 10.214 16.888 18.830 1.00 75.00 295 SER A C 1
ATOM 2217 O O . SER A 1 295 ? 10.521 17.146 19.990 1.00 75.00 295 SER A O 1
ATOM 2219 N N . GLY A 1 296 ? 9.146 17.441 18.239 1.00 79.81 296 GLY A N 1
ATOM 2220 C CA . GLY A 1 296 ? 8.188 18.346 18.890 1.00 79.81 296 GLY A CA 1
ATOM 2221 C C . GLY A 1 296 ? 6.897 17.676 19.390 1.00 79.81 296 GLY A C 1
ATOM 2222 O O . GLY A 1 296 ? 6.116 18.303 20.105 1.00 79.81 296 GLY A O 1
ATOM 2223 N N . LEU A 1 297 ? 6.650 16.404 19.048 1.00 85.50 297 LEU A N 1
ATOM 2224 C CA . LEU A 1 297 ? 5.360 15.743 19.301 1.00 85.50 297 LEU A CA 1
ATOM 2225 C C . LEU A 1 297 ? 4.992 15.535 20.776 1.00 85.50 297 LEU A C 1
ATOM 2227 O O . LEU A 1 297 ? 3.803 15.411 21.073 1.00 85.50 297 LEU A O 1
ATOM 2231 N N . ASP A 1 298 ? 5.950 15.464 21.704 1.00 80.50 298 ASP A N 1
ATOM 2232 C CA . ASP A 1 298 ? 5.643 15.134 23.107 1.00 80.50 298 ASP A CA 1
ATOM 2233 C C . ASP A 1 298 ? 4.733 16.190 23.779 1.00 80.50 298 ASP A C 1
ATOM 2235 O O . ASP A 1 298 ? 3.912 15.863 24.640 1.00 80.50 298 ASP A O 1
ATOM 2239 N N . ASP A 1 299 ? 4.765 17.432 23.291 1.00 82.12 299 ASP A N 1
ATOM 2240 C CA . ASP A 1 299 ? 3.893 18.528 23.725 1.00 82.12 299 ASP A CA 1
ATOM 2241 C C . ASP A 1 299 ? 2.422 18.335 23.303 1.00 82.12 299 ASP A C 1
ATOM 2243 O O . ASP A 1 299 ? 1.508 18.832 23.961 1.00 82.12 299 ASP A O 1
ATOM 2247 N N . PHE A 1 300 ? 2.166 17.576 22.230 1.00 84.19 300 PHE A N 1
ATOM 2248 C CA . PHE A 1 300 ? 0.827 17.130 21.825 1.00 84.19 300 PHE A CA 1
ATOM 2249 C C . PHE A 1 300 ? 0.451 15.801 22.495 1.00 84.19 300 PHE A C 1
ATOM 2251 O O . PHE A 1 300 ? -0.680 15.632 22.956 1.00 84.19 300 PHE A O 1
ATOM 2258 N N . LEU A 1 301 ? 1.410 14.877 22.610 1.00 83.50 301 LEU A N 1
ATOM 2259 C CA . LEU A 1 301 ? 1.239 13.537 23.182 1.00 83.50 301 LEU A CA 1
ATOM 2260 C C . LEU A 1 301 ? 1.089 13.516 24.711 1.00 83.50 301 LEU A C 1
ATOM 2262 O O . LEU A 1 301 ? 0.837 12.457 25.285 1.00 83.50 301 LEU A O 1
ATOM 2266 N N . THR A 1 302 ? 1.158 14.670 25.370 1.00 84.31 302 THR A N 1
ATOM 2267 C CA . THR A 1 302 ? 0.802 14.873 26.785 1.00 84.31 302 THR A CA 1
ATOM 2268 C C . THR A 1 302 ? -0.633 15.375 26.997 1.00 84.31 302 THR A C 1
ATOM 2270 O O . THR A 1 302 ? -1.127 15.322 28.119 1.00 84.31 302 THR A O 1
ATOM 2273 N N . ARG A 1 303 ? -1.347 15.822 25.951 1.00 87.25 303 ARG A N 1
ATOM 2274 C CA . ARG A 1 303 ? -2.695 16.420 26.069 1.00 87.25 303 ARG A CA 1
ATOM 2275 C C . ARG A 1 303 ? -3.806 15.365 25.985 1.00 87.25 303 ARG A C 1
ATOM 2277 O O . ARG A 1 303 ? -3.702 14.406 25.219 1.00 87.25 303 ARG A O 1
ATOM 2284 N N . GLU A 1 304 ? -4.898 15.542 26.731 1.00 83.69 304 GLU A N 1
ATOM 2285 C CA . GLU A 1 304 ? -6.114 14.700 26.636 1.00 83.69 304 GLU A CA 1
ATOM 2286 C C . GLU A 1 304 ? -6.868 14.895 25.312 1.00 83.69 304 GLU A C 1
ATOM 2288 O O . GLU A 1 304 ? -7.471 13.957 24.793 1.00 83.69 304 GLU A O 1
ATOM 2293 N N . ARG A 1 305 ? -6.786 16.105 24.745 1.00 90.19 305 ARG A N 1
ATOM 2294 C CA . ARG A 1 305 ? -7.306 16.463 23.424 1.00 90.19 305 ARG A CA 1
ATOM 2295 C C . ARG A 1 305 ? -6.228 17.168 22.607 1.00 90.19 305 ARG A C 1
ATOM 2297 O O . ARG A 1 305 ? -5.585 18.101 23.089 1.00 90.19 305 ARG A O 1
ATOM 2304 N N . SER A 1 306 ? -6.073 16.767 21.351 1.00 92.69 306 SER A N 1
ATOM 2305 C CA . SER A 1 306 ? -5.205 17.425 20.375 1.00 92.69 306 SER A CA 1
ATOM 2306 C C . SER A 1 306 ? -5.776 17.239 18.973 1.00 92.69 306 SER A C 1
ATOM 2308 O O . SER A 1 306 ? -6.168 16.139 18.602 1.00 92.69 306 SER A O 1
ATOM 2310 N N . ALA A 1 307 ? -5.808 18.308 18.185 1.00 92.56 307 ALA A N 1
ATOM 2311 C CA . ALA A 1 307 ? -6.067 18.241 16.755 1.00 92.56 307 ALA A CA 1
ATOM 2312 C C . ALA A 1 307 ? -5.130 19.222 16.050 1.00 92.56 307 ALA A C 1
ATOM 2314 O O . ALA A 1 307 ? -4.907 20.327 16.554 1.00 92.56 307 ALA A O 1
ATOM 2315 N N . VAL A 1 308 ? -4.579 18.816 14.908 1.00 92.44 308 VAL A N 1
ATOM 2316 C CA . VAL A 1 308 ? -3.663 19.633 14.101 1.00 92.44 308 VAL A CA 1
ATOM 2317 C C . VAL A 1 308 ? -4.175 19.649 12.668 1.00 92.44 308 VAL A C 1
ATOM 2319 O O . VAL A 1 308 ? -4.342 18.598 12.057 1.00 92.44 308 VAL A O 1
ATOM 2322 N N . ALA A 1 309 ? -4.456 20.843 12.145 1.00 91.12 309 ALA A N 1
ATOM 2323 C CA . ALA A 1 309 ? -4.909 21.035 10.769 1.00 91.12 309 ALA A CA 1
ATOM 2324 C C . ALA A 1 309 ? -3.784 20.711 9.773 1.00 91.12 309 ALA A C 1
ATOM 2326 O O . ALA A 1 309 ? -2.628 21.037 10.037 1.00 91.12 309 ALA A O 1
ATOM 2327 N N . ARG A 1 310 ? -4.117 20.158 8.598 1.00 88.00 310 ARG A N 1
ATOM 2328 C CA . ARG A 1 310 ? -3.136 19.886 7.522 1.00 88.00 310 ARG A CA 1
ATOM 2329 C C . ARG A 1 310 ? -2.314 21.125 7.140 1.00 88.00 310 ARG A C 1
ATOM 2331 O O . ARG A 1 310 ? -1.111 21.038 6.930 1.00 88.00 310 ARG A O 1
ATOM 2338 N N . SER A 1 311 ? -2.933 22.306 7.175 1.00 89.88 311 SER A N 1
ATOM 2339 C CA . SER A 1 311 ? -2.282 23.598 6.916 1.00 89.88 311 SER A CA 1
ATOM 2340 C C . SER A 1 311 ? -1.198 24.004 7.928 1.00 89.88 311 SER A C 1
ATOM 2342 O O . SER A 1 311 ? -0.564 25.036 7.729 1.00 89.88 311 SER A O 1
ATOM 2344 N N . ALA A 1 312 ? -1.000 23.257 9.021 1.00 89.31 312 ALA A N 1
ATOM 2345 C CA . ALA A 1 312 ? 0.118 23.461 9.942 1.00 89.31 312 ALA A CA 1
ATOM 2346 C C . ALA A 1 312 ? 1.432 22.844 9.427 1.00 89.31 312 ALA A C 1
ATOM 2348 O O . ALA A 1 312 ? 2.497 23.298 9.827 1.00 89.31 312 ALA A O 1
ATOM 2349 N N . MET A 1 313 ? 1.358 21.837 8.546 1.00 90.56 313 MET A N 1
ATOM 2350 C CA . MET A 1 313 ? 2.515 21.133 7.974 1.00 90.56 313 MET A CA 1
ATOM 2351 C C . MET A 1 313 ? 2.335 20.965 6.451 1.00 90.56 313 MET A C 1
ATOM 2353 O O . MET A 1 313 ? 2.259 19.841 5.959 1.00 90.56 313 MET A O 1
ATOM 2357 N N . PRO A 1 314 ? 2.238 22.070 5.681 1.00 90.06 314 PRO A N 1
ATOM 2358 C CA . PRO A 1 314 ? 1.892 22.043 4.254 1.00 90.06 314 PRO A CA 1
ATOM 2359 C C . PRO A 1 314 ? 2.992 21.468 3.340 1.00 90.06 314 PRO A C 1
ATOM 2361 O O . PRO A 1 314 ? 2.816 21.452 2.126 1.00 90.06 314 PRO A O 1
ATOM 2364 N N . GLU A 1 315 ? 4.127 21.050 3.906 1.00 90.94 315 GLU A N 1
ATOM 2365 C CA . GLU A 1 315 ? 5.236 20.403 3.195 1.00 90.94 315 GLU A CA 1
ATOM 2366 C C . GLU A 1 315 ? 5.138 18.867 3.201 1.00 90.94 315 GLU A C 1
ATOM 2368 O O . GLU A 1 315 ? 5.878 18.229 2.461 1.00 90.94 315 GLU A O 1
ATOM 2373 N N . LEU A 1 316 ? 4.245 18.272 4.008 1.00 94.31 316 LEU A N 1
ATOM 2374 C CA . LEU A 1 316 ? 4.033 16.820 4.039 1.00 94.31 316 LEU A CA 1
ATOM 2375 C C . LEU A 1 316 ? 3.156 16.345 2.874 1.00 94.31 316 LEU A C 1
ATOM 2377 O O . LEU A 1 316 ? 2.126 16.949 2.568 1.00 94.31 316 LEU A O 1
ATOM 2381 N N . SER A 1 317 ? 3.524 15.195 2.313 1.00 95.06 317 SER A N 1
ATOM 2382 C CA . SER A 1 317 ? 2.684 14.385 1.425 1.00 95.06 317 SER A CA 1
ATOM 2383 C C . SER A 1 317 ? 1.425 13.857 2.135 1.00 95.06 317 SER A C 1
ATOM 2385 O O . SER A 1 317 ? 1.335 13.863 3.372 1.00 95.06 317 SER A O 1
ATOM 2387 N N . ASP A 1 318 ? 0.446 13.351 1.382 1.00 94.88 318 ASP A N 1
ATOM 2388 C CA . ASP A 1 318 ? -0.704 12.643 1.960 1.00 94.88 318 ASP A CA 1
ATOM 2389 C C . ASP A 1 318 ? -0.252 11.369 2.700 1.00 94.88 318 ASP A C 1
ATOM 2391 O O . ASP A 1 318 ? -0.719 11.088 3.810 1.00 94.88 318 ASP A O 1
ATOM 2395 N N . VAL A 1 319 ? 0.763 10.676 2.172 1.00 96.88 319 VAL A N 1
ATOM 2396 C CA . VAL A 1 319 ? 1.425 9.534 2.825 1.00 96.88 319 VAL A CA 1
ATOM 2397 C C . VAL A 1 319 ? 2.093 9.914 4.158 1.00 96.88 319 VAL A C 1
ATOM 2399 O O . VAL A 1 319 ? 1.940 9.199 5.156 1.00 96.88 319 VAL A O 1
ATOM 2402 N N . GLY A 1 320 ? 2.831 11.025 4.216 1.00 96.38 320 GLY A N 1
ATOM 2403 C CA . GLY A 1 320 ? 3.487 11.497 5.441 1.00 96.38 320 GLY A CA 1
ATOM 2404 C C . GLY A 1 320 ? 2.497 12.031 6.469 1.00 96.38 320 GLY A C 1
ATOM 2405 O O . GLY A 1 320 ? 2.625 11.740 7.660 1.00 96.38 320 GLY A O 1
ATOM 2406 N N . THR A 1 321 ? 1.450 12.717 6.004 1.00 95.62 321 THR A N 1
ATOM 2407 C CA . THR A 1 321 ? 0.290 13.130 6.807 1.00 95.62 321 THR A CA 1
ATOM 2408 C C . THR A 1 321 ? -0.369 11.915 7.464 1.00 95.62 321 THR A C 1
ATOM 2410 O O . THR A 1 321 ? -0.554 11.888 8.684 1.00 95.62 321 THR A O 1
ATOM 2413 N N . ALA A 1 322 ? -0.649 10.868 6.682 1.00 96.31 322 ALA A N 1
ATOM 2414 C CA . ALA A 1 322 ? -1.205 9.611 7.165 1.00 96.31 322 ALA A CA 1
ATOM 2415 C C . ALA A 1 322 ? -0.290 8.921 8.190 1.00 96.31 322 ALA A C 1
ATOM 2417 O O . ALA A 1 322 ? -0.764 8.489 9.245 1.00 96.31 322 ALA A O 1
ATOM 2418 N N . TRP A 1 323 ? 1.020 8.850 7.932 1.00 97.25 323 TRP A N 1
ATOM 2419 C CA . TRP A 1 323 ? 1.990 8.250 8.855 1.00 97.25 323 TRP A CA 1
ATOM 2420 C C . TRP A 1 323 ? 2.099 9.011 10.177 1.00 97.25 323 TRP A C 1
ATOM 2422 O O . TRP A 1 323 ? 2.106 8.396 11.244 1.00 97.25 323 TRP A O 1
ATOM 2432 N N . LEU A 1 324 ? 2.153 10.343 10.130 1.00 96.19 324 LEU A N 1
ATOM 2433 C CA . LEU A 1 324 ? 2.275 11.179 11.322 1.00 96.19 324 LEU A CA 1
ATOM 2434 C C . LEU A 1 324 ? 0.998 11.132 12.167 1.00 96.19 324 LEU A C 1
ATOM 2436 O O . LEU A 1 324 ? 1.065 10.961 13.386 1.00 96.19 324 LEU A O 1
ATOM 2440 N N . GLY A 1 325 ? -0.165 11.212 11.517 1.00 96.06 325 GLY A N 1
ATOM 2441 C CA . GLY A 1 325 ? -1.461 11.128 12.180 1.00 96.06 325 GLY A CA 1
ATOM 2442 C C . GLY A 1 325 ? -1.694 9.780 12.856 1.00 96.06 325 GLY A C 1
ATOM 2443 O O . GLY A 1 325 ? -2.069 9.731 14.031 1.00 96.06 325 GLY A O 1
ATOM 2444 N N . SER A 1 326 ? -1.412 8.681 12.150 1.00 97.12 326 SER A N 1
ATOM 2445 C CA . SER A 1 326 ? -1.515 7.326 12.708 1.00 97.12 326 SER A CA 1
ATOM 2446 C C . SER A 1 326 ? -0.519 7.082 13.850 1.00 97.12 326 SER A C 1
ATOM 2448 O O . SER A 1 326 ? -0.915 6.537 14.880 1.00 97.12 326 SER A O 1
ATOM 2450 N N . TYR A 1 327 ? 0.719 7.582 13.745 1.00 96.12 327 TYR A N 1
ATOM 2451 C CA . TYR A 1 327 ? 1.722 7.511 14.816 1.00 96.12 327 TYR A CA 1
ATOM 2452 C C . TYR A 1 327 ? 1.273 8.226 16.102 1.00 96.12 327 TYR A C 1
ATOM 2454 O O . TYR A 1 327 ? 1.446 7.698 17.207 1.00 96.12 327 TYR A O 1
ATOM 2462 N N . VAL A 1 328 ? 0.679 9.419 15.974 1.00 95.69 328 VAL A N 1
ATOM 2463 C CA . VAL A 1 328 ? 0.143 10.179 17.116 1.00 95.69 328 VAL A CA 1
ATOM 2464 C C . VAL A 1 328 ? -1.067 9.474 17.732 1.00 95.69 328 VAL A C 1
ATOM 2466 O O . VAL A 1 328 ? -1.129 9.337 18.956 1.00 95.69 328 VAL A O 1
ATOM 2469 N N . CYS A 1 329 ? -1.986 8.973 16.904 1.00 96.62 329 CYS A N 1
ATOM 2470 C CA . CYS A 1 329 ? -3.152 8.203 17.344 1.00 96.62 329 CYS A CA 1
ATOM 2471 C C . CYS A 1 329 ? -2.753 6.956 18.149 1.00 96.62 329 CYS A C 1
ATOM 2473 O O . CYS A 1 329 ? -3.234 6.764 19.266 1.00 96.62 329 CYS A O 1
ATOM 2475 N N . ASP A 1 330 ? -1.816 6.155 17.639 1.00 96.25 330 ASP A N 1
ATOM 2476 C CA . ASP A 1 330 ? -1.349 4.926 18.289 1.00 96.25 330 ASP A CA 1
ATOM 2477 C C . ASP A 1 330 ? -0.661 5.208 19.637 1.00 96.25 330 ASP A C 1
ATOM 2479 O O . ASP A 1 330 ? -0.925 4.521 20.632 1.00 96.25 330 ASP A O 1
ATOM 2483 N N . ARG A 1 331 ? 0.183 6.253 19.716 1.00 95.00 331 ARG A N 1
ATOM 2484 C CA . ARG A 1 331 ? 0.797 6.678 20.990 1.00 95.00 331 ARG A CA 1
ATOM 2485 C C . ARG A 1 331 ? -0.238 7.224 21.978 1.00 95.00 331 ARG A C 1
ATOM 2487 O O . ARG A 1 331 ? -0.093 6.961 23.171 1.00 95.00 331 ARG A O 1
ATOM 2494 N N . HIS A 1 332 ? -1.266 7.940 21.518 1.00 95.38 332 HIS A N 1
ATOM 2495 C CA . HIS A 1 332 ? -2.349 8.434 22.374 1.00 95.38 332 HIS A CA 1
ATOM 2496 C C . HIS A 1 332 ? -3.172 7.276 22.963 1.00 95.38 332 HIS A C 1
ATOM 2498 O O . HIS A 1 332 ? -3.338 7.215 24.179 1.00 95.38 332 HIS A O 1
ATOM 2504 N N . ILE A 1 333 ? -3.590 6.307 22.138 1.00 94.94 333 ILE A N 1
ATOM 2505 C CA . ILE A 1 333 ? -4.315 5.111 22.597 1.00 94.94 333 ILE A CA 1
ATOM 2506 C C . ILE A 1 333 ? -3.499 4.345 23.648 1.00 94.94 333 ILE A C 1
ATOM 2508 O O . ILE A 1 333 ? -4.010 4.058 24.729 1.00 94.94 333 ILE A O 1
ATOM 2512 N N . LEU A 1 334 ? -2.221 4.048 23.379 1.00 94.06 334 LEU A N 1
ATOM 2513 C CA . LEU A 1 334 ? -1.381 3.311 24.332 1.00 94.06 334 LEU A CA 1
ATOM 2514 C C . LEU A 1 334 ? -1.105 4.092 25.624 1.00 94.06 334 LEU A C 1
ATOM 2516 O O . LEU A 1 334 ? -1.015 3.472 26.683 1.00 94.06 334 LEU A O 1
ATOM 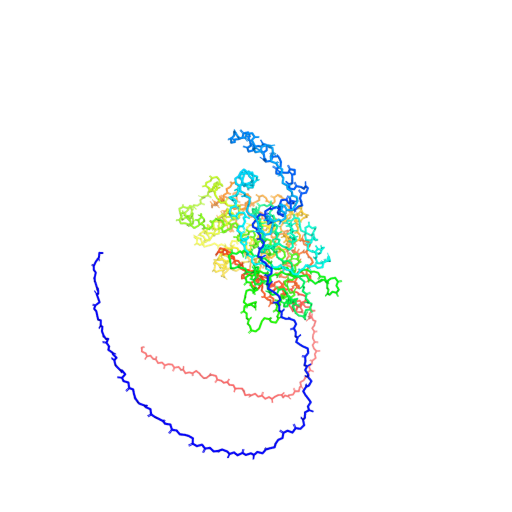2520 N N . ARG A 1 335 ? -0.976 5.426 25.568 1.00 92.94 335 ARG A N 1
ATOM 2521 C CA . ARG A 1 335 ? -0.865 6.273 26.769 1.00 92.94 335 ARG A CA 1
ATOM 2522 C C . ARG A 1 335 ? -2.115 6.135 27.629 1.00 92.94 335 ARG A C 1
ATOM 2524 O O . ARG A 1 335 ? -2.008 5.849 28.818 1.00 92.94 335 ARG A O 1
ATOM 2531 N N . GLU A 1 336 ? -3.280 6.324 27.020 1.00 92.44 336 GLU A N 1
ATOM 2532 C CA . GLU A 1 336 ? -4.550 6.314 27.732 1.00 92.44 336 GLU A CA 1
ATOM 2533 C C . GLU A 1 336 ? -4.861 4.949 28.333 1.00 92.44 336 GLU A C 1
ATOM 2535 O O . GLU A 1 336 ? -5.156 4.875 29.526 1.00 92.44 336 GLU A O 1
ATOM 2540 N N . LEU A 1 337 ? -4.740 3.865 27.562 1.00 91.56 337 LEU A N 1
ATOM 2541 C CA . LEU A 1 337 ? -4.999 2.516 28.069 1.00 91.56 337 LEU A CA 1
ATOM 2542 C C . LEU A 1 337 ? -4.096 2.182 29.268 1.00 91.56 337 LEU A C 1
ATOM 2544 O O . LEU A 1 337 ? -4.606 1.742 30.293 1.00 91.56 337 LEU A O 1
ATOM 2548 N N . ARG A 1 338 ? -2.795 2.505 29.204 1.00 90.31 338 ARG A N 1
ATOM 2549 C CA . ARG A 1 338 ? -1.839 2.305 30.315 1.00 90.31 338 ARG A CA 1
ATOM 2550 C C . ARG A 1 338 ? -2.102 3.174 31.549 1.00 90.31 338 ARG A C 1
ATOM 2552 O O . ARG A 1 338 ? -1.581 2.864 32.616 1.00 90.31 338 ARG A O 1
ATOM 2559 N N . ALA A 1 339 ? -2.871 4.253 31.420 1.00 84.75 339 ALA A N 1
ATOM 2560 C CA . ALA A 1 339 ? -3.255 5.114 32.538 1.00 84.75 339 ALA A CA 1
ATOM 2561 C C . ALA A 1 339 ? -4.489 4.604 33.314 1.00 84.75 339 ALA A C 1
ATOM 2563 O O . ALA A 1 339 ? -4.880 5.232 34.296 1.00 84.75 339 ALA A O 1
ATOM 2564 N N . GLY A 1 340 ? -5.110 3.492 32.895 1.00 73.56 340 GLY A N 1
ATOM 2565 C CA . GLY A 1 340 ? -6.258 2.891 33.580 1.00 73.56 340 GLY A CA 1
ATOM 2566 C C . GLY A 1 340 ? -6.103 1.390 33.821 1.00 73.56 340 GLY A C 1
ATOM 2567 O O . GLY A 1 340 ? -5.204 0.743 33.294 1.00 73.56 340 GLY A O 1
ATOM 2568 N N . SER A 1 341 ? -7.011 0.842 34.625 1.00 63.38 341 SER A N 1
ATOM 2569 C CA . SER A 1 341 ? -7.074 -0.579 34.986 1.00 63.38 341 SER A CA 1
ATOM 2570 C C . SER A 1 341 ? -8.535 -1.037 34.935 1.00 63.38 341 SER A C 1
ATOM 2572 O O . SER A 1 341 ? -9.201 -1.113 35.969 1.00 63.38 341 SER A O 1
ATOM 2574 N N . GLY A 1 342 ? -9.034 -1.239 33.715 1.00 70.31 342 GLY A N 1
ATOM 2575 C CA . GLY A 1 342 ? -10.447 -1.477 33.402 1.00 70.31 342 GLY A CA 1
ATOM 2576 C C . GLY A 1 342 ? -10.687 -2.767 32.618 1.00 70.31 342 GLY A C 1
ATOM 2577 O O . GLY A 1 342 ? -9.775 -3.573 32.436 1.00 70.31 342 GLY A O 1
ATOM 2578 N N . GLU A 1 343 ? -11.913 -2.959 32.124 1.00 81.00 343 GLU A N 1
ATOM 2579 C CA . GLU A 1 343 ? -12.205 -4.051 31.181 1.00 81.00 343 GLU A CA 1
ATOM 2580 C C . GLU A 1 343 ? -11.407 -3.900 29.865 1.00 81.00 343 GLU A C 1
ATOM 2582 O O . GLU A 1 343 ? -11.141 -2.772 29.433 1.00 81.00 343 GLU A O 1
ATOM 2587 N N . PRO A 1 344 ? -11.041 -5.012 29.193 1.00 86.00 344 PRO A N 1
ATOM 2588 C CA . PRO A 1 344 ? -10.256 -4.955 27.965 1.00 86.00 344 PRO A CA 1
ATOM 2589 C C . PRO A 1 344 ? -11.001 -4.169 26.868 1.00 86.00 344 PRO A C 1
ATOM 2591 O O . PRO A 1 344 ? -12.204 -4.372 26.664 1.00 86.00 344 PRO A O 1
ATOM 2594 N N . PRO A 1 345 ? -10.311 -3.256 26.163 1.00 92.19 345 PRO A N 1
ATOM 2595 C CA . PRO A 1 345 ? -10.942 -2.310 25.255 1.00 92.19 345 PRO A CA 1
ATOM 2596 C C . PRO A 1 345 ? -11.473 -2.978 23.984 1.00 92.19 345 PRO A C 1
ATOM 2598 O O . PRO A 1 345 ? -10.940 -3.979 23.505 1.00 92.19 345 PRO A O 1
ATOM 2601 N N . VAL A 1 346 ? -12.491 -2.361 23.384 1.00 94.06 346 VAL A N 1
ATOM 2602 C CA . VAL A 1 346 ? -12.967 -2.713 22.041 1.00 94.06 346 VAL A CA 1
ATOM 2603 C C . VAL A 1 346 ? -12.708 -1.553 21.090 1.00 94.06 346 VAL A C 1
ATOM 2605 O O . VAL A 1 346 ? -12.995 -0.401 21.418 1.00 94.06 346 VAL A O 1
ATOM 2608 N N . PHE A 1 347 ? -12.151 -1.858 19.923 1.00 96.94 347 PHE A N 1
ATOM 2609 C CA . PHE A 1 347 ? -11.680 -0.867 18.965 1.00 96.94 347 PHE A CA 1
ATOM 2610 C C . PHE A 1 347 ? -12.648 -0.691 17.799 1.00 96.94 347 PHE A C 1
ATOM 2612 O O . PHE A 1 347 ? -13.357 -1.622 17.411 1.00 96.94 347 PHE A O 1
ATOM 2619 N N . TRP A 1 348 ? -12.626 0.500 17.211 1.00 98.06 348 TRP A N 1
ATOM 2620 C CA . TRP A 1 348 ? -13.320 0.826 15.975 1.00 98.06 348 TRP A CA 1
ATOM 2621 C C . TRP A 1 348 ? -12.338 1.423 14.964 1.00 98.06 348 TRP A C 1
ATOM 2623 O O . TRP A 1 348 ? -11.629 2.384 15.273 1.00 98.06 348 TRP A O 1
ATOM 2633 N N . ALA A 1 349 ? -12.297 0.836 13.771 1.00 97.25 349 ALA A N 1
ATOM 2634 C CA . ALA A 1 349 ? -11.473 1.238 12.636 1.00 97.25 349 ALA A CA 1
ATOM 2635 C C . ALA A 1 349 ? -12.270 2.097 11.638 1.00 97.25 349 ALA A C 1
ATOM 2637 O O . ALA A 1 349 ? -13.494 1.986 11.531 1.00 97.25 349 ALA A O 1
ATOM 2638 N N . ARG A 1 350 ? -11.577 2.960 10.886 1.00 96.44 350 ARG A N 1
ATOM 2639 C CA . ARG A 1 350 ? -12.172 3.837 9.852 1.00 96.44 350 ARG A CA 1
ATOM 2640 C C . ARG A 1 350 ? -11.727 3.501 8.431 1.00 96.44 350 ARG A C 1
ATOM 2642 O O . ARG A 1 350 ? -12.229 4.108 7.489 1.00 96.44 350 ARG A O 1
ATOM 2649 N N . GLU A 1 351 ? -10.830 2.546 8.291 1.00 96.94 351 GLU A N 1
ATOM 2650 C CA . GLU A 1 351 ? -10.346 1.943 7.063 1.00 96.94 351 GLU A CA 1
ATOM 2651 C C . GLU A 1 351 ? -11.506 1.239 6.335 1.00 96.94 351 GLU A C 1
ATOM 2653 O O . GLU A 1 351 ? -12.142 0.341 6.887 1.00 96.94 351 GLU A O 1
ATOM 2658 N N . GLN A 1 352 ? -11.790 1.655 5.101 1.00 96.62 352 GLN A N 1
ATOM 2659 C CA . GLN A 1 352 ? -12.795 1.053 4.212 1.00 96.62 352 GLN A CA 1
ATOM 2660 C C . GLN A 1 352 ? -12.189 0.561 2.892 1.00 96.62 352 GLN A C 1
ATOM 2662 O O . GLN A 1 352 ? -12.791 -0.270 2.213 1.00 96.62 352 GLN A O 1
ATOM 2667 N N . PHE A 1 353 ? -11.007 1.073 2.542 1.00 97.25 353 PHE A N 1
ATOM 2668 C CA . PHE A 1 353 ? -10.295 0.804 1.296 1.00 97.25 353 PHE A CA 1
ATOM 2669 C C . PHE A 1 353 ? -8.900 0.220 1.555 1.00 97.25 353 PHE A C 1
ATOM 2671 O O . PHE A 1 353 ? -8.329 0.382 2.637 1.00 97.25 353 PHE A O 1
ATOM 2678 N N . GLY A 1 354 ? -8.332 -0.460 0.556 1.00 97.44 354 GLY A N 1
ATOM 2679 C CA . GLY A 1 354 ? -7.020 -1.102 0.673 1.00 97.44 354 GLY A CA 1
ATOM 2680 C C . GLY A 1 354 ? -5.885 -0.099 0.869 1.00 97.44 354 GLY A C 1
ATOM 2681 O O . GLY A 1 354 ? -4.958 -0.354 1.634 1.00 97.44 354 GLY A O 1
ATOM 2682 N N . GLU A 1 355 ? -6.004 1.062 0.228 1.00 96.56 355 GLU A N 1
ATOM 2683 C CA . GLU A 1 355 ? -5.095 2.204 0.369 1.00 96.56 355 GLU A CA 1
ATOM 2684 C C . GLU A 1 355 ? -5.013 2.723 1.815 1.00 96.56 355 GLU A C 1
ATOM 2686 O O . GLU A 1 355 ? -3.928 2.917 2.359 1.00 96.56 355 GLU A O 1
ATOM 2691 N N . GLU A 1 356 ? -6.170 2.878 2.468 1.00 96.69 356 GLU A N 1
ATOM 2692 C CA . GLU A 1 356 ? -6.276 3.294 3.872 1.00 96.69 356 GLU A CA 1
ATOM 2693 C C . GLU A 1 356 ? -5.733 2.203 4.813 1.00 96.69 356 GLU A C 1
ATOM 2695 O O . GLU A 1 356 ? -5.011 2.482 5.773 1.00 96.69 356 GLU A O 1
ATOM 2700 N N . ALA A 1 357 ? -6.051 0.940 4.512 1.00 96.88 357 ALA A N 1
ATOM 2701 C CA . ALA A 1 357 ? -5.658 -0.221 5.302 1.00 96.88 357 ALA A CA 1
ATOM 2702 C C . ALA A 1 357 ? -4.154 -0.549 5.220 1.00 96.88 357 ALA A C 1
ATOM 2704 O O . ALA A 1 357 ? -3.622 -1.174 6.143 1.00 96.88 357 ALA A O 1
ATOM 2705 N N . ALA A 1 358 ? -3.454 -0.115 4.164 1.00 97.81 358 ALA A N 1
ATOM 2706 C CA . ALA A 1 358 ? -2.038 -0.402 3.919 1.00 97.81 358 ALA A CA 1
ATOM 2707 C C . ALA A 1 358 ? -1.106 0.060 5.056 1.00 97.81 358 ALA A C 1
ATOM 2709 O O . ALA A 1 358 ? -0.071 -0.567 5.303 1.00 97.81 358 ALA A O 1
ATOM 2710 N N . ALA A 1 359 ? -1.486 1.108 5.796 1.00 96.62 359 ALA A N 1
ATOM 2711 C CA . ALA A 1 359 ? -0.751 1.587 6.966 1.00 96.62 359 ALA A CA 1
ATOM 2712 C C . ALA A 1 359 ? -0.451 0.459 7.974 1.00 96.62 359 ALA A C 1
ATOM 2714 O O . ALA A 1 359 ? 0.676 0.348 8.457 1.00 96.62 359 ALA A O 1
ATOM 2715 N N . TRP A 1 360 ? -1.420 -0.425 8.243 1.00 98.06 360 TRP A N 1
ATOM 2716 C CA . TRP A 1 360 ? -1.270 -1.543 9.184 1.00 98.06 360 TRP A CA 1
ATOM 2717 C C . TRP A 1 360 ? -0.245 -2.582 8.723 1.00 98.06 360 TRP A C 1
ATOM 2719 O O . TRP A 1 360 ? 0.557 -3.055 9.528 1.00 98.06 360 TRP A O 1
ATOM 2729 N N . LEU A 1 361 ? -0.236 -2.903 7.427 1.00 98.38 361 LEU A N 1
ATOM 2730 C CA . LEU A 1 361 ? 0.676 -3.887 6.840 1.00 98.38 361 LEU A CA 1
ATOM 2731 C C . LEU A 1 361 ? 2.119 -3.388 6.800 1.00 98.38 361 LEU A C 1
ATOM 2733 O O . LEU A 1 361 ? 3.036 -4.175 7.029 1.00 98.38 361 LEU A O 1
ATOM 2737 N N . PHE A 1 362 ? 2.334 -2.092 6.557 1.00 98.50 362 PHE A N 1
ATOM 2738 C CA . PHE A 1 362 ? 3.663 -1.576 6.222 1.00 98.50 362 PHE A CA 1
ATOM 2739 C C . PHE A 1 362 ? 4.300 -0.665 7.278 1.00 98.50 362 PHE A C 1
ATOM 2741 O O . PHE A 1 362 ? 5.524 -0.709 7.422 1.00 98.50 362 PHE A O 1
ATOM 2748 N N . PHE A 1 363 ? 3.548 0.145 8.034 1.00 98.44 363 PHE A N 1
ATOM 2749 C CA . PHE A 1 363 ? 4.139 1.109 8.976 1.00 98.44 363 PHE A CA 1
ATOM 2750 C C . PHE A 1 363 ? 4.734 0.408 10.206 1.00 98.44 363 PHE A C 1
ATOM 2752 O O . PHE A 1 363 ? 4.023 -0.175 11.023 1.00 98.44 363 PHE A O 1
ATOM 2759 N N . ARG A 1 364 ? 6.047 0.564 10.438 1.00 97.94 364 ARG A N 1
ATOM 2760 C CA . ARG A 1 364 ? 6.731 -0.061 11.593 1.00 97.94 364 ARG A CA 1
ATOM 2761 C C . ARG A 1 364 ? 6.176 0.384 12.946 1.00 97.94 364 ARG A C 1
ATOM 2763 O O . ARG A 1 364 ? 6.316 -0.341 13.936 1.00 97.94 364 ARG A O 1
ATOM 2770 N N . HIS A 1 365 ? 5.559 1.567 13.010 1.00 97.00 365 HIS A N 1
ATOM 2771 C CA . HIS A 1 365 ? 4.897 2.021 14.227 1.00 97.00 365 HIS A CA 1
ATOM 2772 C C . HIS A 1 365 ? 3.611 1.227 14.502 1.00 97.00 365 HIS A C 1
ATOM 2774 O O . HIS A 1 365 ? 3.423 0.844 15.650 1.00 97.00 365 HIS A O 1
ATOM 2780 N N . LYS A 1 366 ? 2.817 0.862 13.479 1.00 97.88 366 LYS A N 1
ATOM 2781 C CA . LYS A 1 366 ? 1.626 0.002 13.616 1.00 97.88 366 LYS A CA 1
ATOM 2782 C C . LYS A 1 366 ? 2.001 -1.383 14.129 1.00 97.88 366 LYS A C 1
ATOM 2784 O O . LYS A 1 366 ? 1.403 -1.879 15.076 1.00 97.88 366 LYS A O 1
ATOM 2789 N N . HIS A 1 367 ? 3.073 -1.964 13.591 1.00 97.19 367 HIS A N 1
ATOM 2790 C CA . HIS A 1 367 ? 3.616 -3.249 14.061 1.00 97.19 367 HIS A CA 1
ATOM 2791 C C . HIS A 1 367 ? 4.051 -3.184 15.533 1.00 97.19 367 HIS A C 1
ATOM 2793 O O . HIS A 1 367 ? 3.879 -4.130 16.298 1.00 97.19 367 HIS A O 1
ATOM 2799 N N . THR A 1 368 ? 4.623 -2.050 15.942 1.00 96.75 368 THR A N 1
ATOM 2800 C CA . THR A 1 368 ? 5.067 -1.813 17.325 1.00 96.75 368 THR A CA 1
ATOM 2801 C C . THR A 1 368 ? 3.891 -1.527 18.259 1.00 96.75 368 THR A C 1
ATOM 2803 O O . THR A 1 368 ? 3.916 -1.967 19.404 1.00 96.75 368 THR A O 1
ATOM 2806 N N . TYR A 1 369 ? 2.851 -0.855 17.763 1.00 96.44 369 TYR A N 1
ATOM 2807 C CA . TYR A 1 369 ? 1.581 -0.649 18.448 1.00 96.44 369 TYR A CA 1
ATOM 2808 C C . TYR A 1 369 ? 0.861 -1.977 18.705 1.00 96.44 369 TYR A C 1
ATOM 2810 O O . TYR A 1 369 ? 0.503 -2.236 19.847 1.00 96.44 369 TYR A O 1
ATOM 2818 N N . LEU A 1 370 ? 0.735 -2.849 17.696 1.00 95.44 370 LEU A N 1
ATOM 2819 C CA . LEU A 1 370 ? 0.088 -4.161 17.831 1.00 95.44 370 LEU A CA 1
ATOM 2820 C C . LEU A 1 370 ? 0.774 -5.041 18.883 1.00 95.44 370 LEU A C 1
ATOM 2822 O O . LEU A 1 370 ? 0.098 -5.561 19.766 1.00 95.44 370 LEU A O 1
ATOM 2826 N N . ARG A 1 371 ? 2.113 -5.128 18.871 1.00 94.19 371 ARG A N 1
ATOM 2827 C CA . ARG A 1 371 ? 2.866 -5.822 19.935 1.00 94.19 371 ARG A CA 1
ATOM 2828 C C . ARG A 1 371 ? 2.628 -5.197 21.310 1.00 94.19 371 ARG A C 1
ATOM 2830 O O . ARG A 1 371 ? 2.234 -5.891 22.234 1.00 94.19 371 ARG A O 1
ATOM 2837 N N . ALA A 1 372 ? 2.772 -3.876 21.424 1.00 93.94 372 ALA A N 1
ATOM 2838 C CA . ALA A 1 372 ? 2.567 -3.158 22.683 1.00 93.94 372 ALA A CA 1
ATOM 2839 C C . ALA A 1 372 ? 1.113 -3.191 23.201 1.00 93.94 372 ALA A C 1
ATOM 2841 O O . ALA A 1 372 ? 0.890 -2.875 24.373 1.00 93.94 372 ALA A O 1
ATOM 2842 N N . LEU A 1 373 ? 0.148 -3.524 22.338 1.00 92.00 373 LEU A N 1
ATOM 2843 C CA . LEU A 1 373 ? -1.254 -3.762 22.665 1.00 92.00 373 LEU A CA 1
ATOM 2844 C C . LEU A 1 373 ? -1.482 -5.205 23.130 1.00 92.00 373 LEU A C 1
ATOM 2846 O O . LEU A 1 373 ? -2.148 -5.408 24.139 1.00 92.00 373 LEU A O 1
ATOM 2850 N N . HIS A 1 374 ? -0.889 -6.183 22.441 1.00 89.44 374 HIS A N 1
ATOM 2851 C CA . HIS A 1 374 ? -0.877 -7.587 22.851 1.00 89.44 374 HIS A CA 1
ATOM 2852 C C . HIS A 1 374 ? -0.235 -7.749 24.240 1.00 89.44 374 HIS A C 1
ATOM 2854 O O . HIS A 1 374 ? -0.861 -8.298 25.142 1.00 89.44 374 HIS A O 1
ATOM 2860 N N . ASP A 1 375 ? 0.945 -7.156 24.458 1.00 89.44 375 ASP A N 1
ATOM 2861 C CA . ASP A 1 375 ? 1.645 -7.131 25.754 1.00 89.44 375 ASP A CA 1
ATOM 2862 C C . ASP A 1 375 ? 0.789 -6.519 26.884 1.00 89.44 375 ASP A C 1
ATOM 2864 O O . ASP A 1 375 ? 0.924 -6.894 28.046 1.00 89.44 375 ASP A O 1
ATOM 2868 N N . LEU A 1 376 ? -0.080 -5.554 26.556 1.00 88.50 376 LEU A N 1
ATOM 2869 C CA . LEU A 1 376 ? -0.947 -4.854 27.512 1.00 88.50 376 LEU A CA 1
ATOM 2870 C C . LEU A 1 376 ? -2.233 -5.633 27.840 1.00 88.50 376 LEU A C 1
ATOM 2872 O O . LEU A 1 376 ? -2.856 -5.364 28.864 1.00 88.50 376 LEU A O 1
ATOM 2876 N N . LEU A 1 377 ? -2.640 -6.567 26.975 1.00 85.44 377 LEU A N 1
ATOM 2877 C CA . LEU A 1 377 ? -3.914 -7.291 27.047 1.00 85.44 377 LEU A CA 1
ATOM 2878 C C . LEU A 1 377 ? -3.732 -8.820 27.135 1.00 85.44 377 LEU A C 1
ATOM 2880 O O . LEU A 1 377 ? -4.691 -9.567 26.945 1.00 85.44 377 LEU A O 1
ATOM 2884 N N . ALA A 1 378 ? -2.520 -9.292 27.440 1.00 81.38 378 ALA A N 1
ATOM 2885 C CA . ALA A 1 378 ? -2.189 -10.715 27.534 1.00 81.38 378 ALA A CA 1
ATOM 2886 C C . ALA A 1 378 ? -2.983 -11.459 28.631 1.00 81.38 378 ALA A C 1
ATOM 2888 O O . ALA A 1 378 ? -3.366 -12.609 28.432 1.00 81.38 378 ALA A O 1
ATOM 2889 N N . ASP A 1 379 ? -3.284 -10.788 29.748 1.00 75.31 379 ASP A N 1
ATOM 2890 C CA . ASP A 1 379 ? -4.042 -11.338 30.887 1.00 75.31 379 ASP A CA 1
ATOM 2891 C C . ASP A 1 379 ? -5.578 -11.150 30.758 1.00 75.31 379 ASP A C 1
ATOM 2893 O O . ASP A 1 379 ? -6.313 -11.254 31.742 1.00 75.31 379 ASP A O 1
ATOM 2897 N N . ALA A 1 380 ? -6.099 -10.812 29.571 1.00 73.88 380 ALA A N 1
ATOM 2898 C CA . ALA A 1 380 ? -7.513 -10.471 29.393 1.00 73.88 380 ALA A CA 1
ATOM 2899 C C . ALA A 1 380 ? -8.425 -11.698 29.157 1.00 73.88 380 ALA A C 1
ATOM 2901 O O . ALA A 1 380 ? -8.528 -12.205 28.042 1.00 73.88 380 ALA A O 1
ATOM 2902 N N . ASP A 1 381 ? -9.213 -12.074 30.172 1.00 66.38 381 ASP A N 1
ATOM 2903 C CA . ASP A 1 381 ? -10.241 -13.144 30.149 1.00 66.38 381 ASP A CA 1
ATOM 2904 C C . ASP A 1 381 ? -11.365 -12.994 29.085 1.00 66.38 381 ASP A C 1
ATOM 2906 O O . ASP A 1 381 ? -12.270 -13.830 29.007 1.00 66.38 381 ASP A O 1
ATOM 2910 N N . ARG A 1 382 ? -11.388 -11.918 28.284 1.00 65.62 382 ARG A N 1
ATOM 2911 C CA . ARG A 1 382 ? -12.444 -11.643 27.290 1.00 65.62 382 ARG A CA 1
ATOM 2912 C C . ARG A 1 382 ? -11.867 -11.239 25.932 1.00 65.62 382 ARG A C 1
ATOM 2914 O O . ARG A 1 382 ? -10.927 -10.448 25.900 1.00 65.62 382 ARG A O 1
ATOM 2921 N N . PRO A 1 383 ? -12.492 -11.658 24.812 1.00 64.31 383 PRO A N 1
ATOM 2922 C CA . PRO A 1 383 ? -12.064 -11.257 23.477 1.00 64.31 383 PRO A CA 1
ATOM 2923 C C . PRO A 1 383 ? -12.221 -9.744 23.266 1.00 64.31 383 PRO A C 1
ATOM 2925 O O . PRO A 1 383 ? -13.332 -9.198 23.188 1.00 64.31 383 PRO A O 1
ATOM 2928 N N . TYR A 1 384 ? -11.076 -9.082 23.147 1.00 84.62 384 TYR A N 1
ATOM 2929 C CA . TYR A 1 384 ? -10.915 -7.754 22.571 1.00 84.62 384 TYR A CA 1
ATOM 2930 C C . TYR A 1 384 ? -10.720 -7.871 21.049 1.00 84.62 384 TYR A C 1
ATOM 2932 O O . TYR A 1 384 ? -10.530 -8.961 20.504 1.00 84.62 384 TYR A O 1
ATOM 2940 N N . GLY A 1 385 ? -10.855 -6.760 20.328 1.00 92.75 385 GLY A N 1
ATOM 2941 C CA . GLY A 1 385 ? -10.872 -6.805 18.867 1.00 92.75 385 GLY A CA 1
ATOM 2942 C C . GLY A 1 385 ? -11.312 -5.505 18.208 1.00 92.75 385 GLY A C 1
ATOM 2943 O O . GLY A 1 385 ? -11.613 -4.526 18.895 1.00 92.75 385 GLY A O 1
ATOM 2944 N N . TYR A 1 386 ? -11.364 -5.528 16.879 1.00 96.12 386 TYR A N 1
ATOM 2945 C CA . TYR A 1 386 ? -11.632 -4.380 16.016 1.00 96.12 386 TYR A CA 1
ATOM 2946 C C . TYR A 1 386 ? -12.939 -4.550 15.239 1.00 96.12 386 TYR A C 1
ATOM 2948 O O . TYR A 1 386 ? -13.122 -5.520 14.505 1.00 96.12 386 TYR A O 1
ATOM 2956 N N . ALA A 1 387 ? -13.829 -3.568 15.359 1.00 97.88 387 ALA A N 1
ATOM 2957 C CA . ALA A 1 387 ? -14.966 -3.400 14.466 1.00 97.88 387 ALA A CA 1
ATOM 2958 C C . ALA A 1 387 ? -14.588 -2.508 13.271 1.00 97.88 387 ALA A C 1
ATOM 2960 O O . ALA A 1 387 ? -13.968 -1.459 13.445 1.00 97.88 387 ALA A O 1
ATOM 2961 N N . PHE A 1 388 ? -15.001 -2.911 12.073 1.00 98.38 388 PHE A N 1
ATOM 2962 C CA . PHE A 1 388 ? -14.877 -2.169 10.819 1.00 98.38 388 PHE A CA 1
ATOM 2963 C C . PHE A 1 388 ? -16.264 -1.953 10.212 1.00 98.38 388 PHE A C 1
ATOM 2965 O O . PHE A 1 388 ? -17.123 -2.832 10.280 1.00 98.38 388 PHE A O 1
ATOM 2972 N N . CYS A 1 389 ? -16.466 -0.824 9.535 1.00 98.38 389 CYS A N 1
ATOM 2973 C CA . CYS A 1 389 ? -17.587 -0.651 8.615 1.00 98.38 389 CYS A CA 1
ATOM 2974 C C . CYS A 1 389 ? -17.066 -0.758 7.180 1.00 98.38 389 CYS A C 1
ATOM 2976 O O . CYS A 1 389 ? -16.357 0.142 6.729 1.00 98.38 389 CYS A O 1
ATOM 2978 N N . LEU A 1 390 ? -17.437 -1.824 6.464 1.00 98.19 390 LEU A N 1
ATOM 2979 C CA . LEU A 1 390 ? -17.057 -2.093 5.070 1.00 98.19 390 LEU A CA 1
ATOM 2980 C C . LEU A 1 390 ? -18.317 -2.203 4.182 1.00 98.19 390 LEU A C 1
ATOM 2982 O O . LEU A 1 390 ? -18.727 -3.315 3.830 1.00 98.19 390 LEU A O 1
ATOM 2986 N N . PRO A 1 391 ? -18.976 -1.081 3.826 1.00 97.81 391 PRO A N 1
ATOM 2987 C CA . PRO A 1 391 ? -20.225 -1.105 3.072 1.00 97.81 391 PRO A CA 1
ATOM 2988 C C . PRO A 1 391 ? -20.110 -1.743 1.689 1.00 97.81 391 PRO A C 1
ATOM 2990 O O . PRO A 1 391 ? -19.121 -1.560 0.978 1.00 97.81 391 PRO A O 1
ATOM 2993 N N . HIS A 1 392 ? -21.174 -2.421 1.246 1.00 97.12 392 HIS A N 1
ATOM 2994 C CA . HIS A 1 392 ? -21.190 -3.106 -0.052 1.00 97.12 392 HIS A CA 1
ATOM 2995 C C . HIS A 1 392 ? -20.935 -2.184 -1.258 1.00 97.12 392 HIS A C 1
ATOM 2997 O O . HIS A 1 392 ? -20.501 -2.674 -2.297 1.00 97.12 392 HIS A O 1
ATOM 3003 N N . ASN A 1 393 ? -21.200 -0.872 -1.169 1.00 96.50 393 ASN A N 1
ATOM 3004 C CA . ASN A 1 393 ? -20.823 0.062 -2.234 1.00 96.50 393 ASN A CA 1
ATOM 3005 C C . ASN A 1 393 ? -19.311 0.325 -2.245 1.00 96.50 393 ASN A C 1
ATOM 3007 O O . ASN A 1 393 ? -18.727 0.246 -3.318 1.00 96.50 393 ASN A O 1
ATOM 3011 N N . ALA A 1 394 ? -18.681 0.548 -1.084 1.00 95.88 394 ALA A N 1
ATOM 3012 C CA . ALA A 1 394 ? -17.232 0.728 -0.976 1.00 95.88 394 ALA A CA 1
ATOM 3013 C C . ALA A 1 394 ? -16.480 -0.492 -1.535 1.00 95.88 394 ALA A C 1
ATOM 3015 O O . ALA A 1 394 ? -15.611 -0.334 -2.394 1.00 95.88 394 ALA A O 1
ATOM 3016 N N . VAL A 1 395 ? -16.896 -1.708 -1.151 1.00 97.38 395 VAL A N 1
ATOM 3017 C CA . VAL A 1 395 ? -16.343 -2.964 -1.690 1.00 97.38 395 VAL A CA 1
ATOM 3018 C C . VAL A 1 395 ? -16.530 -3.052 -3.210 1.00 97.38 395 VAL A C 1
ATOM 3020 O O . VAL A 1 395 ? -15.566 -3.308 -3.923 1.00 97.38 395 VAL A O 1
ATOM 3023 N N . LYS A 1 396 ? -17.731 -2.773 -3.739 1.00 96.50 396 LYS A N 1
ATOM 3024 C CA . LYS A 1 396 ? -18.001 -2.817 -5.193 1.00 96.50 396 LYS A CA 1
ATOM 3025 C C . LYS A 1 396 ? -17.254 -1.759 -6.009 1.00 96.50 396 LYS A C 1
ATOM 3027 O O . LYS A 1 396 ? -17.080 -1.954 -7.205 1.00 96.50 396 LYS A O 1
ATOM 3032 N N . THR A 1 397 ? -16.833 -0.657 -5.391 1.00 95.12 397 THR A N 1
ATOM 3033 C CA . THR A 1 397 ? -15.963 0.358 -6.012 1.00 95.12 397 THR A CA 1
ATOM 3034 C C . THR A 1 397 ? -14.473 0.129 -5.747 1.00 95.12 397 THR A C 1
ATOM 3036 O O . THR A 1 397 ? -13.662 0.942 -6.176 1.00 95.12 397 THR A O 1
ATOM 3039 N N . SER A 1 398 ? -14.103 -0.931 -5.023 1.00 96.44 398 SER A N 1
ATOM 3040 C CA . SER A 1 398 ? -12.709 -1.258 -4.717 1.00 96.44 398 SER A CA 1
ATOM 3041 C C . SER A 1 398 ? -12.155 -2.257 -5.725 1.00 96.44 398 SER A C 1
ATOM 3043 O O . SER A 1 398 ? -12.724 -3.331 -5.942 1.00 96.44 398 SER A O 1
ATOM 3045 N N . GLU A 1 399 ? -10.997 -1.942 -6.290 1.00 96.38 399 GLU A N 1
ATOM 3046 C CA . GLU A 1 399 ? -10.270 -2.868 -7.156 1.00 96.38 399 GLU A CA 1
ATOM 3047 C C . GLU A 1 399 ? -9.823 -4.122 -6.397 1.00 96.38 399 GLU A C 1
ATOM 3049 O O . GLU A 1 399 ? -9.681 -4.118 -5.170 1.00 96.38 399 GLU A O 1
ATOM 3054 N N . ARG A 1 400 ? -9.570 -5.222 -7.113 1.00 97.56 400 ARG A N 1
ATOM 3055 C CA . ARG A 1 400 ? -9.215 -6.497 -6.468 1.00 97.56 400 ARG A CA 1
ATOM 3056 C C . ARG A 1 400 ? -7.916 -6.417 -5.656 1.00 97.56 400 ARG A C 1
ATOM 3058 O O . ARG A 1 400 ? -7.825 -7.046 -4.600 1.00 97.56 400 ARG A O 1
ATOM 3065 N N . TYR A 1 401 ? -6.951 -5.598 -6.080 1.00 97.62 401 TYR A N 1
ATOM 3066 C CA . TYR A 1 401 ? -5.731 -5.336 -5.309 1.00 97.62 401 TYR A CA 1
ATOM 3067 C C . TYR A 1 401 ? -6.019 -4.570 -4.003 1.00 97.62 401 TYR A C 1
ATOM 3069 O O . TYR A 1 401 ? -5.472 -4.923 -2.960 1.00 97.62 401 TYR A O 1
ATOM 3077 N N . GLU A 1 402 ? -6.938 -3.596 -4.009 1.00 97.94 402 GLU A N 1
ATOM 3078 C CA . GLU A 1 402 ? -7.372 -2.903 -2.787 1.00 97.94 402 GLU A CA 1
ATOM 3079 C C . GLU A 1 402 ? -8.071 -3.860 -1.819 1.00 97.94 402 GLU A C 1
ATOM 3081 O O . GLU A 1 402 ? -7.743 -3.908 -0.633 1.00 97.94 402 GLU A O 1
ATOM 3086 N N . ARG A 1 403 ? -9.004 -4.667 -2.336 1.00 98.62 403 ARG A N 1
ATOM 3087 C CA . ARG A 1 403 ? -9.725 -5.678 -1.549 1.00 98.62 403 ARG A CA 1
ATOM 3088 C C . ARG A 1 403 ? -8.759 -6.700 -0.941 1.00 98.62 403 ARG A C 1
ATOM 3090 O O . ARG A 1 403 ? -8.930 -7.089 0.211 1.00 98.62 403 ARG A O 1
ATOM 3097 N N . THR A 1 404 ? -7.690 -7.046 -1.660 1.00 98.69 404 THR A N 1
ATOM 3098 C CA . THR A 1 404 ? -6.614 -7.920 -1.165 1.00 98.69 404 THR A CA 1
ATOM 3099 C C . THR A 1 404 ? -5.806 -7.274 -0.028 1.00 98.69 404 THR A C 1
ATOM 3101 O O . THR A 1 404 ? -5.559 -7.938 0.976 1.00 98.69 404 THR A O 1
ATOM 3104 N N . LEU A 1 405 ? -5.441 -5.984 -0.109 1.00 98.69 405 LEU A N 1
ATOM 3105 C CA . LEU A 1 405 ? -4.786 -5.283 1.014 1.00 98.69 405 LEU A CA 1
ATOM 3106 C C . LEU A 1 405 ? -5.682 -5.226 2.255 1.00 98.69 405 LEU A C 1
ATOM 3108 O O . LEU A 1 405 ? -5.226 -5.507 3.361 1.00 98.69 405 LEU A O 1
ATOM 3112 N N . LEU A 1 406 ? -6.962 -4.897 2.070 1.00 98.50 406 LEU A N 1
ATOM 3113 C CA . LEU A 1 406 ? -7.934 -4.810 3.157 1.00 98.50 406 LEU A CA 1
ATOM 3114 C C . LEU A 1 406 ? -8.125 -6.165 3.859 1.00 98.50 406 LEU A C 1
ATOM 3116 O O . LEU A 1 406 ? -8.104 -6.228 5.089 1.00 98.50 406 LEU A O 1
ATOM 3120 N N . PHE A 1 407 ? -8.219 -7.255 3.089 1.00 98.81 407 PHE A N 1
ATOM 3121 C CA . PHE A 1 407 ? -8.218 -8.620 3.619 1.00 98.81 407 PHE A CA 1
ATOM 3122 C C . PHE A 1 407 ? -6.966 -8.909 4.462 1.00 98.81 407 PHE A C 1
ATOM 3124 O O . PHE A 1 407 ? -7.079 -9.367 5.599 1.00 98.81 407 PHE A O 1
ATOM 3131 N N . LEU A 1 408 ? -5.772 -8.615 3.929 1.00 98.88 408 LEU A N 1
ATOM 3132 C CA . LEU A 1 408 ? -4.506 -8.869 4.622 1.00 98.88 408 LEU A CA 1
ATOM 3133 C C . LEU A 1 408 ? -4.395 -8.055 5.923 1.00 98.88 408 LEU A C 1
ATOM 3135 O O . LEU A 1 408 ? -3.869 -8.562 6.911 1.00 98.88 408 LEU A O 1
ATOM 3139 N N . THR A 1 409 ? -4.930 -6.832 5.968 1.00 98.69 409 THR A N 1
ATOM 3140 C CA . THR A 1 409 ? -4.985 -6.029 7.200 1.00 98.69 409 THR A CA 1
ATOM 3141 C C . THR A 1 409 ? -5.880 -6.658 8.270 1.00 98.69 409 THR A C 1
ATOM 3143 O O . THR A 1 409 ? -5.484 -6.691 9.432 1.00 98.69 409 THR A O 1
ATOM 3146 N N . LEU A 1 410 ? -7.044 -7.215 7.926 1.00 98.56 410 LEU A N 1
ATOM 3147 C CA . LEU A 1 410 ? -7.868 -7.921 8.919 1.00 98.56 410 LEU A CA 1
ATOM 3148 C C . LEU A 1 410 ? -7.235 -9.266 9.328 1.00 98.56 410 LEU A C 1
ATOM 3150 O O . LEU A 1 410 ? -7.262 -9.613 10.507 1.00 98.56 410 LEU A O 1
ATOM 3154 N N . ALA A 1 411 ? -6.571 -9.970 8.405 1.00 98.62 411 ALA A N 1
ATOM 3155 C CA . ALA A 1 411 ? -5.792 -11.171 8.721 1.00 98.62 411 ALA A CA 1
ATOM 3156 C C . ALA A 1 411 ? -4.588 -10.886 9.645 1.00 98.62 411 ALA A C 1
ATOM 3158 O O . ALA A 1 411 ? -4.252 -11.723 10.483 1.00 98.62 411 ALA A O 1
ATOM 3159 N N . LEU A 1 412 ? -3.972 -9.698 9.555 1.00 98.25 412 LEU A N 1
ATOM 3160 C CA . LEU A 1 412 ? -2.962 -9.233 10.513 1.00 98.25 412 LEU A CA 1
ATOM 3161 C C . LEU A 1 412 ? -3.541 -9.113 11.925 1.00 98.25 412 LEU A C 1
ATOM 3163 O O . LEU A 1 412 ? -2.918 -9.571 12.880 1.00 98.25 412 LEU A O 1
ATOM 3167 N N . LEU A 1 413 ? -4.725 -8.514 12.060 1.00 97.00 413 LEU A N 1
ATOM 3168 C CA . LEU A 1 413 ? -5.373 -8.327 13.358 1.00 97.00 413 LEU A CA 1
ATOM 3169 C C . LEU A 1 413 ? -5.762 -9.676 13.980 1.00 97.00 413 LEU A C 1
ATOM 3171 O O . LEU A 1 413 ? -5.365 -9.948 15.113 1.00 97.00 413 LEU A O 1
ATOM 3175 N N . GLU A 1 414 ? -6.412 -10.559 13.216 1.00 95.81 414 GLU A N 1
ATOM 3176 C CA . GLU A 1 414 ? -6.746 -11.923 13.657 1.00 95.81 414 GLU A CA 1
ATOM 3177 C C . GLU A 1 414 ? -5.496 -12.717 14.085 1.00 95.81 414 GLU A C 1
ATOM 3179 O O . GLU A 1 414 ? -5.505 -13.357 15.138 1.00 95.81 414 GLU A O 1
ATOM 3184 N N . ARG A 1 415 ? -4.379 -12.612 13.343 1.00 94.88 415 ARG A N 1
ATOM 3185 C CA . ARG A 1 415 ? -3.090 -13.227 13.720 1.00 94.88 415 ARG A CA 1
ATOM 3186 C C . ARG A 1 415 ? -2.550 -12.707 15.059 1.00 94.88 415 ARG A C 1
ATOM 3188 O O . ARG A 1 415 ? -1.985 -13.486 15.822 1.00 94.88 415 ARG A O 1
ATOM 3195 N N . HIS A 1 416 ? -2.706 -11.415 15.351 1.00 92.44 416 HIS A N 1
ATOM 3196 C CA . HIS A 1 416 ? -2.311 -10.810 16.636 1.00 92.44 416 HIS A CA 1
ATOM 3197 C C . HIS A 1 416 ? -3.328 -11.076 17.773 1.00 92.44 416 HIS A C 1
ATOM 3199 O O . HIS A 1 416 ? -3.163 -10.563 18.880 1.00 92.44 416 HIS A O 1
ATOM 3205 N N . GLY A 1 417 ? -4.355 -11.904 17.527 1.00 90.44 417 GLY A N 1
ATOM 3206 C CA . GLY A 1 417 ? -5.390 -12.294 18.494 1.00 90.44 417 GLY A CA 1
ATOM 3207 C C . GLY A 1 417 ? -6.589 -11.341 18.566 1.00 90.44 417 GLY A C 1
ATOM 3208 O O . GLY A 1 417 ? -7.493 -11.543 19.376 1.00 90.44 417 GLY A O 1
ATOM 3209 N N . LEU A 1 418 ? -6.621 -10.306 17.723 1.00 92.62 418 LEU A N 1
ATOM 3210 C CA . LEU A 1 418 ? -7.674 -9.295 17.696 1.00 92.62 418 LEU A CA 1
ATOM 3211 C C . LEU A 1 418 ? -8.835 -9.792 16.832 1.00 92.62 418 LEU A C 1
ATOM 3213 O O . LEU A 1 418 ? -8.737 -9.821 15.608 1.00 92.62 418 LEU A O 1
ATOM 3217 N N . THR A 1 419 ? -9.957 -10.143 17.465 1.00 94.50 419 THR A N 1
ATOM 3218 C CA . THR A 1 419 ? -11.158 -10.579 16.731 1.00 94.50 419 THR A CA 1
ATOM 3219 C C . THR A 1 419 ? -11.676 -9.447 15.839 1.00 94.50 419 THR A C 1
ATOM 3221 O O . THR A 1 419 ? -11.808 -8.311 16.298 1.00 94.50 419 THR A O 1
ATOM 3224 N N . THR A 1 420 ? -11.992 -9.744 14.580 1.00 96.38 420 THR A N 1
ATOM 3225 C CA . THR A 1 420 ? -12.504 -8.766 13.611 1.00 96.38 420 THR A CA 1
ATOM 3226 C C . THR A 1 420 ? -14.016 -8.894 13.410 1.00 96.38 420 THR A C 1
ATOM 3228 O O . THR A 1 420 ? -14.550 -9.979 13.175 1.00 96.38 420 THR A O 1
ATOM 3231 N N . TRP A 1 421 ? -14.723 -7.765 13.492 1.00 97.62 421 TRP A N 1
ATOM 3232 C CA . TRP A 1 421 ? -16.160 -7.663 13.207 1.00 97.62 421 TRP A CA 1
ATOM 3233 C C . TRP A 1 421 ? -16.389 -6.686 12.055 1.00 97.62 421 TRP A C 1
ATOM 3235 O O . TRP A 1 421 ? -15.817 -5.598 12.059 1.00 97.62 421 TRP A O 1
ATOM 3245 N N . VAL A 1 422 ? -17.239 -7.039 11.090 1.00 98.44 422 VAL A N 1
ATOM 3246 C CA . VAL A 1 422 ? -17.510 -6.213 9.904 1.00 98.44 422 VAL A CA 1
ATOM 3247 C C . VAL A 1 422 ? -19.001 -5.923 9.779 1.00 98.44 422 VAL A C 1
ATOM 3249 O O . VAL A 1 422 ? -19.801 -6.835 9.578 1.00 98.44 422 VAL A O 1
ATOM 3252 N N . VAL A 1 423 ? -19.361 -4.641 9.841 1.00 98.44 423 VAL A N 1
ATOM 3253 C CA . VAL A 1 423 ? -20.703 -4.134 9.502 1.00 98.44 423 VAL A CA 1
ATOM 3254 C C . VAL A 1 423 ? -20.718 -3.562 8.085 1.00 98.44 423 VAL A C 1
ATOM 3256 O O . VAL A 1 423 ? -19.674 -3.193 7.543 1.00 98.44 423 VAL A O 1
ATOM 3259 N N . THR A 1 424 ? -21.896 -3.471 7.475 1.00 98.12 424 THR A N 1
ATOM 3260 C CA . THR A 1 424 ? -22.064 -3.076 6.059 1.00 98.12 424 THR A CA 1
ATOM 3261 C C . THR A 1 424 ? -22.977 -1.862 5.869 1.00 98.12 424 THR A C 1
ATOM 3263 O O . THR A 1 424 ? -23.047 -1.295 4.778 1.00 98.12 424 THR A O 1
ATOM 3266 N N . GLU A 1 425 ? -23.656 -1.445 6.933 1.00 97.75 425 GLU A N 1
ATOM 3267 C CA . GLU A 1 425 ? -24.650 -0.383 6.950 1.00 97.75 425 GLU A CA 1
ATOM 3268 C C . GLU A 1 425 ? -23.952 1.000 6.922 1.00 97.75 425 GLU A C 1
ATOM 3270 O O . GLU A 1 425 ? -23.163 1.304 7.828 1.00 97.75 425 GLU A O 1
ATOM 3275 N N . PRO A 1 426 ? -24.163 1.836 5.877 1.00 95.62 426 PRO A N 1
ATOM 3276 C CA . PRO A 1 426 ? -23.353 3.035 5.627 1.00 95.62 426 PRO A CA 1
ATOM 3277 C C . PRO A 1 426 ? -23.357 4.104 6.728 1.00 95.62 426 PRO A C 1
ATOM 3279 O O . PRO A 1 426 ? -22.432 4.911 6.787 1.00 95.62 426 PRO A O 1
ATOM 3282 N N . GLU A 1 427 ? -24.354 4.130 7.610 1.00 94.88 427 GLU A N 1
ATOM 3283 C CA . GLU A 1 427 ? -24.383 4.997 8.793 1.00 94.88 427 GLU A CA 1
ATOM 3284 C C . GLU A 1 427 ? -23.161 4.794 9.705 1.00 94.88 427 GLU A C 1
ATOM 3286 O O . GLU A 1 427 ? -22.631 5.759 10.259 1.00 94.88 427 GLU A O 1
ATOM 3291 N N . TYR A 1 428 ? -22.642 3.566 9.791 1.00 96.38 428 TYR A N 1
ATOM 3292 C CA . TYR A 1 428 ? -21.458 3.242 10.582 1.00 96.38 428 TYR A CA 1
ATOM 3293 C C . TYR A 1 428 ? -20.137 3.676 9.911 1.00 96.38 428 TYR A C 1
ATOM 3295 O O . TYR A 1 428 ? -19.097 3.710 10.569 1.00 96.38 428 TYR A O 1
ATOM 3303 N N . ALA A 1 429 ? -20.156 4.094 8.637 1.00 94.00 429 ALA A N 1
ATOM 3304 C CA . ALA A 1 429 ? -18.965 4.545 7.902 1.00 94.00 429 ALA A CA 1
ATOM 3305 C C . ALA A 1 429 ? -18.407 5.896 8.393 1.00 94.00 429 ALA A C 1
ATOM 3307 O O . ALA A 1 429 ? -17.266 6.249 8.072 1.00 94.00 429 ALA A O 1
ATOM 3308 N N . GLN A 1 430 ? -19.222 6.657 9.133 1.00 92.69 430 GLN A N 1
ATOM 3309 C CA . GLN A 1 430 ? -18.906 7.989 9.669 1.00 92.69 430 GLN A CA 1
ATOM 3310 C C . GLN A 1 430 ? -18.570 7.980 11.168 1.00 92.69 430 GLN A C 1
ATOM 3312 O O . GLN A 1 430 ? -18.341 9.037 11.752 1.00 92.69 430 GLN A O 1
ATOM 3317 N N . VAL A 1 431 ? -18.545 6.804 11.798 1.00 95.25 431 VAL A N 1
ATOM 3318 C CA . VAL A 1 431 ? -18.154 6.655 13.204 1.00 95.25 431 VAL A CA 1
ATOM 3319 C C . VAL A 1 431 ? -16.655 6.935 13.368 1.00 95.25 431 VAL A C 1
ATOM 3321 O O . VAL A 1 431 ? -15.849 6.599 12.497 1.00 95.25 431 VAL A O 1
ATOM 3324 N N . ASP A 1 432 ? -16.296 7.582 14.479 1.00 96.38 432 ASP A N 1
ATOM 3325 C CA . ASP A 1 432 ? -14.912 7.879 14.860 1.00 96.38 432 ASP A CA 1
ATOM 3326 C C . ASP A 1 432 ? -14.043 6.616 14.958 1.00 96.38 432 ASP A C 1
ATOM 3328 O O . ASP A 1 432 ? -14.520 5.544 15.324 1.00 96.38 432 ASP A O 1
ATOM 3332 N N . GLY A 1 433 ? -12.735 6.758 14.737 1.00 97.12 433 GLY A N 1
ATOM 3333 C CA . GLY A 1 433 ? -11.772 5.759 15.183 1.00 97.12 433 GLY A CA 1
ATOM 3334 C C . GLY A 1 433 ? -11.664 5.870 16.698 1.00 97.12 433 GLY A C 1
ATOM 3335 O O . GLY A 1 433 ? -11.418 6.967 17.203 1.00 97.12 433 GLY A O 1
ATOM 3336 N N . PHE A 1 434 ? -11.884 4.785 17.439 1.00 97.38 434 PHE A N 1
ATOM 3337 C CA . PHE A 1 434 ? -11.833 4.832 18.902 1.00 97.38 434 PHE A CA 1
ATOM 3338 C C . PHE A 1 434 ? -11.367 3.527 19.548 1.00 97.38 434 PHE A C 1
ATOM 3340 O O . PHE A 1 434 ? -11.492 2.446 18.977 1.00 97.38 434 PHE A O 1
ATOM 3347 N N . ALA A 1 435 ? -10.898 3.638 20.791 1.00 96.81 435 ALA A N 1
ATOM 3348 C CA . ALA A 1 435 ? -10.803 2.541 21.748 1.00 96.81 435 ALA A CA 1
ATOM 3349 C C . ALA A 1 435 ? -11.796 2.791 22.894 1.00 96.81 435 ALA A C 1
ATOM 3351 O O . ALA A 1 435 ? -11.706 3.803 23.591 1.00 96.81 435 ALA A O 1
ATOM 3352 N N . LEU A 1 436 ? -12.763 1.894 23.081 1.00 95.50 436 LEU A N 1
ATOM 3353 C CA . LEU A 1 436 ? -13.783 1.978 24.125 1.00 95.50 436 LEU A CA 1
ATOM 3354 C C . LEU A 1 436 ? -13.402 1.060 25.285 1.00 95.50 436 LEU A C 1
ATOM 3356 O O . LEU A 1 436 ? -13.402 -0.158 25.121 1.00 95.50 436 LEU A O 1
ATOM 3360 N N . VAL A 1 437 ? -13.141 1.640 26.457 1.00 92.38 437 VAL A N 1
ATOM 3361 C CA . VAL A 1 437 ? -13.048 0.909 27.728 1.00 92.38 437 VAL A CA 1
ATOM 3362 C C . VAL A 1 437 ? -14.474 0.800 28.294 1.00 92.38 437 VAL A C 1
ATOM 3364 O O . VAL A 1 437 ? -15.074 1.842 28.593 1.00 92.38 437 VAL A O 1
ATOM 3367 N N . PRO A 1 438 ? -15.067 -0.408 28.389 1.00 88.19 438 PRO A N 1
ATOM 3368 C CA . PRO A 1 438 ? -16.484 -0.582 28.716 1.00 88.19 438 PRO A CA 1
ATOM 3369 C C . PRO A 1 438 ? -16.921 0.149 29.994 1.00 88.19 438 PRO A C 1
ATOM 3371 O O . PRO A 1 438 ? -16.393 -0.079 31.075 1.00 88.19 438 PRO A O 1
ATOM 3374 N N . GLY A 1 439 ? -17.908 1.041 29.870 1.00 84.50 439 GLY A N 1
ATOM 3375 C CA . GLY A 1 439 ? -18.483 1.794 30.995 1.00 84.50 439 GLY A CA 1
ATOM 3376 C C . GLY A 1 439 ? -17.643 2.964 31.532 1.00 84.50 439 GLY A C 1
ATOM 3377 O O . GLY A 1 439 ? -18.198 3.808 32.231 1.00 84.50 439 GLY A O 1
ATOM 3378 N N . GLU A 1 440 ? -16.357 3.063 31.182 1.00 91.25 440 GLU A N 1
ATOM 3379 C CA . GLU A 1 440 ? -15.431 4.067 31.729 1.00 91.25 440 GLU A CA 1
ATOM 3380 C C . GLU A 1 440 ? -15.218 5.267 30.796 1.00 91.25 440 GLU A C 1
ATOM 3382 O O . GLU A 1 440 ? -15.504 6.412 31.157 1.00 91.25 440 GLU A O 1
ATOM 3387 N N . ARG A 1 441 ? -14.667 5.020 29.599 1.00 93.56 441 ARG A N 1
ATOM 3388 C CA . ARG A 1 441 ? -14.205 6.067 28.673 1.00 93.56 441 ARG A CA 1
ATOM 3389 C C . ARG A 1 441 ? -14.061 5.560 27.241 1.00 93.56 441 ARG A C 1
ATOM 3391 O O . ARG A 1 441 ? -13.793 4.385 27.007 1.00 93.56 441 ARG A O 1
ATOM 3398 N N . ALA A 1 442 ? -14.170 6.479 26.290 1.00 95.69 442 ALA A N 1
ATOM 3399 C CA . ALA A 1 442 ? -13.769 6.284 24.906 1.00 95.69 442 ALA A CA 1
ATOM 3400 C C . ALA A 1 442 ? -12.575 7.191 24.590 1.00 95.69 442 ALA A C 1
ATOM 3402 O O . ALA A 1 442 ? -12.568 8.372 24.947 1.00 95.69 442 ALA A O 1
ATOM 3403 N N . ILE A 1 443 ? -11.577 6.618 23.928 1.00 96.50 443 ILE A N 1
ATOM 3404 C CA . ILE A 1 443 ? -10.350 7.274 23.483 1.00 96.50 443 ILE A CA 1
ATOM 3405 C C . ILE A 1 443 ? -10.473 7.421 21.967 1.00 96.50 443 ILE A C 1
ATOM 3407 O O . ILE A 1 443 ? -10.353 6.433 21.244 1.00 96.50 443 ILE A O 1
ATOM 3411 N N . ILE A 1 444 ? -10.789 8.623 21.492 1.00 97.06 444 ILE A N 1
ATOM 3412 C CA . ILE A 1 444 ? -10.991 8.928 20.071 1.00 97.06 444 ILE A CA 1
ATOM 3413 C C . ILE A 1 444 ? -9.629 9.183 19.421 1.00 97.06 444 ILE A C 1
ATOM 3415 O O . ILE A 1 444 ? -8.781 9.867 19.996 1.00 97.06 444 ILE A O 1
ATOM 3419 N N . ALA A 1 445 ? -9.429 8.633 18.225 1.00 96.69 445 ALA A N 1
ATOM 3420 C CA . ALA A 1 445 ? -8.164 8.606 17.505 1.00 96.69 445 ALA A CA 1
ATOM 3421 C C . ALA A 1 445 ? -8.393 8.593 15.979 1.00 96.69 445 ALA A C 1
ATOM 3423 O O . ALA A 1 445 ? -8.302 7.562 15.313 1.00 96.69 445 ALA A O 1
ATOM 3424 N N . ASN A 1 446 ? -8.714 9.763 15.423 1.00 96.19 446 ASN A N 1
ATOM 3425 C CA . ASN A 1 446 ? -8.945 9.966 13.994 1.00 96.19 446 ASN A CA 1
ATOM 3426 C C . ASN A 1 446 ? -7.672 10.462 13.290 1.00 96.19 446 ASN A C 1
ATOM 3428 O O . ASN A 1 446 ? -7.147 11.516 13.642 1.00 96.19 446 ASN A O 1
ATOM 3432 N N . TRP A 1 447 ? -7.237 9.753 12.247 1.00 95.50 447 TRP A N 1
ATOM 3433 C CA . TRP A 1 447 ? -6.162 10.169 11.326 1.00 95.50 447 TRP A CA 1
ATOM 3434 C C . TRP A 1 447 ? -6.576 10.021 9.851 1.00 95.50 447 TRP A C 1
ATOM 3436 O O . TRP A 1 447 ? -6.219 10.848 9.019 1.00 95.50 447 TRP A O 1
ATOM 3446 N N . LEU A 1 448 ? -7.411 9.026 9.536 1.00 94.12 448 LEU A N 1
ATOM 3447 C CA . LEU A 1 448 ? -8.145 8.945 8.271 1.00 94.12 448 LEU A CA 1
ATOM 3448 C C . LEU A 1 448 ? -9.357 9.879 8.266 1.00 94.12 448 LEU A C 1
ATOM 3450 O O . LEU A 1 448 ? -9.990 10.090 9.304 1.00 94.12 448 LEU A O 1
ATOM 3454 N N . ARG A 1 449 ? -9.726 10.361 7.069 1.00 89.31 449 ARG A N 1
ATOM 3455 C CA . ARG A 1 449 ? -11.009 11.029 6.772 1.00 89.31 449 ARG A CA 1
ATOM 3456 C C . ARG A 1 449 ? -11.376 12.090 7.833 1.00 89.31 449 ARG A C 1
ATOM 3458 O O . ARG A 1 449 ? -12.414 12.004 8.496 1.00 89.31 449 ARG A O 1
ATOM 3465 N N . THR A 1 450 ? -10.466 13.045 8.028 1.00 85.94 450 THR A N 1
ATOM 3466 C CA . THR A 1 450 ? -10.545 14.190 8.954 1.00 85.94 450 THR A CA 1
ATOM 3467 C C . THR A 1 450 ? -9.906 15.425 8.304 1.00 85.94 450 THR A C 1
ATOM 3469 O O . THR A 1 450 ? -9.032 15.281 7.452 1.00 85.94 450 THR A O 1
ATOM 3472 N N . ASP A 1 451 ? -10.317 16.632 8.706 1.00 82.81 451 ASP A N 1
ATOM 3473 C CA . ASP A 1 451 ? -9.784 17.908 8.188 1.00 82.81 451 ASP A CA 1
ATOM 3474 C C . ASP A 1 451 ? -8.320 18.170 8.621 1.00 82.81 451 ASP A C 1
ATOM 3476 O O . ASP A 1 451 ? -7.648 19.090 8.141 1.00 82.81 451 ASP A O 1
ATOM 3480 N N . GLY A 1 452 ? -7.828 17.379 9.580 1.00 89.94 452 GLY A N 1
ATOM 3481 C CA . GLY A 1 452 ? -6.486 17.469 10.142 1.00 89.94 452 GLY A CA 1
ATOM 3482 C C . GLY A 1 452 ? -5.502 16.405 9.655 1.00 89.94 452 GLY A C 1
ATOM 3483 O O . GLY A 1 452 ? -5.788 15.586 8.787 1.00 89.94 452 GLY A O 1
ATOM 3484 N N . ILE A 1 453 ? -4.319 16.438 10.264 1.00 94.06 453 ILE A N 1
ATOM 3485 C CA . ILE A 1 453 ? -3.341 15.342 10.278 1.00 94.06 453 ILE A CA 1
ATOM 3486 C C . ILE A 1 453 ? -3.802 14.296 11.306 1.00 94.06 453 ILE A C 1
ATOM 3488 O O . ILE A 1 453 ? -3.788 13.097 11.051 1.00 94.06 453 ILE A O 1
ATOM 3492 N N . TRP A 1 454 ? -4.277 14.762 12.468 1.00 95.62 454 TRP A N 1
ATOM 3493 C CA . TRP A 1 454 ? -4.970 13.945 13.462 1.00 95.62 454 TRP A CA 1
ATOM 3494 C C . TRP A 1 454 ? -5.999 14.753 14.255 1.00 95.62 454 TRP A C 1
ATOM 3496 O O . TRP A 1 454 ? -5.929 15.983 14.350 1.00 95.62 454 TRP A O 1
ATOM 3506 N N . GLN A 1 455 ? -6.903 14.022 14.903 1.00 95.56 455 GLN A N 1
ATOM 3507 C CA . GLN A 1 455 ? -7.770 14.473 15.982 1.00 95.56 455 GLN A CA 1
ATOM 3508 C C . GLN A 1 455 ? -7.861 13.358 17.036 1.00 95.56 455 GLN A C 1
ATOM 3510 O O . GLN A 1 455 ? -8.423 12.294 16.777 1.00 95.56 455 GLN A O 1
ATOM 3515 N N . VAL A 1 456 ? -7.345 13.629 18.235 1.00 96.00 456 VAL A N 1
ATOM 3516 C CA . VAL A 1 456 ? -7.435 12.761 19.417 1.00 96.00 456 VAL A CA 1
ATOM 3517 C C . VAL A 1 456 ? -8.210 13.454 20.543 1.00 96.00 456 VAL A C 1
ATOM 3519 O O . VAL A 1 456 ? -8.070 14.665 20.742 1.00 96.00 456 VAL A O 1
ATOM 3522 N N . ASP A 1 457 ? -9.054 12.707 21.258 1.00 95.31 457 ASP A N 1
ATOM 3523 C CA . ASP A 1 457 ? -9.942 13.215 22.318 1.00 95.31 457 ASP A CA 1
ATOM 3524 C C . ASP A 1 457 ? -10.335 12.083 23.283 1.00 95.31 457 ASP A C 1
ATOM 3526 O O . ASP A 1 457 ? -10.928 11.093 22.862 1.00 95.31 457 ASP A O 1
ATOM 3530 N N . THR A 1 458 ? -10.066 12.220 24.582 1.00 95.06 458 THR A N 1
ATOM 3531 C CA . THR A 1 458 ? -10.564 11.267 25.593 1.00 95.06 458 THR A CA 1
ATOM 3532 C C . THR A 1 458 ? -11.866 11.767 26.216 1.00 95.06 458 THR A C 1
ATOM 3534 O O . THR A 1 458 ? -11.994 12.936 26.576 1.00 95.06 458 THR A O 1
ATOM 3537 N N . THR A 1 459 ? -12.869 10.894 26.352 1.00 94.44 459 THR A N 1
ATOM 3538 C CA . THR A 1 459 ? -14.178 11.280 26.894 1.00 94.44 459 THR A CA 1
ATOM 3539 C C . THR A 1 459 ? -14.818 10.193 27.753 1.00 94.44 459 THR A C 1
ATOM 3541 O O . THR A 1 459 ? -14.869 9.030 27.369 1.00 94.44 459 THR A O 1
ATOM 3544 N N . SER A 1 460 ? -15.374 10.593 28.897 1.00 94.00 460 SER A N 1
ATOM 3545 C CA . SER A 1 460 ? -16.229 9.777 29.775 1.00 94.00 460 SER A CA 1
ATOM 3546 C C . SER A 1 460 ? -17.711 10.190 29.704 1.00 94.00 460 SER A C 1
ATOM 3548 O O . SER A 1 460 ? -18.534 9.774 30.519 1.00 94.00 460 SER A O 1
ATOM 3550 N N . HIS A 1 461 ? -18.092 11.037 28.736 1.00 94.94 461 HIS A N 1
ATOM 3551 C CA . HIS A 1 461 ? -19.453 11.569 28.657 1.00 94.94 461 HIS A CA 1
ATOM 3552 C C . HIS A 1 461 ? -20.462 10.481 28.257 1.00 94.94 461 HIS A C 1
ATOM 3554 O O . HIS A 1 461 ? -20.451 10.008 27.117 1.00 94.94 461 HIS A O 1
ATOM 3560 N N . TRP A 1 462 ? -21.375 10.136 29.173 1.00 94.19 462 TRP A N 1
ATOM 3561 C CA . TRP A 1 462 ? -22.278 8.976 29.083 1.00 94.19 462 TRP A CA 1
ATOM 3562 C C . TRP A 1 462 ? -22.965 8.795 27.718 1.00 94.19 462 TRP A C 1
ATOM 3564 O O . TRP A 1 462 ? -23.067 7.673 27.231 1.00 94.19 462 TRP A O 1
ATOM 3574 N N . ALA A 1 463 ? -23.410 9.881 27.072 1.00 94.56 463 ALA A N 1
ATOM 3575 C CA . ALA A 1 463 ? -24.123 9.798 25.796 1.00 94.56 463 ALA A CA 1
ATOM 3576 C C . ALA A 1 463 ? -23.208 9.381 24.629 1.00 94.56 463 ALA A C 1
ATOM 3578 O O . ALA A 1 463 ? -23.653 8.663 23.737 1.00 94.56 463 ALA A O 1
ATOM 3579 N N . ARG A 1 464 ? -21.923 9.777 24.659 1.00 94.25 464 ARG A N 1
ATOM 3580 C CA . ARG A 1 464 ? -20.913 9.316 23.691 1.00 94.25 464 ARG A CA 1
ATOM 3581 C C . ARG A 1 464 ? -20.537 7.863 23.967 1.00 94.25 464 ARG A C 1
ATOM 3583 O O . ARG A 1 464 ? -20.552 7.058 23.045 1.00 94.25 464 ARG A O 1
ATOM 3590 N N . LEU A 1 465 ? -20.288 7.514 25.236 1.00 95.56 465 LEU A N 1
ATOM 3591 C CA . LEU A 1 465 ? -19.993 6.130 25.634 1.00 95.56 465 LEU A CA 1
ATOM 3592 C C . LEU A 1 465 ? -21.098 5.172 25.197 1.00 95.56 465 LEU A C 1
ATOM 3594 O O . LEU A 1 465 ? -20.811 4.115 24.647 1.00 95.56 465 LEU A O 1
ATOM 3598 N N . ARG A 1 466 ? -22.361 5.571 25.384 1.00 95.94 466 ARG A N 1
ATOM 3599 C CA . ARG A 1 466 ? -23.515 4.801 24.928 1.00 95.94 466 ARG A CA 1
ATOM 3600 C C . ARG A 1 466 ? -23.556 4.665 23.407 1.00 95.94 466 ARG A C 1
ATOM 3602 O O . ARG A 1 466 ? -23.751 3.555 22.939 1.00 95.94 466 ARG A O 1
ATOM 3609 N N . ALA A 1 467 ? -23.341 5.738 22.646 1.00 96.06 467 ALA A N 1
ATOM 3610 C CA . ALA A 1 467 ? -23.334 5.669 21.182 1.00 96.06 467 ALA A CA 1
ATOM 3611 C C . ALA A 1 467 ? -22.245 4.717 20.645 1.00 96.06 467 ALA A C 1
ATOM 3613 O O . ALA A 1 467 ? -22.535 3.859 19.813 1.00 96.06 467 ALA A O 1
ATOM 3614 N N . TYR A 1 468 ? -21.018 4.804 21.172 1.00 96.94 468 TYR A N 1
ATOM 3615 C CA . TYR A 1 468 ? -19.923 3.906 20.793 1.00 96.94 468 TYR A CA 1
ATOM 3616 C C . TYR A 1 468 ? -20.165 2.456 21.257 1.00 96.94 468 TYR A C 1
ATOM 3618 O O . TYR A 1 468 ? -19.918 1.520 20.500 1.00 96.94 468 TYR A O 1
ATOM 3626 N N . ALA A 1 469 ? -20.711 2.249 22.461 1.00 95.62 469 ALA A N 1
ATOM 3627 C CA . ALA A 1 469 ? -21.091 0.923 22.953 1.00 95.62 469 ALA A CA 1
ATOM 3628 C C . ALA A 1 469 ? -22.243 0.302 22.145 1.00 95.62 469 ALA A C 1
ATOM 3630 O O . ALA A 1 469 ? -22.236 -0.903 21.900 1.00 95.62 469 ALA A O 1
ATOM 3631 N N . ASP A 1 470 ? -23.210 1.106 21.700 1.00 96.62 470 ASP A N 1
ATOM 3632 C CA . ASP A 1 470 ? -24.316 0.668 20.850 1.00 96.62 470 ASP A CA 1
ATOM 3633 C C . ASP A 1 470 ? -23.810 0.289 19.441 1.00 96.62 470 ASP A C 1
ATOM 3635 O O . ASP A 1 470 ? -24.242 -0.732 18.907 1.00 96.62 470 ASP A O 1
ATOM 3639 N N . ALA A 1 471 ? -22.822 1.008 18.888 1.00 97.19 471 ALA A N 1
ATOM 3640 C CA . ALA A 1 471 ? -22.142 0.639 17.639 1.00 97.19 471 ALA A CA 1
ATOM 3641 C C . ALA A 1 471 ? -21.315 -0.659 17.762 1.00 97.19 471 ALA A C 1
ATOM 3643 O O . ALA A 1 471 ? -21.472 -1.570 16.951 1.00 97.19 471 ALA A O 1
ATOM 3644 N N . VAL A 1 472 ? -20.491 -0.799 18.810 1.00 95.75 472 VAL A N 1
ATOM 3645 C CA . VAL A 1 472 ? -19.731 -2.036 19.094 1.00 95.75 472 VAL A CA 1
ATOM 3646 C C . VAL A 1 472 ? -20.663 -3.233 19.300 1.00 95.75 472 VAL A C 1
ATOM 3648 O O . VAL A 1 472 ? -20.400 -4.327 18.800 1.00 95.75 472 VAL A O 1
ATOM 3651 N N . ARG A 1 473 ? -21.773 -3.034 20.018 1.00 95.44 473 ARG A N 1
ATOM 3652 C CA . ARG A 1 473 ? -22.798 -4.058 20.244 1.00 95.44 473 ARG A CA 1
ATOM 3653 C C . ARG A 1 473 ? -23.486 -4.461 18.942 1.00 95.44 473 ARG A C 1
ATOM 3655 O O . ARG A 1 473 ? -23.714 -5.652 18.748 1.00 95.44 473 ARG A O 1
ATOM 3662 N N . HIS A 1 474 ? -23.766 -3.513 18.046 1.00 97.06 474 HIS A N 1
ATOM 3663 C CA . HIS A 1 474 ? -24.283 -3.811 16.708 1.00 97.06 474 HIS A CA 1
ATOM 3664 C C . HIS A 1 474 ? -23.288 -4.652 15.902 1.00 97.06 474 HIS A C 1
ATOM 3666 O O . HIS A 1 474 ? -23.651 -5.733 15.446 1.00 97.06 474 HIS A O 1
ATOM 3672 N N . ALA A 1 475 ? -22.020 -4.234 15.830 1.00 96.44 475 ALA A N 1
ATOM 3673 C CA . ALA A 1 475 ? -20.977 -4.961 15.102 1.00 96.44 475 ALA A CA 1
ATOM 3674 C C . ALA A 1 475 ? -20.772 -6.395 15.610 1.00 96.44 475 ALA A C 1
ATOM 3676 O O . ALA A 1 475 ? -20.691 -7.324 14.814 1.00 96.44 475 ALA A O 1
ATOM 3677 N N . ARG A 1 476 ? -20.786 -6.605 16.931 1.00 94.19 476 ARG A N 1
ATOM 3678 C CA . ARG A 1 476 ? -20.709 -7.947 17.537 1.00 94.19 476 ARG A CA 1
ATOM 3679 C C . ARG A 1 476 ? -21.949 -8.823 17.317 1.00 94.19 476 ARG A C 1
ATOM 3681 O O . ARG A 1 476 ? -21.852 -10.027 17.513 1.00 94.19 476 ARG A O 1
ATOM 3688 N N . THR A 1 477 ? -23.096 -8.244 16.952 1.00 95.81 477 THR A N 1
ATOM 3689 C CA . THR A 1 477 ? -24.370 -8.976 16.770 1.00 95.81 477 THR A CA 1
ATOM 3690 C C . THR A 1 477 ? -24.690 -9.240 15.296 1.00 95.81 477 THR A C 1
ATOM 3692 O O . THR A 1 477 ? -25.345 -10.229 14.980 1.00 95.81 477 THR A O 1
ATOM 3695 N N . HIS A 1 478 ? -24.230 -8.369 14.394 1.00 96.56 478 HIS A N 1
ATOM 3696 C CA . HIS A 1 478 ? -24.595 -8.368 12.973 1.00 96.56 478 HIS A CA 1
ATOM 3697 C C . HIS A 1 478 ? -23.373 -8.438 12.037 1.00 96.56 478 HIS A C 1
ATOM 3699 O O . HIS A 1 478 ? -23.452 -8.026 10.883 1.00 96.56 478 HIS A O 1
ATOM 3705 N N . SER A 1 479 ? -22.234 -8.943 12.529 1.00 97.50 479 SER A N 1
ATOM 3706 C CA . SER A 1 479 ? -21.013 -9.081 11.727 1.00 97.50 479 SER A CA 1
ATOM 3707 C C . SER A 1 479 ? -21.227 -10.013 10.533 1.00 97.50 479 SER A C 1
ATOM 3709 O O . SER A 1 479 ? -21.545 -11.189 10.720 1.00 97.50 479 SER A O 1
ATOM 3711 N N . VAL A 1 480 ? -20.957 -9.546 9.310 1.00 97.88 480 VAL A N 1
ATOM 3712 C CA . VAL A 1 480 ? -20.942 -10.438 8.131 1.00 97.88 480 VAL A CA 1
ATOM 3713 C C . VAL A 1 480 ? -19.774 -11.432 8.186 1.00 97.88 480 VAL A C 1
ATOM 3715 O O . VAL A 1 480 ? -19.871 -12.532 7.649 1.00 97.88 480 VAL A O 1
ATOM 3718 N N . THR A 1 481 ? -18.711 -11.091 8.925 1.00 96.69 481 THR A N 1
ATOM 3719 C CA . THR A 1 481 ? -17.557 -11.955 9.224 1.00 96.69 481 THR A CA 1
ATOM 3720 C C . THR A 1 481 ? -17.697 -12.724 10.538 1.00 96.69 481 THR A C 1
ATOM 3722 O O . THR A 1 481 ? -16.692 -13.082 11.139 1.00 96.69 481 THR A O 1
ATOM 3725 N N . ASP A 1 482 ? -18.913 -12.944 11.048 1.00 94.25 482 ASP A N 1
ATOM 3726 C CA . ASP A 1 482 ? -19.122 -13.807 12.220 1.00 94.25 482 ASP A CA 1
ATOM 3727 C C . ASP A 1 482 ? -18.519 -15.222 12.022 1.00 94.25 482 ASP A C 1
ATOM 3729 O O . ASP A 1 482 ? -18.423 -15.722 10.902 1.00 94.25 482 ASP A O 1
ATOM 3733 N N . GLY A 1 483 ? -18.091 -15.877 13.100 1.00 92.81 483 GLY A N 1
ATOM 3734 C CA . GLY A 1 483 ? -17.424 -17.180 13.047 1.00 92.81 483 GLY A CA 1
ATOM 3735 C C . GLY A 1 483 ? -16.658 -17.491 14.329 1.00 92.81 483 GLY A C 1
ATOM 3736 O O . GLY A 1 483 ? -16.091 -16.594 14.960 1.00 92.81 483 GLY A O 1
ATOM 3737 N N . ALA A 1 484 ? -16.625 -18.765 14.716 1.00 91.69 484 ALA A N 1
ATOM 3738 C CA . ALA A 1 484 ? -15.969 -19.222 15.935 1.00 91.69 484 ALA A CA 1
ATOM 3739 C C . ALA A 1 484 ? -14.441 -19.145 15.803 1.00 91.69 484 ALA A C 1
ATOM 3741 O O . ALA A 1 484 ? -13.758 -18.646 16.702 1.00 91.69 484 ALA A O 1
ATOM 3742 N N . THR A 1 485 ? -13.900 -19.573 14.660 1.00 93.81 485 THR A N 1
ATOM 3743 C CA . THR A 1 485 ? -12.452 -19.555 14.392 1.00 93.81 485 THR A CA 1
ATOM 3744 C C . THR A 1 485 ? -12.039 -18.363 13.519 1.00 93.81 485 THR A C 1
ATOM 3746 O O . THR A 1 485 ? -12.830 -17.911 12.688 1.00 93.81 485 THR A O 1
ATOM 3749 N N . PRO A 1 486 ? -10.787 -17.873 13.622 1.00 94.69 486 PRO A N 1
ATOM 3750 C CA . PRO A 1 486 ? -10.248 -16.900 12.667 1.00 94.69 486 PRO A CA 1
ATOM 3751 C C . PRO A 1 486 ? -10.361 -17.361 11.205 1.00 94.69 486 PRO A C 1
ATOM 3753 O O . PRO A 1 486 ? -10.639 -16.553 10.325 1.00 94.69 486 PRO A O 1
ATOM 3756 N N . ALA A 1 487 ? -10.216 -18.668 10.948 1.00 95.88 487 ALA A N 1
ATOM 3757 C CA . ALA A 1 487 ? -10.346 -19.261 9.617 1.00 95.88 487 ALA A CA 1
ATOM 3758 C C . ALA A 1 487 ? -11.751 -19.072 9.019 1.00 95.88 487 ALA A C 1
ATOM 3760 O O . ALA A 1 487 ? -11.886 -18.736 7.844 1.00 95.88 487 ALA A O 1
ATOM 3761 N N . GLU A 1 488 ? -12.802 -19.250 9.824 1.00 96.75 488 GLU A N 1
ATOM 3762 C CA . GLU A 1 488 ? -14.188 -18.999 9.410 1.00 96.75 488 GLU A CA 1
ATOM 3763 C C . GLU A 1 488 ? -14.441 -17.513 9.146 1.00 96.75 488 GLU A C 1
ATOM 3765 O O . GLU A 1 488 ? -15.012 -17.167 8.110 1.00 96.75 488 GLU A O 1
ATOM 3770 N N . ARG A 1 489 ? -13.983 -16.638 10.054 1.00 97.56 489 ARG A N 1
ATOM 3771 C CA . ARG A 1 489 ? -14.168 -15.183 9.940 1.00 97.56 489 ARG A CA 1
ATOM 3772 C C . ARG A 1 489 ? -13.472 -14.618 8.706 1.00 97.56 489 ARG A C 1
ATOM 3774 O O . ARG A 1 489 ? -14.082 -13.866 7.949 1.00 97.56 489 ARG A O 1
ATOM 3781 N N . LEU A 1 490 ? -12.226 -15.031 8.459 1.00 98.31 490 LEU A N 1
ATOM 3782 C CA . LEU A 1 490 ? -11.464 -14.625 7.279 1.00 98.31 490 LEU A CA 1
ATOM 3783 C C . LEU A 1 490 ? -12.036 -15.223 5.988 1.00 98.31 490 LEU A C 1
ATOM 3785 O O . LEU A 1 490 ? -12.049 -14.534 4.972 1.00 98.31 490 LEU A O 1
ATOM 3789 N N . ARG A 1 491 ? -12.595 -16.441 6.003 1.00 98.38 491 ARG A N 1
ATOM 3790 C CA . ARG A 1 491 ? -13.287 -16.977 4.820 1.00 98.38 491 ARG A CA 1
ATOM 3791 C C . ARG A 1 491 ? -14.528 -16.158 4.469 1.00 98.38 491 ARG A C 1
ATOM 3793 O O . ARG A 1 491 ? -14.631 -15.700 3.336 1.00 98.38 491 ARG A O 1
ATOM 3800 N N . ARG A 1 492 ? -15.385 -15.847 5.452 1.00 98.44 492 ARG A N 1
ATOM 3801 C CA . ARG A 1 492 ? -16.534 -14.942 5.243 1.00 98.44 492 ARG A CA 1
ATOM 3802 C C . ARG A 1 492 ? -16.111 -13.519 4.858 1.00 98.44 492 ARG A C 1
ATOM 3804 O O . ARG A 1 492 ? -16.844 -12.839 4.144 1.00 98.44 492 ARG A O 1
ATOM 3811 N N . LEU A 1 493 ? -14.933 -13.059 5.293 1.00 98.69 493 LEU A N 1
ATOM 3812 C CA . LEU A 1 493 ? -14.359 -11.791 4.834 1.00 98.69 493 LEU A CA 1
ATOM 3813 C C . LEU A 1 493 ? -13.986 -11.849 3.350 1.00 98.69 493 LEU A C 1
ATOM 3815 O O . LEU A 1 493 ? -14.299 -10.910 2.627 1.00 98.69 493 LEU A O 1
ATOM 3819 N N . ALA A 1 494 ? -13.351 -12.929 2.889 1.00 98.62 494 ALA A N 1
ATOM 3820 C CA . ALA A 1 494 ? -13.059 -13.123 1.471 1.00 98.62 494 ALA A CA 1
ATOM 3821 C C . ALA A 1 494 ? -14.351 -13.195 0.636 1.00 98.62 494 ALA A C 1
ATOM 3823 O O . ALA A 1 494 ? -14.430 -12.527 -0.392 1.00 98.62 494 ALA A O 1
ATOM 3824 N N . ASP A 1 495 ? -15.388 -13.886 1.126 1.00 98.38 495 ASP A N 1
ATOM 3825 C CA . ASP A 1 495 ? -16.712 -13.930 0.488 1.00 98.38 495 ASP A CA 1
ATOM 3826 C C . ASP A 1 495 ? -17.347 -12.523 0.378 1.00 98.38 495 ASP A C 1
AT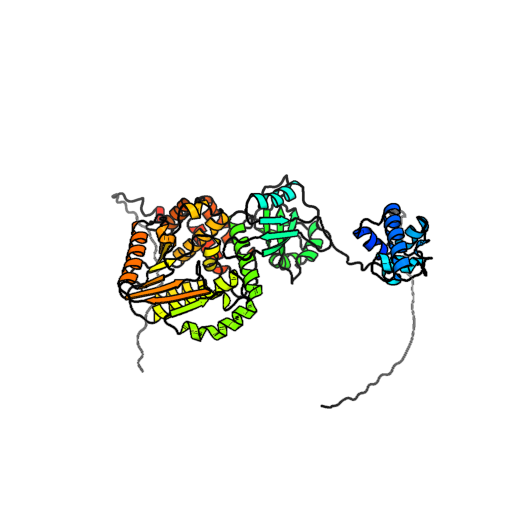OM 3828 O O . ASP A 1 495 ? -17.792 -12.119 -0.697 1.00 98.38 495 ASP A O 1
ATOM 3832 N N . HIS A 1 496 ? -17.355 -11.734 1.465 1.00 98.56 496 HIS A N 1
ATOM 3833 C CA . HIS A 1 496 ? -17.874 -10.351 1.470 1.00 98.56 496 HIS A CA 1
ATOM 3834 C C . HIS A 1 496 ? -17.054 -9.405 0.585 1.00 98.56 496 HIS A C 1
ATOM 3836 O O . HIS A 1 496 ? -17.613 -8.508 -0.047 1.00 98.56 496 HIS A O 1
ATOM 3842 N N . LEU A 1 497 ? -15.737 -9.613 0.525 1.00 98.62 497 LEU A N 1
ATOM 3843 C CA . LEU A 1 497 ? -14.815 -8.870 -0.331 1.00 98.62 497 LEU A CA 1
ATOM 3844 C C . LEU A 1 497 ? -14.743 -9.411 -1.768 1.00 98.62 497 LEU A C 1
ATOM 3846 O O . LEU A 1 497 ? -13.947 -8.876 -2.535 1.00 98.62 497 LEU A O 1
ATOM 3850 N N . ASP A 1 498 ? -15.545 -10.406 -2.169 1.00 98.19 498 ASP A N 1
ATOM 3851 C CA . ASP A 1 498 ? -15.527 -10.983 -3.527 1.00 98.19 498 ASP A CA 1
ATOM 3852 C C . ASP A 1 498 ? -14.095 -11.410 -3.950 1.00 98.19 498 ASP A C 1
ATOM 3854 O O . ASP A 1 498 ? -13.571 -11.060 -5.009 1.00 98.19 498 ASP A O 1
ATOM 3858 N N . LEU A 1 499 ? -13.416 -12.138 -3.057 1.00 98.44 499 LEU A N 1
ATOM 3859 C CA . LEU A 1 499 ? -12.088 -12.718 -3.260 1.00 98.44 499 LEU A CA 1
ATOM 3860 C C . LEU A 1 499 ? -12.178 -14.248 -3.242 1.00 98.44 499 LEU A C 1
ATOM 3862 O O . LEU A 1 499 ? -12.628 -14.838 -2.265 1.00 98.44 499 LEU A O 1
ATOM 3866 N N . ASP A 1 500 ? -11.685 -14.902 -4.297 1.00 97.81 500 ASP A N 1
ATOM 3867 C CA . ASP A 1 500 ? -11.563 -16.364 -4.331 1.00 97.81 500 ASP A CA 1
ATOM 3868 C C . ASP A 1 500 ? -10.626 -16.856 -3.211 1.00 97.81 500 ASP A C 1
ATOM 3870 O O . ASP A 1 500 ? -9.425 -16.568 -3.220 1.00 97.81 500 ASP A O 1
ATOM 3874 N N . TRP A 1 501 ? -11.190 -17.588 -2.242 1.00 97.50 501 TRP A N 1
ATOM 3875 C CA . TRP A 1 501 ? -10.472 -18.079 -1.063 1.00 97.50 501 TRP A CA 1
ATOM 3876 C C . TRP A 1 501 ? -9.321 -19.025 -1.413 1.00 97.50 501 TRP A C 1
ATOM 3878 O O . TRP A 1 501 ? -8.260 -18.924 -0.805 1.00 97.50 501 TRP A O 1
ATOM 3888 N N . ALA A 1 502 ? -9.503 -19.928 -2.382 1.00 96.94 502 ALA A N 1
ATOM 3889 C CA . ALA A 1 502 ? -8.489 -20.924 -2.724 1.00 96.94 502 ALA A CA 1
ATOM 3890 C C . ALA A 1 502 ? -7.284 -20.256 -3.397 1.00 96.94 502 ALA A C 1
ATOM 3892 O O . ALA A 1 502 ? -6.152 -20.427 -2.946 1.00 96.94 502 ALA A O 1
ATOM 3893 N N . TRP A 1 503 ? -7.539 -19.404 -4.396 1.00 97.31 503 TRP A N 1
ATOM 3894 C CA . TRP A 1 503 ? -6.521 -18.551 -5.011 1.00 97.31 503 TRP A CA 1
ATOM 3895 C C . TRP A 1 503 ? -5.789 -17.704 -3.965 1.00 97.31 503 TRP A C 1
ATOM 3897 O O . TRP A 1 503 ? -4.565 -17.596 -4.018 1.00 97.31 503 TRP A O 1
ATOM 3907 N N . LEU A 1 504 ? -6.517 -17.122 -3.009 1.00 98.00 504 LEU A N 1
ATOM 3908 C CA . LEU A 1 504 ? -5.944 -16.252 -1.987 1.00 98.00 504 LEU A CA 1
ATOM 3909 C C . LEU A 1 504 ? -5.031 -17.031 -1.031 1.00 98.00 504 LEU A C 1
ATOM 3911 O O . LEU A 1 504 ? -3.884 -16.627 -0.843 1.00 98.00 504 LEU A O 1
ATOM 3915 N N . THR A 1 505 ? -5.473 -18.173 -0.490 1.00 98.12 505 THR A N 1
ATOM 3916 C CA . THR A 1 505 ? -4.627 -18.998 0.389 1.00 98.12 505 THR A CA 1
ATOM 3917 C C . THR A 1 505 ? -3.426 -19.579 -0.354 1.00 98.12 505 THR A C 1
ATOM 3919 O O . THR A 1 505 ? -2.306 -19.496 0.153 1.00 98.12 505 THR A O 1
ATOM 3922 N N . ASP A 1 506 ? -3.611 -20.077 -1.580 1.00 97.31 506 ASP A N 1
ATOM 3923 C CA . ASP A 1 506 ? -2.522 -20.649 -2.380 1.00 97.31 506 ASP A CA 1
ATOM 3924 C C . ASP A 1 506 ? -1.468 -19.587 -2.731 1.00 97.31 506 ASP A C 1
ATOM 3926 O O . ASP A 1 506 ? -0.267 -19.827 -2.590 1.00 97.31 506 ASP A O 1
ATOM 3930 N N . ARG A 1 507 ? -1.886 -18.376 -3.126 1.00 97.31 507 ARG A N 1
ATOM 3931 C CA . ARG A 1 507 ? -0.961 -17.282 -3.470 1.00 97.31 507 ARG A CA 1
ATOM 3932 C C . ARG A 1 507 ? -0.269 -16.678 -2.259 1.00 97.31 507 ARG A C 1
ATOM 3934 O O . ARG A 1 507 ? 0.915 -16.345 -2.353 1.00 97.31 507 ARG A O 1
ATOM 3941 N N . CYS A 1 508 ? -0.948 -16.600 -1.119 1.00 98.44 508 CYS A N 1
ATOM 3942 C CA . CYS A 1 508 ? -0.316 -16.249 0.146 1.00 98.44 508 CYS A CA 1
ATOM 3943 C C . CYS A 1 508 ? 0.745 -17.294 0.546 1.00 98.44 508 CYS A C 1
ATOM 3945 O O . CYS A 1 508 ? 1.882 -16.911 0.829 1.00 98.44 508 CYS A O 1
ATOM 3947 N N . ALA A 1 509 ? 0.445 -18.596 0.444 1.00 97.69 509 ALA A N 1
ATOM 3948 C CA . ALA A 1 509 ? 1.400 -19.678 0.707 1.00 97.69 509 ALA A CA 1
ATOM 3949 C C . ALA A 1 509 ? 2.594 -19.696 -0.271 1.00 97.69 509 ALA A C 1
ATOM 3951 O O . ALA A 1 509 ? 3.733 -19.935 0.138 1.00 97.69 509 ALA A O 1
ATOM 3952 N N . GLU A 1 510 ? 2.363 -19.439 -1.563 1.00 95.94 510 GLU A N 1
ATOM 3953 C CA . GLU A 1 510 ? 3.428 -19.309 -2.564 1.00 95.94 510 GLU A CA 1
ATOM 3954 C C . GLU A 1 510 ? 4.349 -18.123 -2.265 1.00 95.94 510 GLU A C 1
ATOM 3956 O O . GLU A 1 510 ? 5.567 -18.295 -2.242 1.00 95.94 510 GLU A O 1
ATOM 3961 N N . LEU A 1 511 ? 3.799 -16.928 -2.021 1.00 97.31 511 LEU A N 1
ATOM 3962 C CA . LEU A 1 511 ? 4.603 -15.726 -1.784 1.00 97.31 511 LEU A CA 1
ATOM 3963 C C . LEU A 1 511 ? 5.355 -15.798 -0.445 1.00 97.31 511 LEU A C 1
ATOM 3965 O O . LEU A 1 511 ? 6.537 -15.453 -0.389 1.00 97.31 511 LEU A O 1
ATOM 3969 N N . ALA A 1 512 ? 4.728 -16.340 0.604 1.00 97.12 512 ALA A N 1
ATOM 3970 C CA . ALA A 1 512 ? 5.351 -16.553 1.913 1.00 97.12 512 ALA A CA 1
ATOM 3971 C C . ALA A 1 512 ? 6.550 -17.519 1.889 1.00 97.12 512 ALA A C 1
ATOM 3973 O O . ALA A 1 512 ? 7.424 -17.421 2.751 1.00 97.12 512 ALA A O 1
ATOM 3974 N N . ARG A 1 513 ? 6.621 -18.432 0.908 1.00 95.88 513 ARG A N 1
ATOM 3975 C CA . ARG A 1 513 ? 7.718 -19.407 0.762 1.00 95.88 513 ARG A CA 1
ATOM 3976 C C . ARG A 1 513 ? 9.063 -18.760 0.410 1.00 95.88 513 ARG A C 1
ATOM 3978 O O . ARG A 1 513 ? 10.101 -19.287 0.800 1.00 95.88 513 ARG A O 1
ATOM 3985 N N . TYR A 1 514 ? 9.044 -17.633 -0.304 1.00 95.00 514 TYR A N 1
ATOM 3986 C CA . TYR A 1 514 ? 10.247 -16.883 -0.712 1.00 95.00 514 TYR A CA 1
ATOM 3987 C C . TYR A 1 514 ? 10.359 -15.526 0.007 1.00 95.00 514 TYR A C 1
ATOM 3989 O O . TYR A 1 514 ? 11.454 -14.973 0.115 1.00 95.00 514 TYR A O 1
ATOM 3997 N N . GLY A 1 515 ? 9.234 -15.014 0.521 1.00 96.25 515 GLY A N 1
ATOM 3998 C CA . GLY A 1 515 ? 9.101 -13.717 1.177 1.00 96.25 515 GLY A CA 1
ATOM 3999 C C . GLY A 1 515 ? 8.988 -12.564 0.178 1.00 96.25 515 GLY A C 1
ATOM 4000 O O . GLY A 1 515 ? 9.757 -12.456 -0.780 1.00 96.25 515 GLY A O 1
ATOM 4001 N N . SER A 1 516 ? 8.080 -11.625 0.435 1.00 95.81 516 SER A N 1
ATOM 4002 C CA . SER A 1 516 ? 8.027 -10.341 -0.274 1.00 95.81 516 SER A CA 1
ATOM 4003 C C . SER A 1 516 ? 9.327 -9.546 -0.088 1.00 95.81 516 SER A C 1
ATOM 4005 O O . SER A 1 516 ? 9.746 -8.822 -0.993 1.00 95.81 516 SER A O 1
ATOM 4007 N N . ALA A 1 517 ? 10.046 -9.760 1.022 1.00 93.94 517 ALA A N 1
ATOM 4008 C CA . ALA A 1 517 ? 11.404 -9.260 1.216 1.00 93.94 517 ALA A CA 1
ATOM 4009 C C . ALA A 1 517 ? 12.445 -9.852 0.242 1.00 93.94 517 ALA A C 1
ATOM 4011 O O . ALA A 1 517 ? 13.512 -9.262 0.085 1.00 93.94 517 ALA A O 1
ATOM 4012 N N . GLY A 1 518 ? 12.183 -10.977 -0.428 1.00 92.94 518 GLY A N 1
ATOM 4013 C CA . GLY A 1 518 ? 13.013 -11.469 -1.531 1.00 92.94 518 GLY A CA 1
ATOM 4014 C C . GLY A 1 518 ? 12.689 -10.794 -2.872 1.00 92.94 518 GLY A C 1
ATOM 4015 O O . GLY A 1 518 ? 13.585 -10.609 -3.695 1.00 92.94 518 GLY A O 1
ATOM 4016 N N . MET A 1 519 ? 11.435 -10.371 -3.059 1.00 96.06 519 MET A N 1
ATOM 4017 C CA . MET A 1 519 ? 10.920 -9.695 -4.257 1.00 96.06 519 MET A CA 1
ATOM 4018 C C . MET A 1 519 ? 11.280 -8.202 -4.299 1.00 96.06 519 MET A C 1
ATOM 4020 O O . MET A 1 519 ? 11.732 -7.687 -5.322 1.00 96.06 519 MET A O 1
ATOM 4024 N N . LEU A 1 520 ? 11.091 -7.510 -3.172 1.00 95.44 520 LEU A N 1
ATOM 4025 C CA . LEU A 1 520 ? 11.181 -6.056 -3.028 1.00 95.44 520 LEU A CA 1
ATOM 4026 C C . LEU A 1 520 ? 12.189 -5.639 -1.957 1.00 95.44 520 LEU A C 1
ATOM 4028 O O . LEU A 1 520 ? 12.594 -6.423 -1.091 1.00 95.44 520 LEU A O 1
ATOM 4032 N N . ARG A 1 521 ? 12.597 -4.369 -1.978 1.00 94.12 521 ARG A N 1
ATOM 4033 C CA . ARG A 1 521 ? 13.285 -3.736 -0.851 1.00 94.12 521 ARG A CA 1
ATOM 4034 C C . ARG A 1 521 ? 12.631 -2.394 -0.502 1.00 94.12 521 ARG A C 1
ATOM 4036 O O . ARG A 1 521 ? 12.722 -1.462 -1.301 1.00 94.12 521 ARG A O 1
ATOM 4043 N N . PRO A 1 522 ? 12.065 -2.260 0.711 1.00 95.12 522 PRO A N 1
ATOM 4044 C CA . PRO A 1 522 ? 11.707 -0.962 1.255 1.00 95.12 522 PRO A CA 1
ATOM 4045 C C . PRO A 1 522 ? 12.929 -0.048 1.363 1.00 95.12 522 PRO A C 1
ATOM 4047 O O . PRO A 1 522 ? 14.020 -0.488 1.754 1.00 95.12 522 PRO A O 1
ATOM 4050 N N . ARG A 1 523 ? 12.750 1.220 1.007 1.00 94.56 523 ARG A N 1
ATOM 4051 C CA . ARG A 1 523 ? 13.785 2.258 1.031 1.00 94.56 523 ARG A CA 1
ATOM 4052 C C . ARG A 1 523 ? 13.676 3.145 2.271 1.00 94.56 523 ARG A C 1
ATOM 4054 O O . ARG A 1 523 ? 14.704 3.458 2.868 1.00 94.56 523 ARG A O 1
ATOM 4061 N N . SER A 1 524 ? 12.461 3.509 2.676 1.00 96.12 524 SER A N 1
ATOM 4062 C CA . SER A 1 524 ? 12.197 4.273 3.890 1.00 96.12 524 SER A CA 1
ATOM 4063 C C . SER A 1 524 ? 12.444 3.424 5.140 1.00 96.12 524 SER A C 1
ATOM 4065 O O . SER A 1 524 ? 12.038 2.262 5.249 1.00 96.12 524 SER A O 1
ATOM 4067 N N . ARG A 1 525 ? 13.083 4.034 6.143 1.00 95.81 525 ARG A N 1
ATOM 4068 C CA . ARG A 1 525 ? 13.285 3.446 7.479 1.00 95.81 525 ARG A CA 1
ATOM 4069 C C . ARG A 1 525 ? 11.977 3.257 8.259 1.00 95.81 525 ARG A C 1
ATOM 4071 O O . ARG A 1 525 ? 11.984 2.567 9.277 1.00 95.81 525 ARG A O 1
ATOM 4078 N N . LEU A 1 526 ? 10.880 3.859 7.797 1.00 97.56 526 LEU A N 1
ATOM 4079 C CA . LEU A 1 526 ? 9.592 3.910 8.487 1.00 97.56 526 LEU A CA 1
ATOM 4080 C C . LEU A 1 526 ? 8.644 2.749 8.122 1.00 97.56 526 LEU A C 1
ATOM 4082 O O . LEU A 1 526 ? 7.710 2.486 8.886 1.00 97.56 526 LEU A O 1
ATOM 4086 N N . ILE A 1 527 ? 8.915 2.010 7.031 1.00 98.12 527 ILE A N 1
ATOM 4087 C CA . ILE A 1 527 ? 8.137 0.827 6.612 1.00 98.12 527 ILE A CA 1
ATOM 4088 C C . ILE A 1 527 ? 8.924 -0.489 6.619 1.00 98.12 527 ILE A C 1
ATOM 4090 O O . ILE A 1 527 ? 10.158 -0.505 6.591 1.00 98.12 527 ILE A O 1
ATOM 4094 N N . GLY A 1 528 ? 8.222 -1.618 6.704 1.00 97.31 528 GLY A N 1
ATOM 4095 C CA . GLY A 1 528 ? 8.801 -2.963 6.690 1.00 97.31 528 GLY A CA 1
ATOM 4096 C C . GLY A 1 528 ? 7.846 -4.015 6.122 1.00 97.31 528 GLY A C 1
ATOM 4097 O O . GLY A 1 528 ? 6.652 -3.769 6.012 1.00 97.31 528 GLY A O 1
ATOM 4098 N N . LEU A 1 529 ? 8.392 -5.183 5.766 1.00 97.69 529 LEU A N 1
ATOM 4099 C CA . LEU A 1 529 ? 7.653 -6.298 5.148 1.00 97.69 529 LEU A CA 1
ATOM 4100 C C . LEU A 1 529 ? 7.474 -7.517 6.072 1.00 97.69 529 LEU A C 1
ATOM 4102 O O . LEU A 1 529 ? 6.829 -8.478 5.680 1.00 97.69 529 LEU A O 1
ATOM 4106 N N . ALA A 1 530 ? 8.031 -7.500 7.288 1.00 96.31 530 ALA A N 1
ATOM 4107 C CA . ALA A 1 530 ? 8.055 -8.680 8.160 1.00 96.31 530 ALA A CA 1
ATOM 4108 C C . ALA A 1 530 ? 6.649 -9.145 8.587 1.00 96.31 530 ALA A C 1
ATOM 4110 O O . ALA A 1 530 ? 6.338 -10.323 8.459 1.00 96.31 530 ALA A O 1
ATOM 4111 N N . GLU A 1 531 ? 5.777 -8.226 9.022 1.00 96.38 531 GLU A N 1
ATOM 4112 C CA . GLU A 1 531 ? 4.390 -8.583 9.358 1.00 96.38 531 GLU A CA 1
ATOM 4113 C C . GLU A 1 531 ? 3.591 -9.011 8.115 1.00 96.38 531 GLU A C 1
ATOM 4115 O O . GLU A 1 531 ? 2.738 -9.884 8.230 1.00 96.38 531 GLU A O 1
ATOM 4120 N N . LEU A 1 532 ? 3.885 -8.467 6.923 1.00 98.12 532 LEU A N 1
ATOM 4121 C CA . LEU A 1 532 ? 3.285 -8.952 5.674 1.00 98.12 532 LEU A CA 1
ATOM 4122 C C . LEU A 1 532 ? 3.717 -10.398 5.391 1.00 98.12 532 LEU A C 1
ATOM 4124 O O . LEU A 1 532 ? 2.860 -11.245 5.170 1.00 98.12 532 LEU A O 1
ATOM 4128 N N . ASP A 1 533 ? 5.017 -10.700 5.430 1.00 98.19 533 ASP A N 1
ATOM 4129 C CA . ASP A 1 533 ? 5.541 -12.051 5.180 1.00 98.19 533 ASP A CA 1
ATOM 4130 C C . ASP A 1 533 ? 5.005 -13.078 6.193 1.00 98.19 533 ASP A C 1
ATOM 4132 O O . ASP A 1 533 ? 4.784 -14.240 5.844 1.00 98.19 533 ASP A O 1
ATOM 4136 N N . ASP A 1 534 ? 4.738 -12.652 7.428 1.00 97.88 534 ASP A N 1
ATOM 4137 C CA . ASP A 1 534 ? 4.087 -13.476 8.444 1.00 97.88 534 ASP A CA 1
ATOM 4138 C C . ASP A 1 534 ? 2.573 -13.646 8.228 1.00 97.88 534 ASP A C 1
ATOM 4140 O O . ASP A 1 534 ? 2.048 -14.731 8.473 1.00 97.88 534 ASP A O 1
ATOM 4144 N N . VAL A 1 535 ? 1.863 -12.617 7.755 1.00 98.44 535 VAL A N 1
ATOM 4145 C CA . VAL A 1 535 ? 0.428 -12.704 7.425 1.00 98.44 535 VAL A CA 1
ATOM 4146 C C . VAL A 1 535 ? 0.189 -13.541 6.176 1.00 98.44 535 VAL A C 1
ATOM 4148 O O . VAL A 1 535 ? -0.724 -14.358 6.167 1.00 98.44 535 VAL A O 1
ATOM 4151 N N . LEU A 1 536 ? 1.032 -13.407 5.150 1.00 98.56 536 LEU A N 1
ATOM 4152 C CA . LEU A 1 536 ? 0.996 -14.269 3.968 1.00 98.56 536 LEU A CA 1
ATOM 4153 C C . LEU A 1 536 ? 1.191 -15.742 4.362 1.00 98.56 536 LEU A C 1
ATOM 4155 O O . LEU A 1 536 ? 0.504 -16.618 3.842 1.00 98.56 536 LEU A O 1
ATOM 4159 N N . ARG A 1 537 ? 2.082 -16.024 5.322 1.00 98.31 537 ARG A N 1
ATOM 4160 C CA . ARG A 1 537 ? 2.279 -17.384 5.839 1.00 98.31 537 ARG A CA 1
ATOM 4161 C C . ARG A 1 537 ? 1.052 -17.885 6.592 1.00 98.31 537 ARG A C 1
ATOM 4163 O O . ARG A 1 537 ? 0.539 -18.944 6.254 1.00 98.31 537 ARG A O 1
ATOM 4170 N N . TYR A 1 538 ? 0.552 -17.085 7.532 1.00 98.25 538 TYR A N 1
ATOM 4171 C CA . TYR A 1 538 ? -0.649 -17.382 8.310 1.00 98.25 538 TYR A CA 1
ATOM 4172 C C . TYR A 1 538 ? -1.858 -17.676 7.411 1.00 98.25 538 TYR A C 1
ATOM 4174 O O . TYR A 1 538 ? -2.466 -18.731 7.533 1.00 98.25 538 TYR A O 1
ATOM 4182 N N . VAL A 1 539 ? -2.162 -16.808 6.440 1.00 98.31 539 VAL A N 1
ATOM 4183 C CA . VAL A 1 539 ? -3.258 -17.018 5.476 1.00 98.31 539 VAL A CA 1
ATOM 4184 C C . VAL A 1 539 ? -3.024 -18.269 4.621 1.00 98.31 539 VAL A C 1
ATOM 4186 O O . VAL A 1 539 ? -3.967 -19.013 4.368 1.00 98.31 539 VAL A O 1
ATOM 4189 N N . GLY A 1 540 ? -1.781 -18.543 4.216 1.00 97.44 540 GLY A N 1
ATOM 4190 C CA . GLY A 1 540 ? -1.431 -19.769 3.495 1.00 97.44 540 GLY A CA 1
ATOM 4191 C C . GLY A 1 540 ? -1.649 -21.054 4.304 1.00 97.44 540 GLY A C 1
ATOM 4192 O O . GLY A 1 540 ? -2.039 -22.078 3.744 1.00 97.44 540 GLY A O 1
ATOM 4193 N N . GLU A 1 541 ? -1.456 -21.000 5.622 1.00 96.06 541 GLU A N 1
ATOM 4194 C CA . GLU A 1 541 ? -1.713 -22.109 6.549 1.00 96.06 541 GLU A CA 1
ATOM 4195 C C . GLU A 1 541 ? -3.224 -22.354 6.774 1.00 96.06 541 GLU A C 1
ATOM 4197 O O . GLU A 1 541 ? -3.616 -23.484 7.058 1.00 96.06 541 GLU A O 1
ATOM 4202 N N . LEU A 1 542 ? -4.087 -21.352 6.539 1.00 92.88 542 LEU A N 1
ATOM 4203 C CA . LEU A 1 542 ? -5.561 -21.466 6.578 1.00 92.88 542 LEU A CA 1
ATOM 4204 C C . LEU A 1 542 ? -6.188 -22.068 5.297 1.00 92.88 542 LEU A C 1
ATOM 4206 O O . LEU A 1 542 ? -7.416 -22.058 5.129 1.00 92.88 542 LEU A O 1
ATOM 4210 N N . GLY A 1 543 ? -5.365 -22.575 4.374 1.00 78.06 543 GLY A N 1
ATOM 4211 C CA . GLY A 1 543 ? -5.806 -23.268 3.161 1.00 78.06 543 GLY A CA 1
ATOM 4212 C C . GLY A 1 543 ? -6.626 -24.547 3.430 1.00 78.06 543 GLY A C 1
ATOM 4213 O O . GLY A 1 543 ? -6.891 -24.910 4.578 1.00 78.06 543 GLY A O 1
ATOM 4214 N N . PRO A 1 544 ? -7.026 -25.294 2.383 1.00 58.12 544 PRO A N 1
ATOM 4215 C CA . PRO A 1 544 ? -7.919 -26.462 2.489 1.00 58.12 544 PRO A CA 1
ATOM 4216 C C . PRO A 1 544 ? -7.334 -27.697 3.221 1.00 58.12 544 PRO A C 1
ATOM 4218 O O . PRO A 1 544 ? -7.862 -28.800 3.085 1.00 58.12 544 PRO A O 1
ATOM 4221 N N . GLY A 1 545 ? -6.246 -27.533 3.981 1.00 49.31 545 GLY A N 1
ATOM 4222 C CA . GLY A 1 545 ? -5.562 -28.575 4.749 1.00 49.31 545 GLY A CA 1
ATOM 4223 C C . GLY A 1 545 ? -5.671 -28.463 6.276 1.00 49.31 545 GLY A C 1
ATOM 4224 O O . GLY A 1 545 ? -5.103 -29.322 6.948 1.00 49.31 545 GLY A O 1
ATOM 4225 N N . ASP A 1 546 ? -6.361 -27.455 6.828 1.00 44.44 546 ASP A N 1
ATOM 4226 C CA . ASP A 1 546 ? -6.483 -27.260 8.285 1.00 44.44 546 ASP A CA 1
ATOM 4227 C C . ASP A 1 546 ? -7.101 -28.498 8.988 1.00 44.44 546 ASP A C 1
ATOM 4229 O O . ASP A 1 546 ? -8.266 -28.839 8.741 1.00 44.44 546 ASP A O 1
ATOM 4233 N N . PRO A 1 547 ? -6.355 -29.196 9.873 1.00 42.91 547 PRO A N 1
ATOM 4234 C CA . PRO A 1 547 ? -6.849 -30.382 10.565 1.00 42.91 547 PRO A CA 1
ATOM 4235 C C . PRO A 1 547 ? -7.916 -30.079 11.629 1.00 42.91 547 PRO A C 1
ATOM 4237 O O . PRO A 1 547 ? -8.624 -31.009 12.025 1.00 42.91 547 PRO A O 1
ATOM 4240 N N . ALA A 1 548 ? -8.088 -28.824 12.067 1.00 43.97 548 ALA A N 1
ATOM 4241 C CA . ALA A 1 548 ? -9.090 -28.453 13.073 1.00 43.97 548 ALA A CA 1
ATOM 4242 C C . ALA A 1 548 ? -10.528 -28.805 12.643 1.00 43.97 548 ALA A C 1
ATOM 4244 O O . ALA A 1 548 ? -11.380 -29.097 13.481 1.00 43.97 548 ALA A O 1
ATOM 4245 N N . GLY A 1 549 ? -10.791 -28.874 11.332 1.00 38.84 549 GLY A N 1
ATOM 4246 C CA . GLY A 1 549 ? -12.076 -29.310 10.779 1.00 38.84 549 GLY A CA 1
ATOM 4247 C C . GLY A 1 549 ? -12.383 -30.812 10.908 1.00 38.84 549 GLY A C 1
ATOM 4248 O O . GLY A 1 549 ? -13.485 -31.220 10.547 1.00 38.84 549 GLY A O 1
ATOM 4249 N N . ARG A 1 550 ? -11.449 -31.653 11.386 1.00 37.50 550 ARG A N 1
ATOM 4250 C CA . ARG A 1 550 ? -11.649 -33.116 11.496 1.00 37.50 550 ARG A CA 1
ATOM 4251 C C . ARG A 1 550 ? -12.014 -33.616 12.891 1.00 37.50 550 ARG A C 1
ATOM 4253 O O . ARG A 1 550 ? -12.847 -34.512 12.984 1.00 37.50 550 ARG A O 1
ATOM 4260 N N . GLU A 1 551 ? -11.459 -33.050 13.963 1.00 34.59 551 GLU A N 1
ATOM 4261 C CA . GLU A 1 551 ? -11.736 -33.539 15.330 1.00 34.59 551 GLU A CA 1
ATOM 4262 C C . GLU A 1 551 ? -13.175 -33.253 15.804 1.00 34.59 551 GLU A C 1
ATOM 4264 O O . GLU A 1 551 ? -13.662 -33.902 16.725 1.00 34.59 551 GLU A O 1
ATOM 4269 N N . ALA A 1 552 ? -13.893 -32.339 15.142 1.00 37.78 552 ALA A N 1
ATOM 4270 C CA . ALA A 1 552 ? -15.298 -32.039 15.426 1.00 37.78 552 ALA A CA 1
ATOM 4271 C C . ALA A 1 552 ? -16.314 -32.957 14.705 1.00 37.78 552 ALA A C 1
ATOM 4273 O O . ALA A 1 552 ? -17.514 -32.824 14.941 1.00 37.78 552 ALA A O 1
ATOM 4274 N N . ALA A 1 553 ? -15.866 -33.846 13.806 1.00 35.06 553 ALA A N 1
ATOM 4275 C CA . ALA A 1 553 ? -16.742 -34.556 12.864 1.00 35.06 553 ALA A CA 1
ATOM 4276 C C . ALA A 1 553 ? -16.832 -36.083 13.060 1.00 35.06 553 ALA A C 1
ATOM 4278 O O . ALA A 1 553 ? -17.719 -36.701 12.473 1.00 35.06 553 ALA A O 1
ATOM 4279 N N . ASP A 1 554 ? -15.952 -36.694 13.862 1.00 33.69 554 ASP A N 1
ATOM 4280 C CA . ASP A 1 554 ? -15.889 -38.154 14.054 1.00 33.69 554 ASP A CA 1
ATOM 4281 C C . ASP A 1 554 ? -16.214 -38.534 15.511 1.00 33.69 554 ASP A C 1
ATOM 4283 O O . ASP A 1 554 ? -15.350 -38.872 16.320 1.00 33.69 554 ASP A O 1
ATOM 4287 N N . GLY A 1 555 ? -17.494 -38.378 15.865 1.00 31.86 555 GLY A N 1
ATOM 4288 C CA . GLY A 1 555 ? -18.017 -38.591 17.214 1.00 31.86 555 GLY A CA 1
ATOM 4289 C C . GLY A 1 555 ? -19.266 -39.469 17.232 1.00 31.86 555 GLY A C 1
ATOM 4290 O O . GLY A 1 555 ? -20.367 -38.952 17.399 1.00 31.86 555 GLY A O 1
ATOM 4291 N N . ASP A 1 556 ? -19.088 -40.789 17.123 1.00 28.64 556 ASP A N 1
ATOM 4292 C CA . ASP A 1 556 ? -20.135 -41.792 17.382 1.00 28.64 556 ASP A CA 1
ATOM 4293 C C . ASP A 1 556 ? -19.605 -42.892 18.338 1.00 28.64 556 ASP A C 1
ATOM 4295 O O . ASP A 1 556 ? -18.411 -43.213 18.292 1.00 28.64 556 ASP A O 1
ATOM 4299 N N . PRO A 1 557 ? -20.411 -43.444 19.273 1.00 38.59 557 PRO A N 1
ATOM 4300 C CA . PRO A 1 557 ? -19.862 -44.165 20.415 1.00 38.59 557 PRO A CA 1
ATOM 4301 C C . PRO A 1 557 ? -19.963 -45.697 20.324 1.00 38.59 557 PRO A C 1
ATOM 4303 O O . PRO A 1 557 ? -21.048 -46.272 20.263 1.00 38.59 557 PRO A O 1
ATOM 4306 N N . GLY A 1 558 ? -18.841 -46.366 20.606 1.00 27.61 558 GLY A N 1
ATOM 4307 C CA . GLY A 1 558 ? -18.867 -47.536 21.490 1.00 27.61 558 GLY A CA 1
ATOM 4308 C C . GLY A 1 558 ? -18.323 -48.867 20.962 1.00 27.61 558 GLY A C 1
ATOM 4309 O O . GLY A 1 558 ? -18.649 -49.338 19.884 1.00 27.61 558 GLY A O 1
ATOM 4310 N N . VAL A 1 559 ? -17.595 -49.530 21.869 1.00 31.33 559 VAL A N 1
ATOM 4311 C CA . VAL A 1 559 ? -17.460 -50.993 21.997 1.00 31.33 559 VAL A CA 1
ATOM 4312 C C . VAL A 1 559 ? -16.889 -51.753 20.789 1.00 31.33 559 VAL A C 1
ATOM 4314 O O . VAL A 1 559 ? -17.618 -52.224 19.928 1.00 31.33 559 VAL A O 1
ATOM 4317 N N . PHE A 1 560 ? -15.614 -52.139 20.899 1.00 27.42 560 PHE A N 1
ATOM 4318 C CA . PHE A 1 560 ? -15.306 -53.561 21.112 1.00 27.42 560 PHE A CA 1
ATOM 4319 C C . PHE A 1 560 ? -14.007 -53.742 21.910 1.00 27.42 560 PHE A C 1
ATOM 4321 O O . PHE A 1 560 ? -13.084 -52.939 21.815 1.00 27.42 560 PHE A O 1
ATOM 4328 N N . ALA A 1 561 ? -13.948 -54.792 22.733 1.00 31.08 561 ALA A N 1
ATOM 4329 C CA . ALA A 1 561 ? -12.776 -55.129 23.538 1.00 31.08 561 ALA A CA 1
ATOM 4330 C C . ALA A 1 561 ? -11.962 -56.254 22.881 1.00 31.08 561 ALA A C 1
ATOM 4332 O O . ALA A 1 561 ? -12.529 -57.243 22.421 1.00 31.08 561 ALA A O 1
ATOM 4333 N N . GLY A 1 562 ? -10.632 -56.137 22.897 1.00 26.14 562 GLY A N 1
ATOM 4334 C CA . GLY A 1 562 ? -9.723 -57.169 22.394 1.00 26.14 562 GLY A CA 1
ATOM 4335 C C . GLY A 1 562 ? -8.273 -56.868 22.767 1.00 26.14 562 GLY A C 1
ATOM 4336 O O . GLY A 1 562 ? -7.657 -55.980 22.190 1.00 26.14 562 GLY A O 1
ATOM 4337 N N . ALA A 1 563 ? -7.728 -57.592 23.746 1.00 29.02 563 ALA A N 1
ATOM 4338 C CA . ALA A 1 563 ? -6.359 -57.402 24.224 1.00 29.02 563 ALA A CA 1
ATOM 4339 C C . ALA A 1 563 ? -5.421 -58.507 23.717 1.00 29.02 563 ALA A C 1
ATOM 4341 O O . ALA A 1 563 ? -5.742 -59.685 23.859 1.00 29.02 563 ALA A O 1
ATOM 4342 N N . VAL A 1 564 ? -4.225 -58.133 23.247 1.00 28.39 564 VAL A N 1
ATOM 4343 C CA . VAL A 1 564 ? -3.018 -58.984 23.248 1.00 28.39 564 VAL A CA 1
ATOM 4344 C C . VAL A 1 564 ? -1.805 -58.131 23.656 1.00 28.39 564 VAL A C 1
ATOM 4346 O O . VAL A 1 564 ? -1.780 -56.917 23.474 1.00 28.39 564 VAL A O 1
ATOM 4349 N N . THR A 1 565 ? -0.826 -58.771 24.291 1.00 29.64 565 THR A N 1
ATOM 4350 C CA . THR A 1 565 ? 0.320 -58.177 24.996 1.00 29.64 565 THR A CA 1
ATOM 4351 C C . THR A 1 565 ? 1.568 -57.947 24.138 1.00 29.64 565 THR A C 1
ATOM 4353 O O . THR A 1 565 ? 1.905 -58.802 23.323 1.00 29.64 565 THR A O 1
ATOM 4356 N N . GLY A 1 566 ? 2.361 -56.924 24.483 1.00 27.22 566 GLY A N 1
ATOM 4357 C CA . GLY A 1 566 ? 3.799 -56.850 24.163 1.00 27.22 566 GLY A CA 1
ATOM 4358 C C . GLY A 1 566 ? 4.256 -55.504 23.570 1.00 27.22 566 GLY A C 1
ATOM 4359 O O . GLY A 1 566 ? 3.676 -55.050 22.597 1.00 27.22 566 GLY A O 1
ATOM 4360 N N . GLY A 1 567 ? 5.288 -54.807 24.062 1.00 27.44 567 GLY A N 1
ATOM 4361 C CA . GLY A 1 567 ? 5.979 -54.945 25.350 1.00 27.44 567 GLY A CA 1
ATOM 4362 C C . GLY A 1 567 ? 7.504 -54.809 25.286 1.00 27.44 567 GLY A C 1
ATOM 4363 O O . GLY A 1 567 ? 8.193 -55.817 25.181 1.00 27.44 567 GLY A O 1
ATOM 4364 N N . ASN A 1 568 ? 8.036 -53.597 25.488 1.00 28.73 568 ASN A N 1
ATOM 4365 C CA . ASN A 1 568 ? 9.274 -53.404 26.258 1.00 28.73 568 ASN A CA 1
ATOM 4366 C C . ASN A 1 568 ? 9.356 -51.976 26.839 1.00 28.73 568 ASN A C 1
ATOM 4368 O O . ASN A 1 568 ? 8.684 -51.074 26.338 1.00 28.73 568 ASN A O 1
ATOM 4372 N N . ARG A 1 569 ? 10.115 -51.765 27.927 1.00 30.73 569 ARG A N 1
ATOM 4373 C CA . ARG A 1 569 ? 10.110 -50.494 28.682 1.00 30.73 569 ARG A CA 1
ATOM 4374 C C . ARG A 1 569 ? 11.411 -50.233 29.454 1.00 30.73 569 ARG A C 1
ATOM 4376 O O . ARG A 1 569 ? 11.575 -50.708 30.573 1.00 30.73 569 ARG A O 1
ATOM 4383 N N . THR A 1 570 ? 12.256 -49.359 28.917 1.00 33.12 570 THR A N 1
ATOM 4384 C CA . THR A 1 570 ? 13.411 -48.744 29.601 1.00 33.12 570 THR A CA 1
ATOM 4385 C C . THR A 1 570 ? 13.346 -47.233 29.369 1.00 33.12 570 THR A C 1
ATOM 4387 O O . THR A 1 570 ? 13.693 -46.738 28.307 1.00 33.12 570 THR A O 1
ATOM 4390 N N . GLN A 1 571 ? 12.654 -46.477 30.222 1.00 32.38 571 GLN A N 1
ATOM 4391 C CA . GLN A 1 571 ? 13.190 -45.929 31.477 1.00 32.38 571 GLN A CA 1
ATOM 4392 C C . GLN A 1 571 ? 14.497 -45.143 31.296 1.00 32.38 571 GLN A C 1
ATOM 4394 O O . GLN A 1 571 ? 15.581 -45.715 31.261 1.00 32.38 571 GLN A O 1
ATOM 4399 N N . PHE A 1 572 ? 14.369 -43.817 31.334 1.00 25.50 572 PHE A N 1
ATOM 4400 C CA . PHE A 1 572 ? 15.375 -42.931 31.913 1.00 25.50 572 PHE A CA 1
ATOM 4401 C C . PHE A 1 572 ? 14.687 -42.114 33.015 1.00 25.50 572 PHE A C 1
ATOM 4403 O O . PHE A 1 572 ? 13.504 -41.787 32.890 1.00 25.50 572 PHE A O 1
ATOM 4410 N N . ARG A 1 573 ? 15.383 -41.842 34.122 1.00 31.92 573 ARG A N 1
ATOM 4411 C CA . ARG A 1 573 ? 14.803 -41.243 35.334 1.00 31.92 573 ARG A CA 1
ATOM 4412 C C . ARG A 1 573 ? 15.731 -40.142 35.857 1.00 31.92 573 ARG A C 1
ATOM 4414 O O . ARG A 1 573 ? 16.894 -40.446 36.106 1.00 31.92 573 ARG A O 1
ATOM 4421 N N . PRO A 1 574 ? 15.259 -38.900 36.046 1.00 35.00 574 PRO A N 1
ATOM 4422 C CA . PRO A 1 574 ? 16.031 -37.875 36.735 1.00 35.00 574 PRO A CA 1
ATOM 4423 C C . PRO A 1 574 ? 15.846 -38.027 38.251 1.00 35.00 574 PRO A C 1
ATOM 4425 O O . PRO A 1 574 ? 14.723 -37.926 38.753 1.00 35.00 574 PRO A O 1
ATOM 4428 N N . ASP A 1 575 ? 16.930 -38.258 38.990 1.00 36.22 575 ASP A N 1
ATOM 4429 C CA . ASP A 1 575 ? 16.884 -38.245 40.455 1.00 36.22 575 ASP A CA 1
ATOM 4430 C C . ASP A 1 575 ? 17.007 -36.817 41.009 1.00 36.22 575 ASP A C 1
ATOM 4432 O O . ASP A 1 575 ? 17.731 -35.964 40.491 1.00 36.22 575 ASP A O 1
ATOM 4436 N N . ARG A 1 576 ? 16.276 -36.559 42.097 1.00 34.53 576 ARG A N 1
ATOM 4437 C CA . ARG A 1 576 ? 16.365 -35.326 42.888 1.00 34.53 576 ARG A CA 1
ATOM 4438 C C . ARG A 1 576 ? 17.357 -35.532 44.029 1.00 34.53 576 ARG A C 1
ATOM 4440 O O . ARG A 1 576 ? 17.237 -36.518 44.751 1.00 34.53 576 ARG A O 1
ATOM 4447 N N . HIS A 1 577 ? 18.194 -34.535 44.309 1.00 40.75 577 HIS A N 1
ATOM 4448 C CA . HIS A 1 577 ? 18.795 -34.376 45.636 1.00 40.75 577 HIS A CA 1
ATOM 4449 C C . HIS A 1 577 ? 18.297 -33.102 46.328 1.00 40.75 577 HIS A C 1
ATOM 4451 O O . HIS A 1 577 ? 17.963 -32.103 45.694 1.00 40.75 577 HIS A O 1
ATOM 4457 N N . HIS A 1 578 ? 18.207 -33.172 47.655 1.00 40.56 578 HIS A N 1
ATOM 4458 C CA . HIS A 1 578 ? 17.778 -32.091 48.538 1.00 40.56 578 HIS A CA 1
ATOM 4459 C C . HIS A 1 578 ? 18.959 -31.542 49.342 1.00 40.56 578 HIS A C 1
ATOM 4461 O O . HIS A 1 578 ? 19.763 -32.316 49.851 1.00 40.56 578 HIS A O 1
ATOM 4467 N N . GLY A 1 579 ? 18.903 -30.237 49.619 1.00 32.78 579 GLY A N 1
ATOM 4468 C CA . GLY A 1 579 ? 19.227 -29.714 50.948 1.00 32.78 579 GLY A CA 1
ATOM 4469 C C . GLY A 1 579 ? 20.657 -29.222 51.176 1.00 32.78 579 GLY A C 1
ATOM 4470 O O . GLY A 1 579 ? 21.609 -29.990 51.205 1.00 32.78 579 GLY A O 1
ATOM 4471 N N . GLY A 1 580 ? 20.771 -27.931 51.488 1.00 34.22 580 GLY A N 1
ATOM 4472 C CA . GLY A 1 580 ? 21.979 -27.315 52.034 1.00 34.22 580 GLY A CA 1
ATOM 4473 C C . GLY A 1 580 ? 21.675 -25.893 52.498 1.00 34.22 580 GLY A C 1
ATOM 4474 O O . GLY A 1 580 ? 21.447 -25.019 51.672 1.00 34.22 580 GLY A O 1
ATOM 4475 N N . ARG A 1 581 ? 21.621 -25.661 53.816 1.00 41.84 581 ARG A N 1
ATOM 4476 C CA . ARG A 1 581 ? 21.476 -24.311 54.388 1.00 41.84 581 ARG A CA 1
ATOM 4477 C C . ARG A 1 581 ? 22.845 -23.645 54.517 1.00 41.84 581 ARG A C 1
ATOM 4479 O O . ARG A 1 581 ? 23.702 -24.219 55.193 1.00 41.84 581 ARG A O 1
ATOM 4486 N N . ARG A 1 582 ? 22.965 -22.395 54.076 1.00 42.06 582 ARG A N 1
ATOM 4487 C CA . ARG A 1 582 ? 23.406 -21.270 54.920 1.00 42.06 582 ARG A CA 1
ATOM 4488 C C . ARG A 1 582 ? 23.054 -19.936 54.280 1.00 42.06 582 ARG A C 1
ATOM 4490 O O . ARG A 1 582 ? 22.861 -19.937 53.049 1.00 42.06 582 ARG A O 1
#

Sequence (582 aa):
MTTTGPPADGHTPQPADEDSSGPSSGDAREDGADTHVAPREPEPGPAAPPPTLLRVELAKRGWARFSTFEVHYTHAARKAAAEYGDPRLARLTISSTTFKRWLAGEQIPRGNAGTVLEHMLGIDVDALLGPAPTRTFTTPRLPDDASLATARALDVTWSTSFLSPTAPAPGGGGVWQLDGHRVFDGTSVAVQLYEAEAGSDSVVIGPDDHPHLRDFIRPARRALLLAALGARRGEGLFVLDAVRARQPVAADPVDVLPIPRAYRLDDLTYAVLWAVLNLDDGLLADDAVLEAERSGLDDFLTRERSAVARSAMPELSDVGTAWLGSYVCDRHILRELRAGSGEPPVFWAREQFGEEAAAWLFFRHKHTYLRALHDLLADADRPYGYAFCLPHNAVKTSERYERTLLFLTLALLERHGLTTWVVTEPEYAQVDGFALVPGERAIIANWLRTDGIWQVDTTSHWARLRAYADAVRHARTHSVTDGATPAERLRRLADHLDLDWAWLTDRCAELARYGSAGMLRPRSRLIGLAELDDVLRYVGELGPGDPAGREAADGDPGVFAGAVTGGNRTQFRPDRHHGGRR

Secondary structure (DSSP, 8-state):
-------------------------------------PPPPPP-PPPPPPPBHHHHHHHHTT--SHHHHHHHHHHHHHHHHHHS--TTGGG----HHHHHHHHTTSS---THHHHHHHHHHTS-HHHHHSBP-----PPPPPPPHHHHHHHHHHHHH-TTEEEE----BTTB-EEEEE--SSS---EEEEEEEEEEEE-SSEEEE-GGGHHHHHHHS-TTS-EEEEEEE-TTT-S-EEEEEHHHHTTGGGSSS---EEEEGGGB-SHHHHHHHHHHHHHHHHHHHSHHHHHHHHTTTHHHHT-SEEEEEGGGSTTS-HHHHHHHHHHHHHHHHHHHHHT---SPPEEE----SHHHHHHHHHBHHHHHHHHHHHHHHTT-SS--EEEEE--HHHHHTS-HHHHHHHHHHHHHHHHTT-EEEEE--GGGGGPPPEEEETTTEEEEEE-SSSSEEEEEEEE--HHHHHHHHHHHHHHHHH-TT--SSHHHHHHHHHHHTT--HHHHHHHHHHHHHH-HHHH----STTB-SHHHHHHHHHHHHTSTT-THHHHTT--------------------PPP------

Radius of gyration: 36.56 Å; chains: 1; bounding box: 107×102×106 Å